Protein AF-0000000084722032 (afdb_homodimer)

Solvent-accessible surface area (backbone atoms only — not comparable to full-atom values): 32698 Å² total; per-residue (Å²): 126,84,76,68,72,72,66,66,86,79,54,60,58,44,55,22,36,24,42,38,38,41,36,38,30,30,39,30,56,35,69,62,50,43,71,74,42,35,68,61,31,55,67,41,25,36,35,71,59,65,24,73,82,38,67,56,41,34,50,32,33,43,35,44,31,40,34,26,30,66,38,70,41,65,54,98,82,46,68,41,32,26,77,39,58,37,40,36,37,34,39,28,36,49,25,25,48,51,61,49,54,85,71,58,73,92,35,38,66,66,44,45,66,58,41,67,59,77,80,56,54,70,20,33,35,46,67,31,31,40,22,56,36,68,60,56,30,51,48,35,25,75,58,52,13,28,43,47,40,76,25,36,62,46,54,32,57,81,46,89,73,51,68,70,80,54,36,52,63,32,40,40,43,35,33,43,47,34,94,90,42,83,36,79,67,35,30,34,39,35,36,42,34,39,57,45,88,54,65,67,43,82,23,54,54,58,59,38,32,37,31,21,25,39,55,51,55,80,41,99,87,46,75,45,38,30,30,36,30,45,37,39,51,71,67,57,27,36,34,30,60,52,38,91,90,46,58,60,55,74,59,47,75,44,74,36,87,34,68,77,42,47,71,43,67,48,98,88,35,70,49,87,70,45,21,42,46,60,38,51,46,37,52,49,45,51,69,59,47,60,92,31,50,73,56,34,37,36,37,34,65,54,66,64,36,32,38,32,49,57,50,44,75,56,64,70,106,128,86,77,68,72,73,65,65,85,79,55,61,57,42,54,23,37,22,42,38,36,41,37,38,31,27,38,31,55,35,68,61,51,43,72,74,41,35,68,62,30,54,65,40,25,36,37,72,61,64,24,73,82,39,68,56,41,34,50,33,32,43,35,43,31,39,35,26,31,69,38,70,42,65,53,96,81,46,66,41,33,26,76,40,57,37,38,36,37,34,40,29,36,48,25,26,48,50,61,51,54,85,72,57,74,93,34,38,64,67,44,45,68,57,41,64,58,78,81,56,54,70,21,33,35,45,66,31,33,38,22,54,35,68,60,56,30,52,47,36,25,74,58,52,14,29,42,46,41,76,25,35,59,46,53,30,56,83,48,91,73,52,65,72,79,59,41,53,60,32,38,41,43,33,32,45,49,35,94,90,42,84,40,83,62,38,30,34,37,35,37,42,33,37,60,46,89,53,66,68,44,82,25,54,52,59,59,39,32,36,31,21,25,39,55,52,55,80,43,96,90,46,75,46,40,30,29,36,31,45,37,39,51,71,67,59,28,36,35,30,62,51,38,91,91,46,58,59,52,75,60,48,75,44,73,37,89,34,68,76,43,47,73,44,67,49,95,87,35,70,47,86,70,46,20,42,46,60,38,51,48,35,52,50,45,50,69,59,46,59,92,32,50,73,56,34,37,36,37,35,64,54,65,64,35,30,40,30,49,58,49,44,76,55,63,69,106

Sequence (634 aa):
MSSLPPVPAGQETFYYASQTTFWIFFRQARALVERALGAQLDSLGLALPRFKDDPDGVYLALVPSFYTCALNLSSGGVTSTTMQGVSEAEFNVLVHPKSQAARLPDLTFQEFLLGWEQHKLIGQLRLDVITDNVGAVIGGREKYGEHKFRGFIRYCFPLPNDNARTPVPFHVEFSAYTTERMLHEELVFSLRSGVGALQPVSVDASEVVVYGALPPEPQDGTRQRAIGSRRNHFGTFSLYTPTEVHPAQVPSLQYGPCHNAAPLHYNGKSIPGAEEWPKQMRDRMQQLLTDAPVAAFMLFASPPVEIEPRPFYIDPQMSSLPPVPAGQETFYYASQTTFWIFFRQARALVERALGAQLDSLGLALPRFKDDPDGVYLALVPSFYTCALNLSSGGVTSTTMQGVSEAEFNVLVHPKSQAARLPDLTFQEFLLGWEQHKLIGQLRLDVITDNVGAVIGGREKYGEHKFRGFIRYCFPLPNDNARTPVPFHVEFSAYTTERMLHEELVFSLRSGVGALQPVSVDASEVVVYGALPPEPQDGTRQRAIGSRRNHFGTFSLYTPTEVHPAQVPSLQYGPCHNAAPLHYNGKSIPGAEEWPKQMRDRMQQLLTDAPVAAFMLFASPPVEIEPRPFYIDPQ

Organism: Cystobacter fuscus (strain ATCC 25194 / DSM 2262 / NBRC 100088 / M29) (NCBI:txid1242864)

Nearest PDB structures (foldseek):
  3cnx-assembly1_B  TM=3.850E-01  e=9.118E+00  Streptomyces avermitilis
  3cnx-assembly1_B  TM=3.850E-01  e=9.164E+00  Streptomyces avermitilis

Foldseek 3Di:
DPPDPPQPPPLDDWDWPWKKKKKWKWKFFQVLCCVVCVVVCVLQQKDFDAAPVCRGIWIKIKMWMKTWTFFQDPDPNDRDTDIDIKTKIFIWTWIFGNVCNVVFDHHHPVCVVQPVGPVQGTAIEGPEMEMQDQRCQVSCQSRAQHNYFYWAKDWDDDDPPPPPPFFPFIKIWTFGAADPDSPDRFGQKIKTFTLGPFFWDWHQNFFHKYKHWPNSDDDDPDRIYMDIDTRGDDGTKTKGFADPVRHGDFMDMDGGPQDQGHFGDDPNDTDPPSSCRSVVVSVVCCSGRPVTGTGIMIIDTDDDPDDDDDDDDDDPD/DPPDPPQPPPLDDWDWPWKKKKKWKWKFFQVLCCVVCVVVCVLQQKDFDAAPVCRRIWIKIKMWMKTWGFFQDPDPNDRDTDIDIKTKIFIWTWIFGNVCNVVFDHHHPVCVVQPVGPVQGTAIEGPEMEMQDQRCQVSCQSRAQHNYFYWDKDWDDDDPPPPPPFFPFIKIWTFGAADPDSPDGFGQKIKTFTLGPFFWDWHQNFFHKYKHWPNSDDDDPDRIYMDIDTHGDDGTKTKGFADPVRHGDFMDMDGGPQDQGHFGDDPNDTDPPSSCRSVVVSVVCCSGRPVTGTGMMIIDTDDDPDDDDDDDDDDPD

Radius of gyration: 26.58 Å; Cα contacts (8 Å, |Δi|>4): 1552; chains: 2; bounding box: 57×78×60 Å

Secondary structure (DSSP, 8-state):
---PPP--TT---EEEEEEEEEEEEEEEEHHHHHHHHHHHHHHHTEE---BTTBTTEEEEEEEEEEEEEEEEEEETTEEEEEEEEEEEEEEEEEEEEGGGGGG-----HHHHHTT--TT---EEEEEEEEES-HHHHHHHHHHH---EEE-EEEEEPPPTT----S--EEEEEEEEPPSSS----EEEEEEEEE-TTPPPEEE--PSEEEEEEESSS-BTTBPPEEEEEEEEESS-EEEE---SSSPPP--EEEE-----PPP-EETTEE-TTGGGHHHHHHHHHHHHHTTPPEEEEEEEEPPPSEEE---EE----/---PPP--TT---EEEEEEEEEEEEEEEEHHHHHHHHHHHHHHHTEE---BTTBTTEEEEEEEEEEEEEEEEEEETTEEEEEEEEEEEEEEEEEEEEGGGGGG-----HHHHHTT--TT---EEEEEEEEES-HHHHHHHHHHH---EEE-EEEEEPPPTT----S---EEEEEEPPPSSS-----EEEEEEE--TTPPPEEE--PSEEEEEEESSS-BTTBPPEEEEEEEEESS-EEEE---SSSPPP--EEEE-----PPP-EETTEE-TTGGGHHHHHHHHHHHHHTTPPEEEEEEEEPPPSEEE---EE----

pLDDT: mean 79.31, std 17.82, range [31.53, 98.75]

Structure (mmCIF, N/CA/C/O backbone):
data_AF-0000000084722032-model_v1
#
loop_
_entity.id
_entity.type
_entity.pdbx_description
1 polymer 'Uncharacterized protein'
#
loop_
_atom_site.group_PDB
_atom_site.id
_atom_site.type_symbol
_atom_site.label_atom_id
_atom_site.label_alt_id
_atom_site.label_comp_id
_atom_site.label_asym_id
_atom_site.label_entity_id
_atom_site.label_seq_id
_atom_site.pdbx_PDB_ins_code
_atom_site.Cartn_x
_atom_site.Cartn_y
_atom_site.Cartn_z
_atom_site.occupancy
_atom_site.B_iso_or_equiv
_atom_site.auth_seq_id
_atom_site.auth_comp_id
_atom_site.auth_asym_id
_atom_site.auth_atom_id
_atom_site.pdbx_PDB_model_num
ATOM 1 N N . MET A 1 1 ? 25.047 34.5 -7.129 1 31.58 1 MET A N 1
ATOM 2 C CA . MET A 1 1 ? 25.234 33.062 -7.008 1 31.58 1 MET A CA 1
ATOM 3 C C . MET A 1 1 ? 24.5 32.531 -5.785 1 31.58 1 MET A C 1
ATOM 5 O O . MET A 1 1 ? 24.672 33.031 -4.676 1 31.58 1 MET A O 1
ATOM 9 N N . SER A 1 2 ? 23.375 31.953 -5.957 1 37.91 2 SER A N 1
ATOM 10 C CA . SER A 1 2 ? 22.562 31.5 -4.828 1 37.91 2 SER A CA 1
ATOM 11 C C . SER A 1 2 ? 23.297 30.453 -4 1 37.91 2 SER A C 1
ATOM 13 O O . SER A 1 2 ? 23.875 29.5 -4.551 1 37.91 2 SER A O 1
ATOM 15 N N . SER A 1 3 ? 23.953 30.844 -2.945 1 44.91 3 SER A N 1
ATOM 16 C CA . SER A 1 3 ? 24.766 30.156 -1.938 1 44.91 3 SER A CA 1
ATOM 17 C C . SER A 1 3 ? 24 29.016 -1.295 1 44.91 3 SER A C 1
ATOM 19 O O . SER A 1 3 ? 24.312 28.594 -0.18 1 44.91 3 SER A O 1
ATOM 21 N N . LEU A 1 4 ? 22.875 28.734 -1.805 1 46.84 4 LEU A N 1
ATOM 22 C CA . LEU A 1 4 ? 22.219 27.703 -0.992 1 46.84 4 LEU A CA 1
ATOM 23 C C . LEU A 1 4 ? 22.953 26.375 -1.125 1 46.84 4 LEU A C 1
ATOM 25 O O . LEU A 1 4 ? 23.375 26 -2.221 1 46.84 4 LEU A O 1
ATOM 29 N N . PRO A 1 5 ? 23.484 25.906 -0.012 1 49.75 5 PRO A N 1
ATOM 30 C CA . PRO A 1 5 ? 24.094 24.578 -0.118 1 49.75 5 PRO A CA 1
ATOM 31 C C . PRO A 1 5 ? 23.203 23.562 -0.824 1 49.75 5 PRO A C 1
ATOM 33 O O . PRO A 1 5 ? 21.969 23.719 -0.824 1 49.75 5 PRO A O 1
ATOM 36 N N . PRO A 1 6 ? 23.875 22.797 -1.609 1 51.97 6 PRO A N 1
ATOM 37 C CA . PRO A 1 6 ? 23.094 21.75 -2.277 1 51.97 6 PRO A CA 1
ATOM 38 C C . PRO A 1 6 ? 22.375 20.844 -1.294 1 51.97 6 PRO A C 1
ATOM 40 O O . PRO A 1 6 ? 22.844 20.625 -0.175 1 51.97 6 PRO A O 1
ATOM 43 N N . VAL A 1 7 ? 21.078 20.75 -1.517 1 55.75 7 VAL A N 1
ATOM 44 C CA . VAL A 1 7 ? 20.422 19.672 -0.801 1 55.75 7 VAL A CA 1
ATOM 45 C C . VAL A 1 7 ? 21.281 18.406 -0.894 1 55.75 7 VAL A C 1
ATOM 47 O O . VAL A 1 7 ? 21.859 18.109 -1.942 1 55.75 7 VAL A O 1
ATOM 50 N N . PRO A 1 8 ? 21.672 17.891 0.306 1 52.31 8 PRO A N 1
ATOM 51 C CA . PRO A 1 8 ? 22.547 16.703 0.294 1 52.31 8 PRO A CA 1
ATOM 52 C C . PRO A 1 8 ? 22.266 15.781 -0.883 1 52.31 8 PRO A C 1
ATOM 54 O O . PRO A 1 8 ? 21.109 15.617 -1.281 1 52.31 8 PRO A O 1
ATOM 57 N N . ALA A 1 9 ? 23.328 15.453 -1.583 1 51.22 9 ALA A N 1
ATOM 58 C CA . ALA A 1 9 ? 23.312 14.453 -2.648 1 51.22 9 ALA A CA 1
ATOM 59 C C . ALA A 1 9 ? 22.688 13.148 -2.162 1 51.22 9 ALA A C 1
ATOM 61 O O . ALA A 1 9 ? 22.828 12.789 -0.992 1 51.22 9 ALA A O 1
ATOM 62 N N . GLY A 1 10 ? 21.766 12.625 -2.904 1 50.53 10 GLY A N 1
ATOM 63 C CA . GLY A 1 10 ? 21.172 11.336 -2.555 1 50.53 10 GLY A CA 1
ATOM 64 C C . GLY A 1 10 ? 19.703 11.43 -2.209 1 50.53 10 GLY A C 1
ATOM 65 O O . GLY A 1 10 ? 19.062 10.414 -1.951 1 50.53 10 GLY A O 1
ATOM 66 N N . GLN A 1 11 ? 19.422 12.75 -2.059 1 54.53 11 GLN A N 1
ATOM 67 C CA . GLN A 1 11 ? 18 12.828 -1.7 1 54.53 11 GLN A CA 1
ATOM 68 C C . GLN A 1 11 ? 17.109 12.453 -2.887 1 54.53 11 GLN A C 1
ATOM 70 O O . GLN A 1 11 ? 17.047 13.195 -3.873 1 54.53 11 GLN A O 1
ATOM 75 N N . GLU A 1 12 ? 16.859 11.148 -2.916 1 64.44 12 GLU A N 1
ATOM 76 C CA . GLU A 1 12 ? 16.094 10.594 -4.023 1 64.44 12 GLU A CA 1
ATOM 77 C C . GLU A 1 12 ? 14.602 10.891 -3.863 1 64.44 12 GLU A C 1
ATOM 79 O O . GLU A 1 12 ? 14.125 11.156 -2.756 1 64.44 12 GLU A O 1
ATOM 84 N N . THR A 1 13 ? 14 11.203 -4.941 1 77.06 13 THR A N 1
ATOM 85 C CA . THR A 1 13 ? 12.547 11.297 -5.078 1 77.06 13 THR A CA 1
ATOM 86 C C . THR A 1 13 ? 11.867 10.148 -4.336 1 77.06 13 THR A C 1
ATOM 88 O O . THR A 1 13 ? 12.32 9 -4.398 1 77.06 13 THR A O 1
ATOM 91 N N . PHE A 1 14 ? 10.945 10.594 -3.52 1 82.5 14 PHE A N 1
ATOM 92 C CA . PHE A 1 14 ? 10.141 9.586 -2.83 1 82.5 14 PHE A CA 1
ATOM 93 C C . PHE A 1 14 ? 8.875 9.273 -3.615 1 82.5 14 PHE A C 1
ATOM 95 O O . PHE A 1 14 ? 8.133 10.188 -3.988 1 82.5 14 PHE A O 1
ATOM 102 N N . TYR A 1 15 ? 8.664 7.996 -3.846 1 85.62 15 TYR A N 1
ATOM 103 C CA . TYR A 1 15 ? 7.492 7.535 -4.574 1 85.62 15 TYR A CA 1
ATOM 104 C C . TYR A 1 15 ? 6.523 6.809 -3.645 1 85.62 15 TYR A C 1
ATOM 106 O O . TYR A 1 15 ? 6.926 5.914 -2.896 1 85.62 15 TYR A O 1
ATOM 114 N N . TYR A 1 16 ? 5.246 7.203 -3.717 1 90.38 16 TYR A N 1
ATOM 115 C CA . TYR A 1 16 ? 4.172 6.535 -2.986 1 90.38 16 TYR A CA 1
ATOM 116 C C . TYR A 1 16 ? 3.346 5.66 -3.916 1 90.38 16 TYR A C 1
ATOM 118 O O . TYR A 1 16 ? 2.842 6.129 -4.941 1 90.38 16 TYR A O 1
ATOM 126 N N . ALA A 1 17 ? 3.25 4.426 -3.553 1 88.88 17 ALA A N 1
ATOM 127 C CA . ALA A 1 17 ? 2.514 3.496 -4.402 1 88.88 17 ALA A CA 1
ATOM 128 C C . ALA A 1 17 ? 1.015 3.568 -4.129 1 88.88 17 ALA A C 1
ATOM 130 O O . ALA A 1 17 ? 0.201 3.258 -5 1 88.88 17 ALA A O 1
ATOM 131 N N . SER A 1 18 ? 0.677 3.883 -2.969 1 90.12 18 SER A N 1
ATOM 132 C CA . SER A 1 18 ? -0.699 4.156 -2.568 1 90.12 18 SER A CA 1
ATOM 133 C C . SER A 1 18 ? -0.752 5.168 -1.428 1 90.12 18 SER A C 1
ATOM 135 O O . SER A 1 18 ? 0.225 5.336 -0.694 1 90.12 18 SER A O 1
ATOM 137 N N . GLN A 1 19 ? -1.917 5.762 -1.342 1 90.5 19 GLN A N 1
ATOM 138 C CA . GLN A 1 19 ? -2.074 6.711 -0.243 1 90.5 19 GLN A CA 1
ATOM 139 C C . GLN A 1 19 ? -3.547 6.938 0.081 1 90.5 19 GLN A C 1
ATOM 141 O O . GLN A 1 19 ? -4.379 7.031 -0.823 1 90.5 19 GLN A O 1
ATOM 146 N N . THR A 1 20 ? -3.818 6.957 1.327 1 86.38 20 THR A N 1
ATOM 147 C CA . THR A 1 20 ? -5.023 7.535 1.906 1 86.38 20 THR A CA 1
ATOM 148 C C . THR A 1 20 ? -4.672 8.578 2.965 1 86.38 20 THR A C 1
ATOM 150 O O . THR A 1 20 ? -3.965 8.273 3.93 1 86.38 20 THR A O 1
ATOM 153 N N . THR A 1 21 ? -5.055 9.75 2.723 1 88.88 21 THR A N 1
ATOM 154 C CA . THR A 1 21 ? -4.746 10.828 3.662 1 88.88 21 THR A CA 1
ATOM 155 C C . THR A 1 21 ? -5.98 11.688 3.928 1 88.88 21 THR A C 1
ATOM 157 O O . THR A 1 21 ? -6.781 11.93 3.021 1 88.88 21 THR A O 1
ATOM 160 N N . PHE A 1 22 ? -6.102 12.047 5.152 1 86.5 22 PHE A N 1
ATOM 161 C CA . PHE A 1 22 ? -7.215 12.859 5.621 1 86.5 22 PHE A CA 1
ATOM 162 C C . PHE A 1 22 ? -6.711 14.102 6.344 1 86.5 22 PHE A C 1
ATOM 164 O O . PHE A 1 22 ? -6.152 14.008 7.434 1 86.5 22 PHE A O 1
ATOM 171 N N . TRP A 1 23 ? -6.98 15.203 5.719 1 91.44 23 TRP A N 1
ATOM 172 C CA . TRP A 1 23 ? -6.559 16.469 6.297 1 91.44 23 TRP A CA 1
ATOM 173 C C . TRP A 1 23 ? -7.707 17.141 7.043 1 91.44 23 TRP A C 1
ATOM 175 O O . TRP A 1 23 ? -8.797 17.312 6.488 1 91.44 23 TRP A O 1
ATOM 185 N N . ILE A 1 24 ? -7.43 17.469 8.219 1 90.25 24 ILE A N 1
ATOM 186 C CA . ILE A 1 24 ? -8.375 18.234 9.023 1 90.25 24 ILE A CA 1
ATOM 187 C C . ILE A 1 24 ? -7.793 19.625 9.328 1 90.25 24 ILE A C 1
ATOM 189 O O . ILE A 1 24 ? -6.766 19.734 10 1 90.25 24 ILE A O 1
ATOM 193 N N . PHE A 1 25 ? -8.516 20.547 8.883 1 94.56 25 PHE A N 1
ATOM 194 C CA . PHE A 1 25 ? -8.062 21.922 9.125 1 94.56 25 PHE A CA 1
ATOM 195 C C . PHE A 1 25 ? -8.805 22.531 10.305 1 94.56 25 PHE A C 1
ATOM 197 O O . PHE A 1 25 ? -10.039 22.469 10.367 1 94.56 25 PHE A O 1
ATOM 204 N N . PHE A 1 26 ? -8.016 23.094 11.141 1 95.12 26 PHE A N 1
ATOM 205 C CA . PHE A 1 26 ? -8.531 23.812 12.297 1 95.12 26 PHE A CA 1
ATOM 206 C C . PHE A 1 26 ? -8.211 25.312 12.195 1 95.12 26 PHE A C 1
ATOM 208 O O . PHE A 1 26 ? -7.109 25.688 11.789 1 95.12 26 PHE A O 1
ATOM 215 N N . ARG A 1 27 ? -9.219 26.062 12.586 1 96.69 27 ARG A N 1
ATOM 216 C CA . ARG A 1 27 ? -9.008 27.5 12.68 1 96.69 27 ARG A CA 1
ATOM 217 C C . ARG A 1 27 ? -8.68 27.922 14.109 1 96.69 27 ARG A C 1
ATOM 219 O O . ARG A 1 27 ? -9.367 27.516 15.047 1 96.69 27 ARG A O 1
ATOM 226 N N . GLN A 1 28 ? -7.609 28.703 14.273 1 97.69 28 GLN A N 1
ATOM 227 C CA . GLN A 1 28 ? -7.227 29.203 15.586 1 97.69 28 GLN A CA 1
ATOM 228 C C . GLN A 1 28 ? -6.895 30.688 15.523 1 97.69 28 GLN A C 1
ATOM 230 O O . GLN A 1 28 ? -6.531 31.219 14.469 1 97.69 28 GLN A O 1
ATOM 235 N N . ALA A 1 29 ? -7.02 31.328 16.672 1 98.19 29 ALA A N 1
ATOM 236 C CA . ALA A 1 29 ? -6.699 32.75 16.75 1 98.19 29 ALA A CA 1
ATOM 237 C C . ALA A 1 29 ? -5.223 33 16.453 1 98.19 29 ALA A C 1
ATOM 239 O O . ALA A 1 29 ? -4.352 32.344 17.016 1 98.19 29 ALA A O 1
ATOM 240 N N . ARG A 1 30 ? -5.023 33.938 15.625 1 98.25 30 ARG A N 1
ATOM 241 C CA . ARG A 1 30 ? -3.67 34.281 15.203 1 98.25 30 ARG A CA 1
ATOM 242 C C . ARG A 1 30 ? -2.783 34.594 16.406 1 98.25 30 ARG A C 1
ATOM 244 O O . ARG A 1 30 ? -1.64 34.156 16.469 1 98.25 30 ARG A O 1
ATOM 251 N N . ALA A 1 31 ? -3.264 35.344 17.297 1 97.81 31 ALA A N 1
ATOM 252 C CA . ALA A 1 31 ? -2.494 35.75 18.469 1 97.81 31 ALA A CA 1
ATOM 253 C C . ALA A 1 31 ? -1.979 34.531 19.234 1 97.81 31 ALA A C 1
ATOM 255 O O . ALA A 1 31 ? -0.835 34.531 19.703 1 97.81 31 ALA A O 1
ATOM 256 N N . LEU A 1 32 ? -2.822 33.594 19.391 1 98.06 32 LEU A N 1
ATOM 257 C CA . LEU A 1 32 ? -2.439 32.375 20.125 1 98.06 32 LEU A CA 1
ATOM 258 C C . LEU A 1 32 ? -1.324 31.641 19.406 1 98.06 32 LEU A C 1
ATOM 260 O O . LEU A 1 32 ? -0.351 31.203 20.031 1 98.06 32 LEU A O 1
ATOM 264 N N . VAL A 1 33 ? -1.475 31.484 18.094 1 98.56 33 VAL A N 1
ATOM 265 C CA . VAL A 1 33 ? -0.493 30.75 17.312 1 98.56 33 VAL A CA 1
ATOM 266 C C . VAL A 1 33 ? 0.825 31.516 17.281 1 98.56 33 VAL A C 1
ATOM 268 O O . VAL A 1 33 ? 1.901 30.922 17.391 1 98.56 33 VAL A O 1
ATOM 271 N N . GLU A 1 34 ? 0.788 32.812 17.156 1 98.19 34 GLU A N 1
ATOM 272 C CA . GLU A 1 34 ? 1.996 33.625 17.156 1 98.19 34 GLU A CA 1
ATOM 273 C C . GLU A 1 34 ? 2.734 33.5 18.5 1 98.19 34 GLU A C 1
ATOM 275 O O . GLU A 1 34 ? 3.965 33.469 18.531 1 98.19 34 GLU A O 1
ATOM 280 N N . ARG A 1 35 ? 2.029 33.469 19.531 1 97.94 35 ARG A N 1
ATOM 281 C CA . ARG A 1 35 ? 2.656 33.312 20.844 1 97.94 35 ARG A CA 1
ATOM 282 C C . ARG A 1 35 ? 3.352 31.969 20.953 1 97.94 35 ARG A C 1
ATOM 284 O O . ARG A 1 35 ? 4.445 31.875 21.516 1 97.94 35 ARG A O 1
ATOM 291 N N . ALA A 1 36 ? 2.703 31 20.422 1 97.88 36 ALA A N 1
ATOM 292 C CA . ALA A 1 36 ? 3.201 29.641 20.578 1 97.88 36 ALA A CA 1
ATOM 293 C C . ALA A 1 36 ? 4.336 29.359 19.594 1 97.88 36 ALA A C 1
ATOM 295 O O . ALA A 1 36 ? 5.301 28.672 19.938 1 97.88 36 ALA A O 1
ATOM 296 N N . LEU A 1 37 ? 4.211 29.859 18.328 1 97.81 37 LEU A N 1
ATOM 297 C CA . LEU A 1 37 ? 5.094 29.391 17.266 1 97.81 37 LEU A CA 1
ATOM 298 C C . LEU A 1 37 ? 5.898 30.547 16.672 1 97.81 37 LEU A C 1
ATOM 300 O O . LEU A 1 37 ? 6.758 30.344 15.812 1 97.81 37 LEU A O 1
ATOM 304 N N . GLY A 1 38 ? 5.641 31.734 17.094 1 97.06 38 GLY A N 1
ATOM 305 C CA . GLY A 1 38 ? 6.219 32.906 16.469 1 97.06 38 GLY A CA 1
ATOM 306 C C . GLY A 1 38 ? 7.734 32.875 16.406 1 97.06 38 GLY A C 1
ATOM 307 O O . GLY A 1 38 ? 8.328 33.156 15.352 1 97.06 38 GLY A O 1
ATOM 308 N N . ALA A 1 39 ? 8.344 32.562 17.484 1 95.06 39 ALA A N 1
ATOM 309 C CA . ALA A 1 39 ? 9.805 32.531 17.531 1 95.06 39 ALA A CA 1
ATOM 310 C C . ALA A 1 39 ? 10.375 31.484 16.578 1 95.06 39 ALA A C 1
ATOM 312 O O . ALA A 1 39 ? 11.359 31.75 15.883 1 95.06 39 ALA A O 1
ATOM 313 N N . GLN A 1 40 ? 9.789 30.344 16.562 1 93.06 40 GLN A N 1
ATOM 314 C CA . GLN A 1 40 ? 10.227 29.281 15.656 1 93.06 40 GLN A CA 1
ATOM 315 C C . GLN A 1 40 ? 10.062 29.703 14.195 1 93.06 40 GLN A C 1
ATOM 317 O O . GLN A 1 40 ? 10.961 29.5 13.375 1 93.06 40 GLN A O 1
ATOM 322 N N . LEU A 1 41 ? 8.945 30.266 13.891 1 96.31 41 LEU A N 1
ATOM 323 C CA . LEU A 1 41 ? 8.672 30.703 12.523 1 96.31 41 LEU A CA 1
ATOM 324 C C . LEU A 1 41 ? 9.664 31.797 12.102 1 96.31 41 LEU A C 1
ATOM 326 O O . LEU A 1 41 ? 10.195 31.75 10.992 1 96.31 41 LEU A O 1
ATOM 330 N N . ASP A 1 42 ? 9.922 32.656 12.977 1 94.5 42 ASP A N 1
ATOM 331 C CA . ASP A 1 42 ? 10.867 33.75 12.68 1 94.5 42 ASP A CA 1
ATOM 332 C C . ASP A 1 42 ? 12.266 33.188 12.406 1 94.5 42 ASP A C 1
ATOM 334 O O . ASP A 1 42 ? 12.938 33.625 11.469 1 94.5 42 ASP A O 1
ATOM 338 N N . SER A 1 43 ? 12.641 32.281 13.211 1 92.19 43 SER A N 1
ATOM 339 C CA . SER A 1 43 ? 13.969 31.672 13.055 1 92.19 43 SER A CA 1
ATOM 340 C C . SER A 1 43 ? 14.086 30.938 11.727 1 92.19 43 SER A C 1
ATOM 342 O O . SER A 1 43 ? 15.188 30.812 11.172 1 92.19 43 SER A O 1
ATOM 344 N N . LEU A 1 44 ? 12.977 30.5 11.18 1 93.75 44 LEU A N 1
ATOM 345 C CA . LEU A 1 44 ? 12.992 29.719 9.945 1 93.75 44 LEU A CA 1
ATOM 346 C C . LEU A 1 44 ? 12.68 30.609 8.742 1 93.75 44 LEU A C 1
ATOM 348 O O . LEU A 1 44 ? 12.664 30.125 7.605 1 93.75 44 LEU A O 1
ATOM 352 N N . GLY A 1 45 ? 12.398 31.844 8.992 1 95.12 45 GLY A N 1
ATOM 353 C CA . GLY A 1 45 ? 12.039 32.75 7.906 1 95.12 45 GLY A CA 1
ATOM 354 C C . GLY A 1 45 ? 10.664 32.438 7.328 1 95.12 45 GLY A C 1
ATOM 355 O O . GLY A 1 45 ? 10.445 32.625 6.133 1 95.12 45 GLY A O 1
ATOM 356 N N . LEU A 1 46 ? 9.773 31.984 8.148 1 97.12 46 LEU A N 1
ATOM 357 C CA . LEU A 1 46 ? 8.406 31.656 7.734 1 97.12 46 LEU A CA 1
ATOM 358 C C . LEU A 1 46 ? 7.398 32.594 8.414 1 97.12 46 LEU A C 1
ATOM 360 O O . LEU A 1 46 ? 7.691 33.156 9.453 1 97.12 46 LEU A O 1
ATOM 364 N N . ALA A 1 47 ? 6.273 32.719 7.758 1 97.56 47 ALA A N 1
ATOM 365 C CA . ALA A 1 47 ? 5.203 33.562 8.297 1 97.56 47 ALA A CA 1
ATOM 366 C C . ALA A 1 47 ? 3.844 32.875 8.133 1 97.56 47 ALA A C 1
ATOM 368 O O . ALA A 1 47 ? 3.676 32 7.277 1 97.56 47 ALA A O 1
ATOM 369 N N . LEU A 1 48 ? 2.934 33.312 8.977 1 98.25 48 LEU A N 1
ATOM 370 C CA . LEU A 1 48 ? 1.552 32.844 8.883 1 98.25 48 LEU A CA 1
ATOM 371 C C . LEU A 1 48 ? 0.807 33.594 7.781 1 98.25 48 LEU A C 1
ATOM 373 O O . LEU A 1 48 ? 0.882 34.812 7.691 1 98.25 48 LEU A O 1
ATOM 377 N N . PRO A 1 49 ? 0.14 32.844 6.957 1 97.81 49 PRO A N 1
ATOM 378 C CA . PRO A 1 49 ? -0.619 33.531 5.914 1 97.81 49 PRO A CA 1
ATOM 379 C C . PRO A 1 49 ? -1.82 34.281 6.465 1 97.81 49 PRO A C 1
ATOM 381 O O . PRO A 1 49 ? -2.336 33.938 7.535 1 97.81 49 PRO A O 1
ATOM 384 N N . ARG A 1 50 ? -2.191 35.312 5.719 1 96.88 50 ARG A N 1
ATOM 385 C CA . ARG A 1 50 ? -3.41 36.062 5.996 1 96.88 50 ARG A CA 1
ATOM 386 C C . ARG A 1 50 ? -4.438 35.875 4.887 1 96.88 50 ARG A C 1
ATOM 388 O O . ARG A 1 50 ? -4.172 36.188 3.727 1 96.88 50 ARG A O 1
ATOM 395 N N . PHE A 1 51 ? -5.547 35.375 5.309 1 97 51 PHE A N 1
ATOM 396 C CA . PHE A 1 51 ? -6.641 35.25 4.355 1 97 51 PHE A CA 1
ATOM 397 C C . PHE A 1 51 ? -7.605 36.406 4.453 1 97 51 PHE A C 1
ATOM 399 O O . PHE A 1 51 ? -7.906 36.875 5.547 1 97 51 PHE A O 1
ATOM 406 N N . LYS A 1 52 ? -8.086 36.844 3.369 1 95.88 52 LYS A N 1
ATOM 407 C CA . LYS A 1 52 ? -8.859 38.094 3.26 1 95.88 52 LYS A CA 1
ATOM 408 C C . LYS A 1 52 ? -10.125 38.031 4.105 1 95.88 52 LYS A C 1
ATOM 410 O O . LYS A 1 52 ? -10.539 39.031 4.691 1 95.88 52 LYS A O 1
ATOM 415 N N . ASP A 1 53 ? -10.766 36.906 4.188 1 94.25 53 ASP A N 1
ATOM 416 C CA . ASP A 1 53 ? -12.047 36.75 4.875 1 94.25 53 ASP A CA 1
ATOM 417 C C . ASP A 1 53 ? -11.836 36.469 6.355 1 94.25 53 ASP A C 1
ATOM 419 O O . ASP A 1 53 ? -12.781 36.5 7.145 1 94.25 53 ASP A O 1
ATOM 423 N N . ASP A 1 54 ? -10.578 36.219 6.734 1 96.12 54 ASP A N 1
ATOM 424 C CA . ASP A 1 54 ? -10.273 35.844 8.109 1 96.12 54 ASP A CA 1
ATOM 425 C C . ASP A 1 54 ? -8.859 36.281 8.5 1 96.12 54 ASP A C 1
ATOM 427 O O . ASP A 1 54 ? -8.008 35.438 8.797 1 96.12 54 ASP A O 1
ATOM 431 N N . PRO A 1 55 ? -8.594 37.531 8.594 1 94.69 55 PRO A N 1
ATOM 432 C CA . PRO A 1 55 ? -7.238 38.031 8.859 1 94.69 55 PRO A CA 1
ATOM 433 C C . PRO A 1 55 ? -6.727 37.625 10.242 1 94.69 55 PRO A C 1
ATOM 435 O O . PRO A 1 55 ? -5.516 37.625 10.477 1 94.69 55 PRO A O 1
ATOM 438 N N . ASP A 1 56 ? -7.637 37.281 11.133 1 97.12 56 ASP A N 1
ATOM 439 C CA . ASP A 1 56 ? -7.242 36.938 12.5 1 97.12 56 ASP A CA 1
ATOM 440 C C . ASP A 1 56 ? -7.16 35.438 12.703 1 97.12 56 ASP A C 1
ATOM 442 O O . ASP A 1 56 ? -6.852 34.969 13.797 1 97.12 56 ASP A O 1
ATOM 446 N N . GLY A 1 57 ? -7.441 34.75 11.625 1 97.62 57 GLY A N 1
ATOM 447 C CA . GLY A 1 57 ? -7.406 33.281 11.719 1 97.62 57 GLY A CA 1
ATOM 448 C C . GLY A 1 57 ? -6.121 32.688 11.18 1 97.62 57 GLY A C 1
ATOM 449 O O . GLY A 1 57 ? -5.543 33.188 10.219 1 97.62 57 GLY A O 1
ATOM 450 N N . VAL A 1 58 ? -5.664 31.672 11.852 1 98.44 58 VAL A N 1
ATOM 451 C CA . VAL A 1 58 ? -4.602 30.797 11.383 1 98.44 58 VAL A CA 1
ATOM 452 C C . VAL A 1 58 ? -5.125 29.359 11.258 1 98.44 58 VAL A C 1
ATOM 454 O O . VAL A 1 58 ? -5.945 28.922 12.07 1 98.44 58 VAL A O 1
ATOM 457 N N . TYR A 1 59 ? -4.645 28.734 10.289 1 98.38 59 TYR A N 1
ATOM 458 C CA . TYR A 1 59 ? -5.145 27.375 10.047 1 98.38 59 TYR A CA 1
ATOM 459 C C . TYR A 1 59 ? -4.062 26.344 10.305 1 98.38 59 TYR A C 1
ATOM 461 O O . TYR A 1 59 ? -2.957 26.438 9.766 1 98.38 59 TYR A O 1
ATOM 469 N N . LEU A 1 60 ? -4.418 25.453 11.18 1 98.06 60 LEU A N 1
ATOM 470 C CA . LEU A 1 60 ? -3.617 24.281 11.5 1 98.06 60 LEU A CA 1
ATOM 471 C C . LEU A 1 60 ? -4.215 23.031 10.867 1 98.06 60 LEU A C 1
ATOM 473 O O . LEU A 1 60 ? -5.398 23 10.523 1 98.06 60 LEU A O 1
ATOM 477 N N . ALA A 1 61 ? -3.344 22.047 10.68 1 96.5 61 ALA A N 1
ATOM 478 C CA . ALA A 1 61 ? -3.82 20.828 10.039 1 96.5 61 ALA A CA 1
ATOM 479 C C . ALA A 1 61 ? -3.328 19.578 10.773 1 96.5 61 ALA A C 1
ATOM 481 O O . ALA A 1 61 ? -2.145 19.484 11.109 1 96.5 61 ALA A O 1
ATOM 482 N N . LEU A 1 62 ? -4.23 18.734 11.086 1 92.56 62 LEU A N 1
ATOM 483 C CA . LEU A 1 62 ? -3.922 17.359 11.453 1 92.56 62 LEU A CA 1
ATOM 484 C C . LEU A 1 62 ? -4.113 16.422 10.266 1 92.56 62 LEU A C 1
ATOM 486 O O . LEU A 1 62 ? -5.195 16.375 9.672 1 92.56 62 LEU A O 1
ATOM 490 N N . VAL A 1 63 ? -3.033 15.672 9.93 1 92 63 VAL A N 1
ATOM 491 C CA . VAL A 1 63 ? -3.027 14.938 8.672 1 92 63 VAL A CA 1
ATOM 492 C C . VAL A 1 63 ? -2.678 13.477 8.93 1 92 63 VAL A C 1
ATOM 494 O O . VAL A 1 63 ? -1.52 13.07 8.797 1 92 63 VAL A O 1
ATOM 497 N N . PRO A 1 64 ? -3.613 12.703 9.289 1 87.62 64 PRO A N 1
ATOM 498 C CA . PRO A 1 64 ? -3.379 11.258 9.273 1 87.62 64 PRO A CA 1
ATOM 499 C C . PRO A 1 64 ? -3.281 10.688 7.859 1 87.62 64 PRO A C 1
ATOM 501 O O . PRO A 1 64 ? -4.031 11.102 6.969 1 87.62 64 PRO A O 1
ATOM 504 N N . SER A 1 65 ? -2.293 9.805 7.707 1 89.06 65 SER A N 1
ATOM 505 C CA . SER A 1 65 ? -2.082 9.219 6.387 1 89.06 65 SER A CA 1
ATOM 506 C C . SER A 1 65 ? -1.647 7.758 6.496 1 89.06 65 SER A C 1
ATOM 508 O O . SER A 1 65 ? -0.935 7.387 7.43 1 89.06 65 SER A O 1
ATOM 510 N N . PHE A 1 66 ? -2.139 7 5.625 1 86.94 66 PHE A N 1
ATOM 511 C CA . PHE A 1 66 ? -1.56 5.699 5.301 1 86.94 66 PHE A CA 1
ATOM 512 C C . PHE A 1 66 ? -1.035 5.68 3.871 1 86.94 66 PHE A C 1
ATOM 514 O O . PHE A 1 66 ? -1.71 6.148 2.951 1 86.94 66 PHE A O 1
ATOM 521 N N . TYR A 1 67 ? 0.214 5.195 3.77 1 89.94 67 TYR A N 1
ATOM 522 C CA . TYR A 1 67 ? 0.77 5.125 2.422 1 89.94 67 TYR A CA 1
ATOM 523 C C . TYR A 1 67 ? 1.695 3.922 2.275 1 89.94 67 TYR A C 1
ATOM 525 O O . TYR A 1 67 ? 2.129 3.34 3.271 1 89.94 67 TYR A O 1
ATOM 533 N N . THR A 1 68 ? 1.871 3.561 1.08 1 88.19 68 THR A N 1
ATOM 534 C CA . THR A 1 68 ? 2.85 2.527 0.757 1 88.19 68 THR A CA 1
ATOM 535 C C . THR A 1 68 ? 3.998 3.107 -0.061 1 88.19 68 THR A C 1
ATOM 537 O O . THR A 1 68 ? 3.779 3.93 -0.955 1 88.19 68 THR A O 1
ATOM 540 N N . CYS A 1 69 ? 5.188 2.646 0.331 1 80.81 69 CYS A N 1
ATOM 541 C CA . CYS A 1 69 ? 6.383 3.133 -0.347 1 80.81 69 CYS A CA 1
ATOM 542 C C . CYS A 1 69 ? 7.516 2.117 -0.252 1 80.81 69 CYS A C 1
ATOM 544 O O . CYS A 1 69 ? 7.418 1.142 0.495 1 80.81 69 CYS A O 1
ATOM 546 N N . ALA A 1 70 ? 8.422 2.33 -1.198 1 70.06 70 ALA A N 1
ATOM 547 C CA . ALA A 1 70 ? 9.641 1.532 -1.097 1 70.06 70 ALA A CA 1
ATOM 548 C C . ALA A 1 70 ? 10.656 2.193 -0.165 1 70.06 70 ALA A C 1
ATOM 550 O O . ALA A 1 70 ? 10.914 3.393 -0.273 1 70.06 70 ALA A O 1
ATOM 551 N N . LEU A 1 71 ? 10.977 1.519 0.793 1 62.69 71 LEU A N 1
ATOM 552 C CA . LEU A 1 71 ? 11.961 2.039 1.737 1 62.69 71 LEU A CA 1
ATOM 553 C C . LEU A 1 71 ? 13.227 1.198 1.719 1 62.69 71 LEU A C 1
ATOM 555 O O . LEU A 1 71 ? 13.172 -0.024 1.571 1 62.69 71 LEU A O 1
ATOM 559 N N . ASN A 1 72 ? 14.367 1.909 1.405 1 57.38 72 ASN A N 1
ATOM 560 C CA . ASN A 1 72 ? 15.664 1.241 1.499 1 57.38 72 ASN A CA 1
ATOM 561 C C . ASN A 1 72 ? 16.031 0.936 2.947 1 57.38 72 ASN A C 1
ATOM 563 O O . ASN A 1 72 ? 16.125 1.845 3.773 1 57.38 72 ASN A O 1
ATOM 567 N N . LEU A 1 73 ? 15.727 -0.299 3.383 1 48.44 73 LEU A N 1
ATOM 568 C CA . LEU A 1 73 ? 16.203 -0.676 4.711 1 48.44 73 LEU A CA 1
ATOM 569 C C . LEU A 1 73 ? 17.609 -1.247 4.641 1 48.44 73 LEU A C 1
ATOM 571 O O . LEU A 1 73 ? 17.891 -2.113 3.811 1 48.44 73 LEU A O 1
ATOM 575 N N . SER A 1 74 ? 18.578 -0.458 4.707 1 41.56 74 SER A N 1
ATOM 576 C CA . SER A 1 74 ? 19.922 -1.012 4.84 1 41.56 74 SER A CA 1
ATOM 577 C C . SER A 1 74 ? 20.094 -1.729 6.176 1 41.56 74 SER A C 1
ATOM 579 O O . SER A 1 74 ? 19.859 -1.145 7.234 1 41.56 74 SER A O 1
ATOM 581 N N . SER A 1 75 ? 19.562 -2.898 6.25 1 38.41 75 SER A N 1
ATOM 582 C CA . SER A 1 75 ? 20.031 -3.619 7.43 1 38.41 75 SER A CA 1
ATOM 583 C C . SER A 1 75 ? 21.234 -4.504 7.09 1 38.41 75 SER A C 1
ATOM 585 O O . SER A 1 75 ? 21.203 -5.242 6.105 1 38.41 75 SER A O 1
ATOM 587 N N . GLY A 1 76 ? 22.312 -4.438 8.008 1 35.41 76 GLY A N 1
ATOM 588 C CA . GLY A 1 76 ? 23.469 -5.301 8.023 1 35.41 76 GLY A CA 1
ATOM 589 C C . GLY A 1 76 ? 24.188 -5.355 6.688 1 35.41 76 GLY A C 1
ATOM 590 O O . GLY A 1 76 ? 24.688 -6.41 6.285 1 35.41 76 GLY A O 1
ATOM 591 N N . GLY A 1 77 ? 24.094 -4.207 5.844 1 36.97 77 GLY A N 1
ATOM 592 C CA . GLY A 1 77 ? 24.828 -4.219 4.586 1 36.97 77 GLY A CA 1
ATOM 593 C C . GLY A 1 77 ? 23.953 -4.527 3.389 1 36.97 77 GLY A C 1
ATOM 594 O O . GLY A 1 77 ? 24.391 -4.43 2.244 1 36.97 77 GLY A O 1
ATOM 595 N N . VAL A 1 78 ? 22.969 -5.207 3.619 1 36.94 78 VAL A N 1
ATOM 596 C CA . VAL A 1 78 ? 22.062 -5.508 2.516 1 36.94 78 VAL A CA 1
ATOM 597 C C . VAL A 1 78 ? 20.984 -4.434 2.426 1 36.94 78 VAL A C 1
ATOM 599 O O . VAL A 1 78 ? 20.25 -4.199 3.389 1 36.94 78 VAL A O 1
ATOM 602 N N . THR A 1 79 ? 21.188 -3.441 1.573 1 44.88 79 THR A N 1
ATOM 603 C CA . THR A 1 79 ? 20.156 -2.461 1.25 1 44.88 79 THR A CA 1
ATOM 604 C C . THR A 1 79 ? 18.969 -3.129 0.563 1 44.88 79 THR A C 1
ATOM 606 O O . THR A 1 79 ? 19.125 -3.76 -0.484 1 44.88 79 THR A O 1
ATOM 609 N N . SER A 1 80 ? 18.062 -3.707 1.435 1 48.28 80 SER A N 1
ATOM 610 C CA . SER A 1 80 ? 16.859 -4.266 0.82 1 48.28 80 SER A CA 1
ATOM 611 C C . SER A 1 80 ? 15.75 -3.221 0.728 1 48.28 80 SER A C 1
ATOM 613 O O . SER A 1 80 ? 15.531 -2.459 1.672 1 48.28 80 SER A O 1
ATOM 615 N N . THR A 1 81 ? 15.484 -2.902 -0.512 1 57.88 81 THR A N 1
ATOM 616 C CA . THR A 1 81 ? 14.32 -2.055 -0.743 1 57.88 81 THR A CA 1
ATOM 617 C C . THR A 1 81 ? 13.031 -2.879 -0.721 1 57.88 81 THR A C 1
ATOM 619 O O . THR A 1 81 ? 12.914 -3.875 -1.439 1 57.88 81 THR A O 1
ATOM 622 N N . THR A 1 82 ? 12.312 -2.688 0.341 1 65.81 82 THR A N 1
ATOM 623 C CA . THR A 1 82 ? 11.047 -3.406 0.452 1 65.81 82 THR A CA 1
ATOM 624 C C . THR A 1 82 ? 9.875 -2.432 0.472 1 65.81 82 THR A C 1
ATOM 626 O O . THR A 1 82 ? 9.992 -1.315 0.98 1 65.81 82 THR A O 1
ATOM 629 N N . MET A 1 83 ? 8.891 -2.82 -0.293 1 77.06 83 MET A N 1
ATOM 630 C CA . MET A 1 83 ? 7.629 -2.094 -0.158 1 77.06 83 MET A CA 1
ATOM 631 C C . MET A 1 83 ? 7.051 -2.26 1.243 1 77.06 83 MET A C 1
ATOM 633 O O . MET A 1 83 ? 7.082 -3.355 1.805 1 77.06 83 MET A O 1
ATOM 637 N N . GLN A 1 84 ? 6.676 -1.119 1.783 1 78.94 84 GLN A N 1
ATOM 638 C CA . GLN A 1 84 ? 6.105 -1.151 3.127 1 78.94 84 GLN A CA 1
ATOM 639 C C . GLN A 1 84 ? 4.875 -0.258 3.223 1 78.94 84 GLN A C 1
ATOM 641 O O . GLN A 1 84 ? 4.781 0.758 2.531 1 78.94 84 GLN A O 1
ATOM 646 N N . GLY A 1 85 ? 3.953 -0.764 4.031 1 82.94 85 GLY A N 1
ATOM 647 C CA . GLY A 1 85 ? 2.891 0.122 4.477 1 82.94 85 GLY A CA 1
ATOM 648 C C . GLY A 1 85 ? 3.277 0.958 5.684 1 82.94 85 GLY A C 1
ATOM 649 O O . GLY A 1 85 ? 3.914 0.458 6.613 1 82.94 85 GLY A O 1
ATOM 650 N N . VAL A 1 86 ? 2.904 2.273 5.613 1 85.75 86 VAL A N 1
ATOM 651 C CA . VAL A 1 86 ? 3.307 3.215 6.652 1 85.75 86 VAL A CA 1
ATOM 652 C C . VAL A 1 86 ? 2.094 4.012 7.129 1 85.75 86 VAL A C 1
ATOM 654 O O . VAL A 1 86 ? 1.339 4.547 6.312 1 85.75 86 VAL A O 1
ATOM 657 N N . SER A 1 87 ? 1.938 3.967 8.414 1 84.75 87 SER A N 1
ATOM 658 C CA 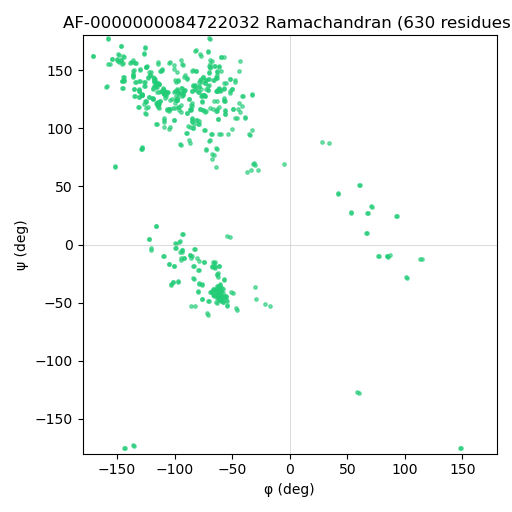. SER A 1 87 ? 0.983 4.879 9.039 1 84.75 87 SER A CA 1
ATOM 659 C C . SER A 1 87 ? 1.683 6.113 9.602 1 84.75 87 SER A C 1
ATOM 661 O O . SER A 1 87 ? 2.713 6 10.266 1 84.75 87 SER A O 1
ATOM 663 N N . GLU A 1 88 ? 1.044 7.262 9.266 1 89.88 88 GLU A N 1
ATOM 664 C CA . GLU A 1 88 ? 1.663 8.516 9.68 1 89.88 88 GLU A CA 1
ATOM 665 C C . GLU A 1 88 ? 0.608 9.555 10.047 1 89.88 88 GLU A C 1
ATOM 667 O O . GLU A 1 88 ? -0.482 9.57 9.469 1 89.88 88 GLU A O 1
ATOM 672 N N . ALA A 1 89 ? 0.934 10.352 11.047 1 90.06 89 ALA A N 1
ATOM 673 C CA . ALA A 1 89 ? 0.133 11.523 11.367 1 90.06 89 ALA A CA 1
ATOM 674 C C . ALA A 1 89 ? 1.014 12.766 11.523 1 90.06 89 ALA A C 1
ATOM 676 O O . ALA A 1 89 ? 2.045 12.719 12.195 1 90.06 89 ALA A O 1
ATOM 677 N N . GLU A 1 90 ? 0.566 13.797 10.891 1 95 90 GLU A N 1
ATOM 678 C CA . GLU A 1 90 ? 1.286 15.07 10.977 1 95 90 GLU A CA 1
ATOM 679 C C . GLU A 1 90 ? 0.43 16.141 11.633 1 95 90 GLU A C 1
ATOM 681 O O . GLU A 1 90 ? -0.778 16.219 11.391 1 95 90 GLU A O 1
ATOM 686 N N . PHE A 1 91 ? 1.051 16.891 12.516 1 95.38 91 PHE A N 1
ATOM 687 C CA . PHE A 1 91 ? 0.5 18.156 12.977 1 95.38 91 PHE A CA 1
ATOM 688 C C . PHE A 1 91 ? 1.236 19.344 12.352 1 95.38 91 PHE A C 1
ATOM 690 O O . PHE A 1 91 ? 2.438 19.516 12.562 1 95.38 91 PHE A O 1
ATOM 697 N N . ASN A 1 92 ? 0.434 20.078 11.578 1 98.25 92 ASN A N 1
ATOM 698 C CA . ASN A 1 92 ? 1.041 21.109 10.734 1 98.25 92 ASN A CA 1
ATOM 699 C C . ASN A 1 92 ? 0.392 22.469 10.961 1 98.25 92 ASN A C 1
ATOM 701 O O . ASN A 1 92 ? -0.675 22.562 11.57 1 98.25 92 ASN A O 1
ATOM 705 N N . VAL A 1 93 ? 1.07 23.5 10.508 1 98.75 93 VAL A N 1
ATOM 706 C CA . VAL A 1 93 ? 0.521 24.844 10.43 1 98.75 93 VAL A CA 1
ATOM 707 C C . VAL A 1 93 ? 0.768 25.422 9.039 1 98.75 93 VAL A C 1
ATOM 709 O O . VAL A 1 93 ? 1.83 25.203 8.453 1 98.75 93 VAL A O 1
ATOM 712 N N . LEU A 1 94 ? -0.21 26.141 8.492 1 98.56 94 LEU A N 1
ATOM 713 C CA . LEU A 1 94 ? -0.015 26.797 7.203 1 98.56 94 LEU A CA 1
ATOM 714 C C . LEU A 1 94 ? 0.943 27.984 7.336 1 98.56 94 LEU A C 1
ATOM 716 O O . LEU A 1 94 ? 0.795 28.812 8.242 1 98.56 94 LEU A O 1
ATOM 720 N N . VAL A 1 95 ? 1.883 28.031 6.422 1 98.31 95 VAL A N 1
ATOM 721 C CA . VAL A 1 95 ? 2.887 29.078 6.434 1 98.31 95 VAL A CA 1
ATOM 722 C C . VAL A 1 95 ? 3.287 29.422 5 1 98.31 95 VAL A C 1
ATOM 724 O O . VAL A 1 95 ? 2.838 28.781 4.051 1 98.31 95 VAL A O 1
ATOM 727 N N . HIS A 1 96 ? 4.02 30.453 4.867 1 97.12 96 HIS A N 1
ATOM 728 C CA . HIS A 1 96 ? 4.711 30.797 3.633 1 97.12 96 HIS A CA 1
ATOM 729 C C . HIS A 1 96 ? 6.059 31.453 3.928 1 97.12 96 HIS A C 1
ATOM 731 O O . HIS A 1 96 ? 6.273 31.984 5.027 1 97.12 96 HIS A O 1
ATOM 737 N N . PRO A 1 97 ? 6.98 31.391 2.996 1 96.19 97 PRO A N 1
ATOM 738 C CA . PRO A 1 97 ? 8.234 32.125 3.197 1 96.19 97 PRO A CA 1
ATOM 739 C C . PRO A 1 97 ? 8.031 33.625 3.32 1 96.19 97 PRO A C 1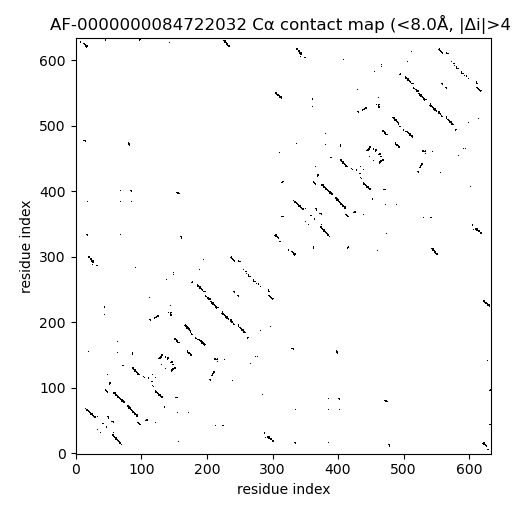
ATOM 741 O O . PRO A 1 97 ? 7.379 34.219 2.471 1 96.19 97 PRO A O 1
ATOM 744 N N . LYS A 1 98 ? 8.648 34.219 4.285 1 95.69 98 LYS A N 1
ATOM 745 C CA . LYS A 1 98 ? 8.539 35.656 4.504 1 95.69 98 LYS A CA 1
ATOM 746 C C . LYS A 1 98 ? 9.047 36.438 3.295 1 95.69 98 LYS A C 1
ATOM 748 O O . LYS A 1 98 ? 8.461 37.438 2.912 1 95.69 98 LYS A O 1
ATOM 753 N N . SER A 1 99 ? 10.062 35.969 2.736 1 93.88 99 SER A N 1
ATOM 754 C CA . SER A 1 99 ? 10.734 36.656 1.641 1 93.88 99 SER A CA 1
ATOM 755 C C . SER A 1 99 ? 9.852 36.719 0.399 1 93.88 99 SER A C 1
ATOM 757 O O . SER A 1 99 ? 10.117 37.5 -0.513 1 93.88 99 SER A O 1
ATOM 759 N N . GLN A 1 100 ? 8.82 35.938 0.365 1 93.69 100 GLN A N 1
ATOM 760 C CA . GLN A 1 100 ? 7.992 35.875 -0.833 1 93.69 100 GLN A CA 1
ATOM 761 C C . GLN A 1 100 ? 6.578 36.375 -0.549 1 93.69 100 GLN A C 1
ATOM 763 O O . GLN A 1 100 ? 5.648 36.094 -1.312 1 93.69 100 GLN A O 1
ATOM 768 N N . ALA A 1 101 ? 6.43 37.031 0.503 1 94 101 ALA A N 1
ATOM 769 C CA . ALA A 1 101 ? 5.121 37.5 0.951 1 94 101 ALA A CA 1
ATOM 770 C C . ALA A 1 101 ? 4.445 38.375 -0.121 1 94 101 ALA A C 1
ATOM 772 O O . ALA A 1 101 ? 3.225 38.312 -0.291 1 94 101 ALA A O 1
ATOM 773 N N . ALA A 1 102 ? 5.176 39.031 -0.886 1 93.19 102 ALA A N 1
ATOM 774 C CA . ALA A 1 102 ? 4.633 39.969 -1.869 1 93.19 102 ALA A CA 1
ATOM 775 C C . ALA A 1 102 ? 4.008 39.219 -3.045 1 93.19 102 ALA A C 1
ATOM 777 O O . ALA A 1 102 ? 3.244 39.812 -3.82 1 93.19 102 ALA A O 1
ATOM 778 N N . ARG A 1 103 ? 4.316 38 -3.141 1 92.44 103 ARG A N 1
ATOM 779 C CA . ARG A 1 103 ? 3.836 37.219 -4.281 1 92.44 103 ARG A CA 1
ATOM 780 C C . ARG A 1 103 ? 2.543 36.5 -3.941 1 92.44 103 ARG A C 1
ATOM 782 O O . ARG A 1 103 ? 1.938 35.875 -4.805 1 92.44 103 ARG A O 1
ATOM 789 N N . LEU A 1 104 ? 2.104 36.594 -2.723 1 94 104 LEU A N 1
ATOM 790 C CA . LEU A 1 104 ? 0.896 35.875 -2.316 1 94 104 LEU A CA 1
ATOM 791 C C . LEU A 1 104 ? -0.351 36.594 -2.826 1 94 104 LEU A C 1
ATOM 793 O O . LEU A 1 104 ? -0.483 37.812 -2.664 1 94 104 LEU A O 1
ATOM 797 N N . PRO A 1 105 ? -1.172 35.875 -3.467 1 92.75 105 PRO A N 1
ATOM 798 C CA . PRO A 1 105 ? -2.455 36.469 -3.83 1 92.75 105 PRO A CA 1
ATOM 799 C C . PRO A 1 105 ? -3.35 36.75 -2.619 1 92.75 105 PRO A C 1
ATOM 801 O O . PRO A 1 105 ? -3.148 36.125 -1.56 1 92.75 105 PRO A O 1
ATOM 804 N N . ASP A 1 106 ? -4.258 37.656 -2.822 1 94.75 106 ASP A N 1
ATOM 805 C CA . ASP A 1 106 ? -5.285 37.906 -1.823 1 94.75 106 ASP A CA 1
ATOM 806 C C . ASP A 1 106 ? -6.445 36.938 -1.954 1 94.75 106 ASP A C 1
ATOM 808 O O . ASP A 1 106 ? -7.312 37.094 -2.816 1 94.75 106 ASP A O 1
ATOM 812 N N . LEU A 1 107 ? -6.438 35.875 -1.046 1 95.81 107 LEU A N 1
ATOM 813 C CA . LEU A 1 107 ? -7.387 34.781 -1.17 1 95.81 107 LEU A CA 1
ATOM 814 C C . LEU A 1 107 ? -8.164 34.594 0.126 1 95.81 107 LEU A C 1
ATOM 816 O O . LEU A 1 107 ? -7.703 34.969 1.199 1 95.81 107 LEU A O 1
ATOM 820 N N . THR A 1 108 ? -9.383 34.062 -0.068 1 96.19 108 THR A N 1
ATOM 821 C CA . THR A 1 108 ? -10.039 33.438 1.086 1 96.19 108 THR A CA 1
ATOM 822 C C . THR A 1 108 ? -9.445 32.062 1.379 1 96.19 108 THR A C 1
ATOM 824 O O . THR A 1 108 ? -8.766 31.484 0.532 1 96.19 108 THR A O 1
ATOM 827 N N . PHE A 1 109 ? -9.703 31.609 2.559 1 96.5 109 PHE A N 1
ATOM 828 C CA . PHE A 1 109 ? -9.258 30.266 2.906 1 96.5 109 PHE A CA 1
ATOM 829 C C . PHE A 1 109 ? -9.891 29.234 1.984 1 96.5 109 PHE A C 1
ATOM 831 O O . PHE A 1 109 ? -9.219 28.297 1.532 1 96.5 109 PHE A O 1
ATOM 838 N N . GLN A 1 110 ? -11.109 29.453 1.667 1 94 110 GLN A N 1
ATOM 839 C CA . GLN A 1 110 ? -11.805 28.547 0.771 1 94 110 GLN A CA 1
ATOM 840 C C . GLN A 1 110 ? -11.164 28.531 -0.615 1 94 110 GLN A C 1
ATOM 842 O O . GLN A 1 110 ? -11 27.469 -1.219 1 94 110 GLN A O 1
ATOM 847 N N . GLU A 1 111 ? -10.859 29.656 -1.079 1 94.12 111 GLU A N 1
ATOM 848 C CA . GLU A 1 111 ? -10.203 29.75 -2.381 1 94.12 111 GLU A CA 1
ATOM 849 C C . GLU A 1 111 ? -8.852 29.047 -2.369 1 94.12 111 GLU A C 1
ATOM 851 O O . GLU A 1 111 ? -8.469 28.422 -3.352 1 94.12 111 GLU A O 1
ATOM 856 N N . PHE A 1 112 ? -8.18 29.172 -1.315 1 95.69 112 PHE A N 1
ATOM 857 C CA . PHE A 1 112 ? -6.926 28.438 -1.148 1 95.69 112 PHE A CA 1
ATOM 858 C C . PHE A 1 112 ? -7.156 26.938 -1.239 1 95.69 112 PHE A C 1
ATOM 860 O O . PHE A 1 112 ? -6.461 26.25 -1.982 1 95.69 112 PHE A O 1
ATOM 867 N N . LEU A 1 113 ? -8.117 26.406 -0.54 1 95.38 113 LEU A N 1
ATOM 868 C CA . LEU A 1 113 ? -8.414 24.984 -0.539 1 95.38 113 LEU A CA 1
ATOM 869 C C . LEU A 1 113 ? -8.812 24.516 -1.931 1 95.38 113 LEU A C 1
ATOM 871 O O . LEU A 1 113 ? -8.586 23.359 -2.291 1 95.38 113 LEU A O 1
ATOM 875 N N . LEU A 1 114 ? -9.352 25.422 -2.686 1 93.31 114 LEU A N 1
ATOM 876 C CA . LEU A 1 114 ? -9.805 25.094 -4.035 1 93.31 114 LEU A CA 1
ATOM 877 C C . LEU A 1 114 ? -8.648 25.125 -5.02 1 93.31 114 LEU A C 1
ATOM 879 O O . LEU A 1 114 ? -8.82 24.812 -6.199 1 93.31 114 LEU A O 1
ATOM 883 N N . GLY A 1 115 ? -7.492 25.5 -4.566 1 90.81 115 GLY A N 1
ATOM 884 C CA . GLY A 1 115 ? -6.301 25.438 -5.398 1 90.81 115 GLY A CA 1
ATOM 885 C C . GLY A 1 115 ? -6.02 26.75 -6.125 1 90.81 115 GLY A C 1
ATOM 886 O O . GLY A 1 115 ? -5.293 26.766 -7.125 1 90.81 115 GLY A O 1
ATOM 887 N N . TRP A 1 116 ? -6.484 27.828 -5.605 1 90.88 116 TRP A N 1
ATOM 888 C CA . TRP A 1 116 ? -6.352 29.094 -6.336 1 90.88 116 TRP A CA 1
ATOM 889 C C . TRP A 1 116 ? -4.98 29.719 -6.102 1 90.88 116 TRP A C 1
ATOM 891 O O . TRP A 1 116 ? -4.574 30.625 -6.824 1 90.88 116 TRP A O 1
ATOM 901 N N . GLU A 1 117 ? -4.352 29.312 -5.113 1 91.94 117 GLU A N 1
ATOM 902 C CA . GLU A 1 117 ? -2.992 29.797 -4.906 1 91.94 117 GLU A CA 1
ATOM 903 C C . GLU A 1 117 ? -2.016 29.141 -5.875 1 91.94 117 GLU A C 1
ATOM 905 O O . GLU A 1 117 ? -1.396 28.125 -5.551 1 91.94 117 GLU A O 1
ATOM 910 N N . GLN A 1 118 ? -1.645 29.734 -6.941 1 88.19 118 GLN A N 1
ATOM 911 C CA . GLN A 1 118 ? -0.942 29.094 -8.047 1 88.19 118 GLN A CA 1
ATOM 912 C C . GLN A 1 118 ? 0.568 29.266 -7.91 1 88.19 118 GLN A C 1
ATOM 914 O O . GLN A 1 118 ? 1.337 28.578 -8.586 1 88.19 118 GLN A O 1
ATOM 919 N N . HIS A 1 119 ? 0.984 30.125 -7.004 1 89.81 119 HIS A N 1
ATOM 920 C CA . HIS A 1 119 ? 2.42 30.266 -6.789 1 89.81 119 HIS A CA 1
ATOM 921 C C . HIS A 1 119 ? 2.951 29.141 -5.91 1 89.81 119 HIS A C 1
ATOM 923 O O . HIS A 1 119 ? 4.16 28.891 -5.867 1 89.81 119 HIS A O 1
ATOM 929 N N . LYS A 1 120 ? 2.086 28.516 -5.145 1 92.25 120 LYS A N 1
ATOM 930 C CA . LYS A 1 120 ? 2.414 27.391 -4.281 1 92.25 120 LYS A CA 1
ATOM 931 C C . LYS A 1 120 ? 3.461 27.781 -3.242 1 92.25 120 LYS A C 1
ATOM 933 O O . LYS A 1 120 ? 4.469 27.078 -3.08 1 92.25 120 LYS A O 1
ATOM 938 N N . LEU A 1 121 ? 3.111 28.875 -2.615 1 94.44 121 LEU A N 1
ATOM 939 C CA . LEU A 1 121 ? 3.973 29.375 -1.545 1 94.44 121 LEU A CA 1
ATOM 940 C C . LEU A 1 121 ? 3.375 29.047 -0.178 1 94.44 121 LEU A C 1
ATOM 942 O O . LEU A 1 121 ? 4.109 28.812 0.785 1 94.44 121 LEU A O 1
ATOM 946 N N . ILE A 1 122 ? 2.029 29.078 -0.109 1 97.06 122 ILE A N 1
ATOM 947 C CA . ILE A 1 122 ? 1.39 28.672 1.139 1 97.06 122 ILE A CA 1
ATOM 948 C C . ILE A 1 122 ? 1.445 27.156 1.278 1 97.06 122 ILE A C 1
ATOM 950 O O . ILE A 1 122 ? 0.944 26.422 0.417 1 97.06 122 ILE A O 1
ATOM 954 N N . GLY A 1 123 ? 2.133 26.703 2.252 1 97.19 123 GLY A N 1
ATOM 955 C CA . GLY A 1 123 ? 2.275 25.281 2.533 1 97.19 123 GLY A CA 1
ATOM 956 C C . GLY A 1 123 ? 2.131 24.953 4.004 1 97.19 123 GLY A C 1
ATOM 957 O O . GLY A 1 123 ? 1.677 25.781 4.793 1 97.19 123 GLY A O 1
ATOM 958 N N . GLN A 1 124 ? 2.4 23.719 4.289 1 98.06 124 GLN A N 1
ATOM 959 C CA . GLN A 1 124 ? 2.273 23.234 5.66 1 98.06 124 GLN A CA 1
ATOM 960 C C . GLN A 1 124 ? 3.645 23.016 6.293 1 98.06 124 GLN A C 1
ATOM 962 O O . GLN A 1 124 ? 4.441 22.219 5.801 1 98.06 124 GLN A O 1
ATOM 967 N N . LEU A 1 125 ? 3.934 23.75 7.301 1 98.06 125 LEU A N 1
ATOM 968 C CA . LEU A 1 125 ? 5.09 23.422 8.125 1 98.06 125 LEU A CA 1
ATOM 969 C C . LEU A 1 125 ? 4.777 22.234 9.039 1 98.06 125 LEU A C 1
ATOM 971 O O . LEU A 1 125 ? 3.854 22.297 9.852 1 98.06 125 LEU A O 1
ATOM 975 N N . ARG A 1 126 ? 5.582 21.219 8.898 1 96.81 126 ARG A N 1
ATOM 976 C CA . ARG A 1 126 ? 5.406 20.031 9.727 1 96.81 126 ARG A CA 1
ATOM 977 C C . ARG A 1 126 ? 5.988 20.25 11.117 1 96.81 126 ARG A C 1
ATOM 979 O O . ARG A 1 126 ? 7.203 20.141 11.312 1 96.81 126 ARG A O 1
ATOM 986 N N . LEU A 1 127 ? 5.094 20.484 12.078 1 96.56 127 LEU A N 1
ATOM 987 C CA . LEU A 1 127 ? 5.52 20.719 13.453 1 96.56 127 LEU A CA 1
ATOM 988 C C . LEU A 1 127 ? 5.926 19.422 14.125 1 96.56 127 LEU A C 1
ATOM 990 O O . LEU A 1 127 ? 6.969 19.344 14.773 1 96.56 127 LEU A O 1
ATOM 994 N N . ASP A 1 128 ? 5.102 18.453 13.969 1 93.19 128 ASP A N 1
ATOM 995 C CA . ASP A 1 128 ? 5.336 17.125 14.523 1 93.19 128 ASP A CA 1
ATOM 996 C C . ASP A 1 128 ? 4.801 16.031 13.602 1 93.19 128 ASP A C 1
ATOM 998 O O . ASP A 1 128 ? 3.689 16.156 13.078 1 93.19 128 ASP A O 1
ATOM 1002 N N . VAL A 1 129 ? 5.641 15.039 13.445 1 92.88 129 VAL A N 1
ATOM 1003 C CA . VAL A 1 129 ? 5.23 13.898 12.633 1 92.88 129 VAL A CA 1
ATOM 1004 C C . VAL A 1 129 ? 5.461 12.602 13.414 1 92.88 129 VAL A C 1
ATOM 1006 O O . VAL A 1 129 ? 6.551 12.383 13.945 1 92.88 129 VAL A O 1
ATOM 1009 N N . ILE A 1 130 ? 4.461 11.805 13.477 1 86.75 130 ILE A N 1
ATOM 1010 C CA . ILE A 1 130 ? 4.562 10.5 14.125 1 86.75 130 ILE A CA 1
ATOM 1011 C C . ILE A 1 130 ? 4.27 9.398 13.109 1 86.75 130 ILE A C 1
ATOM 1013 O O . ILE A 1 130 ? 3.363 9.539 12.281 1 86.75 130 ILE A O 1
ATOM 1017 N N . THR A 1 131 ? 5.086 8.367 13.102 1 87 131 THR A N 1
ATOM 1018 C CA . THR A 1 131 ? 4.883 7.266 12.172 1 87 131 THR A CA 1
ATOM 1019 C C . THR A 1 131 ? 5.266 5.934 12.812 1 87 131 THR A C 1
ATOM 1021 O O . THR A 1 131 ? 6.047 5.902 13.766 1 87 131 THR A O 1
ATOM 1024 N N . ASP A 1 132 ? 4.801 4.867 12.242 1 78.81 132 ASP A N 1
ATOM 1025 C CA . ASP A 1 132 ? 5.062 3.545 12.805 1 78.81 132 ASP A CA 1
ATOM 1026 C C . ASP A 1 132 ? 6.266 2.891 12.125 1 78.81 132 ASP A C 1
ATOM 1028 O O . ASP A 1 132 ? 6.664 1.781 12.492 1 78.81 132 ASP A O 1
ATOM 1032 N N . ASN A 1 133 ? 6.871 3.539 11.266 1 80.56 133 ASN A N 1
ATOM 1033 C CA . ASN A 1 133 ? 7.914 2.924 10.453 1 80.56 133 ASN A CA 1
ATOM 1034 C C . ASN A 1 133 ? 9.266 3.607 10.656 1 80.56 133 ASN A C 1
ATOM 1036 O O . ASN A 1 133 ? 9.398 4.809 10.414 1 80.56 133 ASN A O 1
ATOM 1040 N N . VAL A 1 134 ? 10.234 2.838 10.984 1 77.69 134 VAL A N 1
ATOM 1041 C CA . VAL A 1 134 ? 11.555 3.371 11.312 1 77.69 134 VAL A CA 1
ATOM 1042 C C . VAL A 1 134 ? 12.211 3.941 10.055 1 77.69 134 VAL A C 1
ATOM 1044 O O . VAL A 1 134 ? 12.875 4.977 10.109 1 77.69 134 VAL A O 1
ATOM 1047 N N . GLY A 1 135 ? 12.07 3.273 8.969 1 77.62 135 GLY A N 1
ATOM 1048 C CA . GLY A 1 135 ? 12.609 3.789 7.719 1 77.62 135 GLY A CA 1
ATOM 1049 C C . GLY A 1 135 ? 12.031 5.141 7.332 1 77.62 135 GLY A C 1
ATOM 1050 O O . GLY A 1 135 ? 12.758 6.016 6.855 1 77.62 135 GLY A O 1
ATOM 1051 N N . ALA A 1 136 ? 10.781 5.246 7.57 1 84.69 136 ALA A N 1
ATOM 1052 C CA . ALA A 1 136 ? 10.117 6.52 7.293 1 84.69 136 ALA A CA 1
ATOM 1053 C C . ALA A 1 136 ? 10.633 7.617 8.219 1 84.69 136 ALA A C 1
ATOM 1055 O O . ALA A 1 136 ? 10.758 8.773 7.812 1 84.69 136 ALA A O 1
ATOM 1056 N N . VAL A 1 137 ? 10.875 7.246 9.469 1 83.88 137 VAL A N 1
ATOM 1057 C CA . VAL A 1 137 ? 11.422 8.227 10.398 1 83.88 137 VAL A CA 1
ATOM 1058 C C . VAL A 1 137 ? 12.766 8.734 9.883 1 83.88 137 VAL A C 1
ATOM 1060 O O . VAL A 1 137 ? 12.984 9.945 9.797 1 83.88 137 VAL A O 1
ATOM 1063 N N . ILE A 1 138 ? 13.586 7.848 9.5 1 79.56 138 ILE A N 1
ATOM 1064 C CA . ILE A 1 138 ? 14.93 8.188 9.039 1 79.56 138 ILE A CA 1
ATOM 1065 C C . ILE A 1 138 ? 14.844 9.047 7.777 1 79.56 138 ILE A C 1
ATOM 1067 O O . ILE A 1 138 ? 15.453 10.109 7.695 1 79.56 138 ILE A O 1
ATOM 1071 N N . GLY A 1 139 ? 14.102 8.625 6.844 1 81.38 139 GLY A N 1
ATOM 1072 C CA . GLY A 1 139 ? 13.945 9.375 5.605 1 81.38 139 GLY A CA 1
ATOM 1073 C C . GLY A 1 139 ? 13.359 10.758 5.809 1 81.38 139 GLY A C 1
ATOM 1074 O O . GLY A 1 139 ? 13.836 11.734 5.223 1 81.38 139 GLY A O 1
ATOM 1075 N N . GLY A 1 140 ? 12.312 10.812 6.574 1 87.88 140 GLY A N 1
ATOM 1076 C CA . GLY A 1 140 ? 11.672 12.094 6.84 1 87.88 140 GLY A CA 1
ATOM 1077 C C . GLY A 1 140 ? 12.594 13.094 7.512 1 87.88 140 GLY A C 1
ATOM 1078 O O . GLY A 1 140 ? 12.602 14.273 7.156 1 87.88 140 GLY A O 1
ATOM 1079 N N . ARG A 1 141 ? 13.328 12.641 8.453 1 86.69 141 ARG A N 1
ATOM 1080 C CA . ARG A 1 141 ? 14.219 13.531 9.188 1 86.69 141 ARG A CA 1
ATOM 1081 C C . ARG A 1 141 ? 15.391 13.969 8.32 1 86.69 141 ARG A C 1
ATOM 1083 O O . ARG A 1 141 ? 15.672 15.164 8.203 1 86.69 141 ARG A O 1
ATOM 1090 N N . GLU A 1 142 ? 16.016 13.039 7.684 1 81.25 142 GLU A N 1
ATOM 1091 C CA . GLU A 1 142 ? 17.266 13.312 6.984 1 81.25 142 GLU A CA 1
ATOM 1092 C C . GLU A 1 142 ? 17 13.992 5.641 1 81.25 142 GLU A C 1
ATOM 1094 O O . GLU A 1 142 ? 17.781 14.852 5.219 1 81.25 142 GLU A O 1
ATOM 1099 N N . LYS A 1 143 ? 15.953 13.641 5.07 1 82.38 143 LYS A N 1
ATOM 1100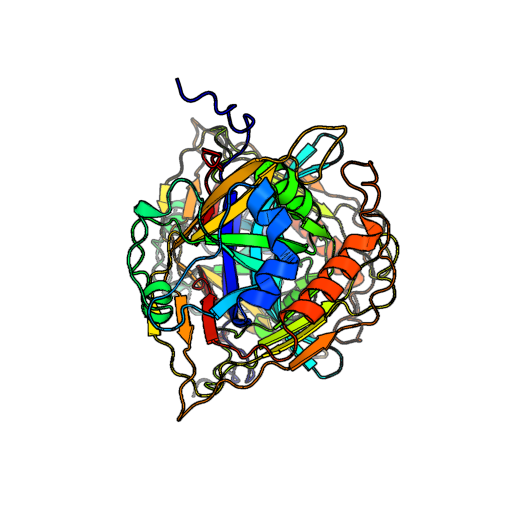 C CA . LYS A 1 143 ? 15.742 14.117 3.705 1 82.38 143 LYS A CA 1
ATOM 1101 C C . LYS A 1 143 ? 14.766 15.289 3.672 1 82.38 143 LYS A C 1
ATOM 1103 O O . LYS A 1 143 ? 14.922 16.219 2.871 1 82.38 143 LYS A O 1
ATOM 1108 N N . TYR A 1 144 ? 13.836 15.305 4.551 1 89.19 144 TYR A N 1
ATOM 1109 C CA . TYR A 1 144 ? 12.766 16.281 4.406 1 89.19 144 TYR A CA 1
ATOM 1110 C C . TYR A 1 144 ? 12.68 17.172 5.637 1 89.19 144 TYR A C 1
ATOM 1112 O O . TYR A 1 144 ? 11.781 18.016 5.746 1 89.19 144 TYR A O 1
ATOM 1120 N N . GLY A 1 145 ? 13.633 16.984 6.582 1 89.62 145 GLY A N 1
ATOM 1121 C CA . GLY A 1 145 ? 13.758 17.906 7.711 1 89.62 145 GLY A CA 1
ATOM 1122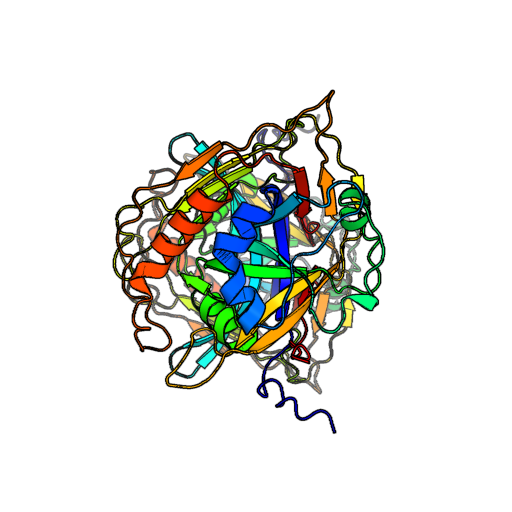 C C . GLY A 1 145 ? 12.57 17.828 8.656 1 89.62 145 GLY A C 1
ATOM 1123 O O . GLY A 1 145 ? 12.219 18.828 9.297 1 89.62 145 GLY A O 1
ATOM 1124 N N . GLU A 1 146 ? 11.906 16.734 8.734 1 92.5 146 GLU A N 1
ATOM 1125 C CA . GLU A 1 146 ? 10.734 16.562 9.586 1 92.5 146 GLU A CA 1
ATOM 1126 C C . GLU A 1 146 ? 11.141 16.328 11.039 1 92.5 146 GLU A C 1
ATOM 1128 O O . GLU A 1 146 ? 12.117 15.633 11.312 1 92.5 146 GLU A O 1
ATOM 1133 N N . HIS A 1 147 ? 10.445 17.016 11.945 1 91.31 147 HIS A N 1
ATOM 1134 C CA . HIS A 1 147 ? 10.477 16.531 13.32 1 91.31 147 HIS A CA 1
ATOM 1135 C C . HIS A 1 147 ? 9.656 15.258 13.484 1 91.31 147 HIS A C 1
ATOM 1137 O O . HIS A 1 147 ? 8.523 15.297 13.961 1 91.31 147 HIS A O 1
ATOM 1143 N N . LYS A 1 148 ? 10.258 14.227 13.148 1 90.12 148 LYS A N 1
ATOM 1144 C CA . LYS A 1 148 ? 9.57 12.945 12.992 1 90.12 148 LYS A CA 1
ATOM 1145 C C . LYS A 1 148 ? 10.078 11.922 14 1 90.12 148 LYS A C 1
ATOM 1147 O O . LYS A 1 148 ? 11.289 11.805 14.234 1 90.12 148 LYS A O 1
ATOM 1152 N N . PHE A 1 149 ? 9.125 11.133 14.547 1 83.62 149 PHE A N 1
ATOM 1153 C CA . PHE A 1 149 ? 9.477 10.117 15.531 1 83.62 149 PHE A CA 1
ATOM 1154 C C . PHE A 1 149 ? 8.531 8.922 15.445 1 83.62 149 PHE A C 1
ATOM 1156 O O . PHE A 1 149 ? 7.5 8.984 14.773 1 83.62 149 PHE A O 1
ATOM 1163 N N . ARG A 1 150 ? 8.992 7.879 16.047 1 79.19 150 ARG A N 1
ATOM 1164 C CA . ARG A 1 150 ? 8.266 6.617 15.922 1 79.19 150 ARG A CA 1
ATOM 1165 C C . ARG A 1 150 ? 7.102 6.551 16.906 1 79.19 150 ARG A C 1
ATOM 1167 O O . ARG A 1 150 ? 7.234 6.965 18.062 1 79.19 150 ARG A O 1
ATOM 1174 N N . GLY A 1 151 ? 5.996 6.074 16.359 1 76.69 151 GLY A N 1
ATOM 1175 C CA . GLY A 1 151 ? 4.816 5.758 17.141 1 76.69 151 GLY A CA 1
ATOM 1176 C C . GLY A 1 151 ? 3.893 4.766 16.453 1 76.69 151 GLY A C 1
ATOM 1177 O O . GLY A 1 151 ? 4.215 4.258 15.375 1 76.69 151 GLY A O 1
ATOM 1178 N N . PHE A 1 152 ? 2.855 4.375 17.078 1 71.19 152 PHE A N 1
ATOM 1179 C CA . PHE A 1 152 ? 1.871 3.475 16.5 1 71.19 152 PHE A CA 1
ATOM 1180 C C . PHE A 1 152 ? 0.57 4.211 16.203 1 71.19 152 PHE A C 1
ATOM 1182 O O . PHE A 1 152 ? 0.099 5 17.016 1 71.19 152 PHE A O 1
ATOM 1189 N N . ILE A 1 153 ? 0.144 4 15.117 1 73.62 153 ILE A N 1
ATOM 1190 C CA . ILE A 1 153 ? -1.061 4.668 14.641 1 73.62 153 ILE A CA 1
ATOM 1191 C C . ILE A 1 153 ? -2.041 3.635 14.094 1 73.62 153 ILE A C 1
ATOM 1193 O O . ILE A 1 153 ? -1.645 2.711 13.375 1 73.62 153 ILE A O 1
ATOM 1197 N N . ARG A 1 154 ? -3.23 3.764 14.578 1 67.19 154 ARG A N 1
ATOM 1198 C CA . ARG A 1 154 ? -4.316 2.973 14.016 1 67.19 154 ARG A CA 1
ATOM 1199 C C . ARG A 1 154 ? -5.363 3.867 13.352 1 67.19 154 ARG A C 1
ATOM 1201 O O . ARG A 1 154 ? -5.797 4.859 13.945 1 67.19 154 ARG A O 1
ATOM 1208 N N . TYR A 1 155 ? -5.551 3.65 12.055 1 65.94 155 TYR A N 1
ATOM 1209 C CA . TYR A 1 155 ? -6.508 4.445 11.297 1 65.94 155 TYR A CA 1
ATOM 1210 C C . TYR A 1 155 ? -7.621 3.57 10.734 1 65.94 155 TYR A C 1
ATOM 1212 O O . TYR A 1 155 ? -7.391 2.406 10.391 1 65.94 155 TYR A O 1
ATOM 1220 N N . CYS A 1 156 ? -8.797 4.164 10.828 1 61.5 156 CYS A N 1
ATOM 1221 C CA . CYS A 1 156 ? -9.891 3.572 10.07 1 61.5 156 CYS A CA 1
ATOM 1222 C C . CYS A 1 156 ? -10.289 4.461 8.898 1 61.5 156 CYS A C 1
ATOM 1224 O O . CYS A 1 156 ? -10.633 5.629 9.086 1 61.5 156 CYS A O 1
ATOM 1226 N N . PHE A 1 157 ? -9.891 4.023 7.66 1 59.88 157 PHE A N 1
ATOM 1227 C CA . PHE A 1 157 ? -10.305 4.781 6.484 1 59.88 157 PHE A CA 1
ATOM 1228 C C . PHE A 1 157 ? -11.484 4.105 5.793 1 59.88 157 PHE A C 1
ATOM 1230 O O . PHE A 1 157 ? -11.633 2.883 5.855 1 59.88 157 PHE A O 1
ATOM 1237 N N . PRO A 1 158 ? -12.336 4.996 5.117 1 57.72 158 PRO A N 1
ATOM 1238 C CA . PRO A 1 158 ? -13.398 4.363 4.336 1 57.72 158 PRO A CA 1
ATOM 1239 C C . PRO A 1 158 ? -12.859 3.479 3.213 1 57.72 158 PRO A C 1
ATOM 1241 O O . PRO A 1 158 ? -11.836 3.799 2.609 1 57.72 158 PRO A O 1
ATOM 1244 N N . LEU A 1 159 ? -13.461 2.301 3.166 1 57.81 159 LEU A N 1
ATOM 1245 C CA . LEU A 1 159 ? -13.133 1.396 2.07 1 57.81 159 LEU A CA 1
ATOM 1246 C C . LEU A 1 159 ? -14.086 1.597 0.898 1 57.81 159 LEU A C 1
ATOM 1248 O O . LEU A 1 159 ? -15.234 2.014 1.089 1 57.81 159 LEU A O 1
ATOM 1252 N N . PRO A 1 160 ? -13.43 1.432 -0.328 1 56.97 160 PRO A N 1
ATOM 1253 C CA . PRO A 1 160 ? -14.336 1.556 -1.472 1 56.97 160 PRO A CA 1
ATOM 1254 C C . PRO A 1 160 ? -15.594 0.698 -1.324 1 56.97 160 PRO A C 1
ATOM 1256 O O . PRO A 1 160 ? -16.656 1.045 -1.862 1 56.97 160 PRO A O 1
ATOM 1259 N N . ASN A 1 161 ? -15.453 -0.501 -0.854 1 52.81 161 ASN A N 1
ATOM 1260 C CA . ASN A 1 161 ? -16.594 -1.403 -0.783 1 52.81 161 ASN A CA 1
ATOM 1261 C C . ASN A 1 161 ? -17.484 -1.093 0.421 1 52.81 161 ASN A C 1
ATOM 1263 O O . ASN A 1 161 ? -18.438 -1.813 0.692 1 52.81 161 ASN A O 1
ATOM 1267 N N . ASP A 1 162 ? -16.906 -0.357 1.213 1 51.91 162 ASP A N 1
ATOM 1268 C CA . ASP A 1 162 ? -17.797 -0.01 2.318 1 51.91 162 ASP A CA 1
ATOM 1269 C C . ASP A 1 162 ? -18.938 0.876 1.845 1 51.91 162 ASP A C 1
ATOM 1271 O O . ASP A 1 162 ? -18.719 1.963 1.309 1 51.91 162 ASP A O 1
ATOM 1275 N N . ASN A 1 163 ? -19.906 0.205 1.098 1 43.97 163 ASN A N 1
ATOM 1276 C CA . ASN A 1 163 ? -21.109 0.89 0.659 1 43.97 163 ASN A CA 1
ATOM 1277 C C . ASN A 1 163 ? -21.516 1.993 1.633 1 43.97 163 ASN A C 1
ATOM 1279 O O . ASN A 1 163 ? -22.516 2.678 1.42 1 43.97 163 ASN A O 1
ATOM 1283 N N . ALA A 1 164 ? -21.328 1.758 2.836 1 40.62 164 ALA A N 1
ATOM 1284 C CA . ALA A 1 164 ? -22.094 2.672 3.678 1 40.62 164 ALA A CA 1
ATOM 1285 C C . ALA A 1 164 ? -21.812 4.125 3.307 1 40.62 164 ALA A C 1
ATOM 1287 O O . ALA A 1 164 ? -20.656 4.523 3.17 1 40.62 164 ALA A O 1
ATOM 1288 N N . ARG A 1 165 ? -22.688 4.672 2.436 1 40.44 165 ARG A N 1
ATOM 1289 C CA . ARG A 1 165 ? -22.875 6.078 2.094 1 40.44 165 ARG A CA 1
ATOM 1290 C C . ARG A 1 165 ? -22.234 6.992 3.135 1 40.44 165 ARG A C 1
ATOM 1292 O O . ARG A 1 165 ? -22.359 8.219 3.049 1 40.44 165 ARG A O 1
ATOM 1299 N N . THR A 1 166 ? -22.625 6.723 4.43 1 40.69 166 THR A N 1
ATOM 1300 C CA . THR A 1 166 ? -22.531 7.766 5.445 1 40.69 166 THR A CA 1
ATOM 1301 C C . THR A 1 166 ? -21.094 8.25 5.598 1 40.69 166 THR A C 1
ATOM 1303 O O . THR A 1 166 ? -20.156 7.512 5.305 1 40.69 166 THR A O 1
ATOM 1306 N N . PRO A 1 167 ? -21.062 9.383 5.918 1 42.56 167 PRO A N 1
ATOM 1307 C CA . PRO A 1 167 ? -19.828 10.008 6.371 1 42.56 167 PRO A CA 1
ATOM 1308 C C . PRO A 1 167 ? -18.891 9.031 7.082 1 42.56 167 PRO A C 1
ATOM 1310 O O . PRO A 1 167 ? -19.312 8.336 8.008 1 42.56 167 PRO A O 1
ATOM 1313 N N . VAL A 1 168 ? -18.328 8.18 6.484 1 45 168 VAL A N 1
ATOM 1314 C CA . VAL A 1 168 ? -17.422 7.281 7.199 1 45 168 VAL A CA 1
ATOM 1315 C C . VAL A 1 168 ? -16.75 8.039 8.344 1 45 168 VAL A C 1
ATOM 1317 O O . VAL A 1 168 ? -16.016 9 8.102 1 45 168 VAL A O 1
ATOM 1320 N N . PRO A 1 169 ? -17.359 7.801 9.477 1 49.47 169 PRO A N 1
ATOM 1321 C CA . PRO A 1 169 ? -16.578 8.297 10.609 1 49.47 169 PRO A CA 1
ATOM 1322 C C . PRO A 1 169 ? -15.102 7.895 10.531 1 49.47 169 PRO A C 1
ATOM 1324 O O . PRO A 1 169 ? -14.781 6.832 9.992 1 49.47 169 PRO A O 1
ATOM 1327 N N . PHE A 1 170 ? -14.297 8.789 10.289 1 53 170 PHE A N 1
ATOM 1328 C CA . PHE A 1 170 ? -12.867 8.5 10.352 1 53 170 PHE A CA 1
ATOM 1329 C C . PHE A 1 170 ? -12.352 8.586 11.781 1 53 170 PHE A C 1
ATOM 1331 O O . PHE A 1 170 ? -12.688 9.523 12.508 1 53 170 PHE A O 1
ATOM 1338 N N . HIS A 1 171 ? -12.164 7.379 12.32 1 56.28 171 HIS A N 1
ATOM 1339 C CA . HIS A 1 171 ? -11.578 7.328 13.656 1 56.28 171 HIS A CA 1
ATOM 1340 C C . HIS A 1 171 ? -10.07 7.145 13.594 1 56.28 171 HIS A C 1
ATOM 1342 O O . HIS A 1 171 ? -9.578 6.273 12.867 1 56.28 171 HIS A O 1
ATOM 1348 N N . VAL A 1 172 ? -9.289 8.109 14.023 1 57.06 172 VAL A N 1
ATOM 1349 C CA . VAL A 1 172 ? -7.832 8.039 14.078 1 57.06 172 VAL A CA 1
ATOM 1350 C C . VAL A 1 172 ? -7.375 7.84 15.523 1 57.06 172 VAL A C 1
ATOM 1352 O O . VAL A 1 172 ? -7.629 8.688 16.391 1 57.06 172 VAL A O 1
ATOM 1355 N N . GLU A 1 173 ? -7.059 6.555 15.898 1 56.12 173 GLU A N 1
ATOM 1356 C CA . GLU A 1 173 ? -6.504 6.297 17.219 1 56.12 173 GLU A CA 1
ATOM 1357 C C . GLU A 1 173 ? -4.988 6.129 17.156 1 56.12 173 GLU A C 1
ATOM 1359 O O . GLU A 1 173 ? -4.457 5.566 16.203 1 56.12 173 GLU A O 1
ATOM 1364 N N . PHE A 1 174 ? -4.148 6.922 17.859 1 53.53 174 PHE A N 1
ATOM 1365 C CA . PHE A 1 174 ? -2.699 6.809 17.953 1 53.53 174 PHE A CA 1
ATOM 1366 C C . PHE A 1 174 ? -2.279 6.211 19.281 1 53.53 174 PHE A C 1
ATOM 1368 O O . PHE A 1 174 ? -2.865 6.523 20.328 1 53.53 174 PHE A O 1
ATOM 1375 N N . SER A 1 175 ? -1.599 4.93 19.281 1 49.72 175 SER A N 1
ATOM 1376 C CA . SER A 1 175 ? -1.029 4.48 20.547 1 49.72 175 SER A CA 1
ATOM 1377 C C . SER A 1 175 ? 0.494 4.559 20.531 1 49.72 175 SER A C 1
ATOM 1379 O O . SER A 1 175 ? 1.123 4.27 19.516 1 49.72 175 SER A O 1
ATOM 1381 N N . ALA A 1 176 ? 1.195 5.227 21.469 1 45.56 176 ALA A N 1
ATOM 1382 C CA . ALA A 1 176 ? 2.637 5.379 21.641 1 45.56 176 ALA A CA 1
ATOM 1383 C C . ALA A 1 176 ? 3.305 4.035 21.906 1 45.56 176 ALA A C 1
ATOM 1385 O O . ALA A 1 176 ? 2.709 3.154 22.531 1 45.56 176 ALA A O 1
ATOM 1386 N N . TYR A 1 177 ? 4.43 3.533 21.016 1 42.88 177 TYR A N 1
ATOM 1387 C CA . TYR A 1 177 ? 5.203 2.309 21.172 1 42.88 177 TYR A CA 1
ATOM 1388 C C . TYR A 1 177 ? 6.492 2.57 21.938 1 42.88 177 TYR A C 1
ATOM 1390 O O . TYR A 1 177 ? 7.051 3.67 21.875 1 42.88 177 TYR A O 1
ATOM 1398 N N . THR A 1 178 ? 6.723 1.699 22.984 1 38.62 178 THR A N 1
ATOM 1399 C CA . THR A 1 178 ? 8.125 1.613 23.375 1 38.62 178 THR A CA 1
ATOM 1400 C C . THR A 1 178 ? 8.828 0.479 22.641 1 38.62 178 THR A C 1
ATOM 1402 O O . THR A 1 178 ? 8.172 -0.391 22.062 1 38.62 178 THR A O 1
ATOM 1405 N N . THR A 1 179 ? 10.203 0.448 22.391 1 38.72 179 THR A N 1
ATOM 1406 C CA . THR A 1 179 ? 11.109 -0.4 21.625 1 38.72 179 THR A CA 1
ATOM 1407 C C . THR A 1 179 ? 10.805 -1.875 21.875 1 38.72 179 THR A C 1
ATOM 1409 O O . THR A 1 179 ? 11.062 -2.719 21.016 1 38.72 179 THR A O 1
ATOM 1412 N N . GLU A 1 180 ? 10.797 -2.441 23.047 1 37.88 180 GLU A N 1
ATOM 1413 C CA . GLU A 1 180 ? 10.914 -3.824 23.516 1 37.88 180 GLU A CA 1
ATOM 1414 C C . GLU A 1 180 ? 9.57 -4.547 23.438 1 37.88 180 GLU A C 1
ATOM 1416 O O . GLU A 1 180 ? 9.523 -5.762 23.25 1 37.88 180 GLU A O 1
ATOM 1421 N N . ARG A 1 181 ? 8.68 -3.854 24.047 1 37.72 181 ARG A N 1
ATOM 1422 C CA . ARG A 1 181 ? 7.312 -4.32 24.266 1 37.72 181 ARG A CA 1
ATOM 1423 C C . ARG A 1 181 ? 6.301 -3.297 23.75 1 37.72 181 ARG A C 1
ATOM 1425 O O . ARG A 1 181 ? 6.566 -2.092 23.766 1 37.72 181 ARG A O 1
ATOM 1432 N N . MET A 1 182 ? 5.457 -3.732 22.797 1 42.44 182 MET A N 1
ATOM 1433 C CA . MET A 1 182 ? 4.258 -2.896 22.766 1 42.44 182 MET A CA 1
ATOM 1434 C C . MET A 1 182 ? 3.955 -2.348 24.156 1 42.44 182 MET A C 1
ATOM 1436 O O . MET A 1 182 ? 3.662 -3.111 25.078 1 42.44 182 MET A O 1
ATOM 1440 N N . LEU A 1 183 ? 4.773 -1.471 24.672 1 41.53 183 LEU A N 1
ATOM 1441 C CA . LEU A 1 183 ? 4.328 -0.965 25.969 1 41.53 183 LEU A CA 1
ATOM 1442 C C . LEU A 1 183 ? 2.834 -0.653 25.953 1 41.53 183 LEU A C 1
ATOM 1444 O O . LEU A 1 183 ? 2.252 -0.461 24.875 1 41.53 183 LEU A O 1
ATOM 1448 N N . HIS A 1 184 ? 2.441 -0.68 27.203 1 43.53 184 HIS A N 1
ATOM 1449 C CA . HIS A 1 184 ? 1.078 -0.221 27.438 1 43.53 184 HIS A CA 1
ATOM 1450 C C . HIS A 1 184 ? 0.789 1.066 26.672 1 43.53 184 HIS A C 1
ATOM 1452 O O . HIS A 1 184 ? 1.671 1.915 26.531 1 43.53 184 HIS A O 1
ATOM 1458 N N . GLU A 1 185 ? -0.13 1.076 25.734 1 52.47 185 GLU A N 1
ATOM 1459 C CA . GLU A 1 185 ? -0.875 1.998 24.891 1 52.47 185 GLU A CA 1
ATOM 1460 C C . GLU A 1 185 ? -1.033 3.361 25.547 1 52.47 185 GLU A C 1
ATOM 1462 O O . GLU A 1 185 ? -1.693 3.48 26.594 1 52.47 185 GLU A O 1
ATOM 1467 N N . GLU A 1 186 ? 0.14 4.121 25.797 1 62.47 186 GLU A N 1
ATOM 1468 C CA . GLU A 1 186 ? -0.349 5.422 26.25 1 62.47 186 GLU A CA 1
ATOM 1469 C C . GLU A 1 186 ? -0.85 6.258 25.078 1 62.47 186 GLU A C 1
ATOM 1471 O O . GLU A 1 186 ? -0.191 6.332 24.031 1 62.47 186 GLU A O 1
ATOM 1476 N N . LEU A 1 187 ? -1.828 6.738 25.25 1 71.19 187 LEU A N 1
ATOM 1477 C CA . LEU A 1 187 ? -2.531 7.555 24.266 1 71.19 187 LEU A CA 1
ATOM 1478 C C . LEU A 1 187 ? -1.87 8.922 24.109 1 71.19 187 LEU A C 1
ATOM 1480 O O . LEU A 1 187 ? -1.615 9.602 25.109 1 71.19 187 LEU A O 1
ATOM 1484 N N . VAL A 1 188 ? -1.3 9.242 22.969 1 76.94 188 VAL A N 1
ATOM 1485 C CA . VAL A 1 188 ? -0.925 10.625 22.688 1 76.94 188 VAL A CA 1
ATOM 1486 C C . VAL A 1 188 ? -2.18 11.469 22.453 1 76.94 188 VAL A C 1
ATOM 1488 O O . VAL A 1 188 ? -2.457 12.406 23.203 1 76.94 188 VAL A O 1
ATOM 1491 N N . PHE A 1 189 ? -2.818 10.977 21.422 1 80.5 189 PHE A N 1
ATOM 1492 C CA . PHE A 1 189 ? -4.133 11.562 21.188 1 80.5 189 PHE A CA 1
ATOM 1493 C C . PHE A 1 189 ? -5.02 10.609 20.406 1 80.5 189 PHE A C 1
ATOM 1495 O O . PHE A 1 189 ? -4.527 9.672 19.766 1 80.5 189 PHE A O 1
ATOM 1502 N N . SER A 1 190 ? -6.277 10.805 20.594 1 77.75 190 SER A N 1
ATOM 1503 C CA . SER A 1 190 ? -7.27 10.117 19.781 1 77.75 190 SER A CA 1
ATOM 1504 C C . SER A 1 190 ? -8.234 11.109 19.141 1 77.75 190 SER A C 1
ATOM 1506 O O . SER A 1 190 ? -8.578 12.125 19.75 1 77.75 190 SER A O 1
ATOM 1508 N N . LEU A 1 191 ? -8.43 10.789 17.938 1 76.19 191 LEU A N 1
ATOM 1509 C CA . LEU A 1 191 ? -9.344 11.641 17.188 1 76.19 191 LEU A CA 1
ATOM 1510 C C . LEU A 1 191 ? -10.469 10.828 16.578 1 76.19 191 LEU A C 1
ATOM 1512 O O . LEU A 1 191 ? -10.227 9.773 15.977 1 76.19 191 LEU A O 1
ATOM 1516 N N . ARG A 1 192 ? -11.656 11.188 16.891 1 72.31 192 ARG A N 1
ATOM 1517 C CA . ARG A 1 192 ? -12.828 10.703 16.188 1 72.31 192 ARG A CA 1
ATOM 1518 C C . ARG A 1 192 ? -13.461 11.82 15.352 1 72.31 192 ARG A C 1
ATOM 1520 O O . ARG A 1 192 ? -13.789 12.883 15.875 1 72.31 192 ARG A O 1
ATOM 1527 N N . SER A 1 193 ? -13.242 11.617 14.102 1 69.62 193 SER A N 1
ATOM 1528 C CA . SER A 1 193 ? -13.805 12.633 13.219 1 69.62 193 SER A CA 1
ATOM 1529 C C . SER A 1 193 ? -14.477 11.992 12.008 1 69.62 193 SER A C 1
ATOM 1531 O O . SER A 1 193 ? -14.195 10.844 11.664 1 69.62 193 SER A O 1
ATOM 1533 N N . GLY A 1 194 ? -15.484 12.648 11.508 1 69 194 GLY A N 1
ATOM 1534 C CA . GLY A 1 194 ? -16.172 12.281 10.281 1 69 194 GLY A CA 1
ATOM 1535 C C . GLY A 1 194 ? -16.734 13.477 9.539 1 69 194 GLY A C 1
ATOM 1536 O O . GLY A 1 194 ? -16.828 14.578 10.094 1 69 194 GLY A O 1
ATOM 1537 N N . VAL A 1 195 ? -16.938 13.234 8.258 1 73.81 195 VAL A N 1
ATOM 1538 C CA . VAL A 1 195 ? -17.406 14.352 7.449 1 73.81 195 VAL A CA 1
ATOM 1539 C C . VAL A 1 195 ? -18.922 14.453 7.535 1 73.81 195 VAL A C 1
ATOM 1541 O O . VAL A 1 195 ? -19.516 15.461 7.137 1 73.81 195 VAL A O 1
ATOM 1544 N N . GLY A 1 196 ? -19.484 13.477 8.062 1 69.12 196 GLY A N 1
ATOM 1545 C CA . GLY A 1 196 ? -20.938 13.492 8.227 1 69.12 196 GLY A CA 1
ATOM 1546 C C . GLY A 1 196 ? -21.672 13.609 6.906 1 69.12 196 GLY A C 1
ATOM 1547 O O . GLY A 1 196 ? -21.422 12.852 5.973 1 69.12 196 GLY A O 1
ATOM 1548 N N . ALA A 1 197 ? -22.562 14.617 6.941 1 71.25 197 ALA A N 1
ATOM 1549 C CA . ALA A 1 197 ? -23.438 14.797 5.785 1 71.25 197 ALA A CA 1
ATOM 1550 C C . ALA A 1 197 ? -22.844 15.789 4.793 1 71.25 197 ALA A C 1
ATOM 1552 O O . ALA A 1 197 ? -23.5 16.172 3.82 1 71.25 197 ALA A O 1
ATOM 1553 N N . LEU A 1 198 ? -21.672 16.125 5.043 1 78.38 198 LEU A N 1
ATOM 1554 C CA . LEU A 1 198 ? -21.047 17.078 4.145 1 78.38 198 LEU A CA 1
ATOM 1555 C C . LEU A 1 198 ? -20.859 16.484 2.754 1 78.38 198 LEU A C 1
ATOM 1557 O O . LEU A 1 198 ? -20.531 15.305 2.623 1 78.38 198 LEU A O 1
ATOM 1561 N N . GLN A 1 199 ? -21.078 17.359 1.799 1 79.44 199 GLN A N 1
ATOM 1562 C CA . GLN A 1 199 ? -20.859 16.953 0.417 1 79.44 199 GLN A CA 1
ATOM 1563 C C . GLN A 1 199 ? -19.484 17.391 -0.074 1 79.44 199 GLN A C 1
ATOM 1565 O O . GLN A 1 199 ? -19.094 18.547 0.103 1 79.44 199 GLN A O 1
ATOM 1570 N N . PRO A 1 200 ? -18.859 16.438 -0.646 1 85.06 200 PRO A N 1
ATOM 1571 C CA . PRO A 1 200 ? -17.5 16.797 -1.091 1 85.06 200 PRO A CA 1
ATOM 1572 C C . PRO A 1 200 ? -17.5 17.531 -2.426 1 85.06 200 PRO A C 1
ATOM 1574 O O . PRO A 1 200 ? -18.422 17.375 -3.227 1 85.06 200 PRO A O 1
ATOM 1577 N N . VAL A 1 201 ? -16.547 18.375 -2.588 1 88.62 201 VAL A N 1
ATOM 1578 C CA . VAL A 1 201 ? -16.188 18.969 -3.873 1 88.62 201 VAL A CA 1
ATOM 1579 C C . VAL A 1 201 ? -14.82 18.438 -4.305 1 88.62 201 VAL A C 1
ATOM 1581 O O . VAL A 1 201 ? -13.883 18.406 -3.502 1 88.62 201 VAL A O 1
ATOM 1584 N N . SER A 1 202 ? -14.688 17.984 -5.559 1 91.38 202 SER A N 1
ATOM 1585 C CA . SER A 1 202 ? -13.406 17.516 -6.078 1 91.38 202 SER A CA 1
ATOM 1586 C C . SER A 1 202 ? -12.469 18.688 -6.375 1 91.38 202 SER A C 1
ATOM 1588 O O . SER A 1 202 ? -12.844 19.625 -7.07 1 91.38 202 SER A O 1
ATOM 1590 N N . VAL A 1 203 ? -11.25 18.547 -5.82 1 93.69 203 VAL A N 1
ATOM 1591 C CA . VAL A 1 203 ? -10.32 19.656 -6.023 1 93.69 203 VAL A CA 1
ATOM 1592 C C . VAL A 1 203 ? -8.938 19.109 -6.387 1 93.69 203 VAL A C 1
ATOM 1594 O O . VAL A 1 203 ? -8.547 18.047 -5.914 1 93.69 203 VAL A O 1
ATOM 1597 N N . ASP A 1 204 ? -8.266 19.844 -7.207 1 89.75 204 ASP A N 1
ATOM 1598 C CA . ASP A 1 204 ? -6.848 19.609 -7.453 1 89.75 204 ASP A CA 1
ATOM 1599 C C . ASP A 1 204 ? -5.98 20.344 -6.441 1 89.75 204 ASP A C 1
ATOM 1601 O O . ASP A 1 204 ? -5.77 21.547 -6.562 1 89.75 204 ASP A O 1
ATOM 1605 N N . ALA A 1 205 ? -5.516 19.625 -5.5 1 85.75 205 ALA A N 1
ATOM 1606 C CA . ALA A 1 205 ? -4.688 20.25 -4.469 1 85.75 205 ALA A CA 1
ATOM 1607 C C . ALA A 1 205 ? -3.209 20.188 -4.836 1 85.75 205 ALA A C 1
ATOM 1609 O O . ALA A 1 205 ? -2.375 20.844 -4.203 1 85.75 205 ALA A O 1
ATOM 1610 N N . SER A 1 206 ? -2.861 19.406 -5.844 1 87.5 206 SER A N 1
ATOM 1611 C CA . SER A 1 206 ? -1.463 19.281 -6.238 1 87.5 206 SER A CA 1
ATOM 1612 C C . SER A 1 206 ? -0.961 20.531 -6.941 1 87.5 206 SER A C 1
ATOM 1614 O O . SER A 1 206 ? -1.703 21.172 -7.691 1 87.5 206 SER A O 1
ATOM 1616 N N . GLU A 1 207 ? 0.313 20.906 -6.637 1 91.62 207 GLU A N 1
ATOM 1617 C CA . GLU A 1 207 ? 1.317 20.391 -5.711 1 91.62 207 GLU A CA 1
ATOM 1618 C C . GLU A 1 207 ? 1.088 20.922 -4.297 1 91.62 207 GLU A C 1
ATOM 1620 O O . GLU A 1 207 ? 0.779 22.094 -4.113 1 91.62 207 GLU A O 1
ATOM 1625 N N . VAL A 1 208 ? 1.142 20.094 -3.373 1 94.19 208 VAL A N 1
ATOM 1626 C CA . VAL A 1 208 ? 1.096 20.5 -1.972 1 94.19 208 VAL A CA 1
ATOM 1627 C C . VAL A 1 208 ? 2.506 20.812 -1.478 1 94.19 208 VAL A C 1
ATOM 1629 O O . VAL A 1 208 ? 3.408 19.984 -1.584 1 94.19 208 VAL A O 1
ATOM 1632 N N . VAL A 1 209 ? 2.633 21.969 -0.976 1 95.44 209 VAL A N 1
ATOM 1633 C CA . VAL A 1 209 ? 3.936 22.344 -0.447 1 95.44 209 VAL A CA 1
ATOM 1634 C C . VAL A 1 209 ? 4.012 22.016 1.04 1 95.44 209 VAL A C 1
ATOM 1636 O O . VAL A 1 209 ? 3.1 22.328 1.805 1 95.44 209 VAL A O 1
ATOM 1639 N N . VAL A 1 210 ? 5.105 21.359 1.344 1 96.88 210 VAL A N 1
ATOM 1640 C CA . VAL A 1 210 ? 5.367 21.062 2.748 1 96.88 210 VAL A CA 1
ATOM 1641 C C . VAL A 1 210 ? 6.746 21.578 3.143 1 96.88 210 VAL A C 1
ATOM 1643 O O . VAL A 1 210 ? 7.691 21.516 2.355 1 96.88 210 VAL A O 1
ATOM 1646 N N . TYR A 1 211 ? 6.766 22.125 4.332 1 96.56 211 TYR A N 1
ATOM 1647 C CA . TYR A 1 211 ? 8.008 22.703 4.836 1 96.56 211 TYR A CA 1
ATOM 1648 C C . TYR A 1 211 ? 8.555 21.891 6 1 96.56 211 TYR A C 1
ATOM 1650 O O . TYR A 1 211 ? 7.797 21.25 6.727 1 96.56 211 TYR A O 1
ATOM 1658 N N . GLY A 1 212 ? 9.898 21.906 6.098 1 94.62 212 GLY A N 1
ATOM 1659 C CA . GLY A 1 212 ? 10.688 21.359 7.184 1 94.62 212 GLY A CA 1
ATOM 1660 C C . GLY A 1 212 ? 11.914 22.172 7.523 1 94.62 212 GLY A C 1
ATOM 1661 O O . GLY A 1 212 ? 12.039 23.328 7.082 1 94.62 212 GLY A O 1
ATOM 1662 N N . ALA A 1 213 ? 12.688 21.625 8.438 1 92.5 213 ALA A N 1
ATOM 1663 C CA . ALA A 1 213 ? 13.891 22.344 8.852 1 92.5 213 ALA A CA 1
ATOM 1664 C C . ALA A 1 213 ? 15.094 21.422 8.93 1 92.5 213 ALA A C 1
ATOM 1666 O O . ALA A 1 213 ? 14.992 20.312 9.461 1 92.5 213 ALA A O 1
ATOM 1667 N N . LEU A 1 214 ? 16.156 21.906 8.367 1 86.12 214 LEU A N 1
ATOM 1668 C CA . LEU A 1 214 ? 17.406 21.156 8.484 1 86.12 214 LEU A CA 1
ATOM 1669 C C . LEU A 1 214 ? 18.453 21.953 9.25 1 86.12 214 LEU A C 1
ATOM 1671 O O . LEU A 1 214 ? 18.625 23.141 9.008 1 86.12 214 LEU A O 1
ATOM 1675 N N . PRO A 1 215 ? 19.281 21.359 10.094 1 83.31 215 PRO A N 1
ATOM 1676 C CA . PRO A 1 215 ? 19.016 20 10.578 1 83.31 215 PRO A CA 1
ATOM 1677 C C . PRO A 1 215 ? 17.688 19.891 11.328 1 83.31 215 PRO A C 1
ATOM 1679 O O . PRO A 1 215 ? 17.109 20.922 11.711 1 83.31 215 PRO A O 1
ATOM 1682 N N . PRO A 1 216 ? 17.156 18.641 11.484 1 78.06 216 PRO A N 1
ATOM 1683 C CA . PRO A 1 216 ? 15.828 18.5 12.094 1 78.06 216 PRO A CA 1
ATOM 1684 C C . PRO A 1 216 ? 15.781 19.047 13.523 1 78.06 216 PRO A C 1
ATOM 1686 O O . PRO A 1 216 ? 14.742 19.531 13.961 1 78.06 216 PRO A O 1
ATOM 1689 N N . GLU A 1 217 ? 16.984 18.859 14.25 1 73.69 217 GLU A N 1
ATOM 1690 C CA . GLU A 1 217 ? 17.109 19.531 15.547 1 73.69 217 GLU A CA 1
ATOM 1691 C C . GLU A 1 217 ? 18.312 20.453 15.57 1 73.69 217 GLU A C 1
ATOM 1693 O O . GLU A 1 217 ? 19.328 20.188 14.906 1 73.69 217 GLU A O 1
ATOM 1698 N N . PRO A 1 218 ? 18.016 21.578 16.375 1 68.38 218 PRO A N 1
ATOM 1699 C CA . PRO A 1 218 ? 19.188 22.438 16.531 1 68.38 218 PRO A CA 1
ATOM 1700 C C . PRO A 1 218 ? 20.391 21.703 17.109 1 68.38 218 PRO A C 1
ATOM 1702 O O . PRO A 1 218 ? 20.234 20.859 18.016 1 68.38 218 PRO A O 1
ATOM 1705 N N . GLN A 1 219 ? 21.391 21.531 16.328 1 63.47 219 GLN A N 1
ATOM 1706 C CA . GLN A 1 219 ? 22.656 20.969 16.812 1 63.47 219 GLN A CA 1
ATOM 1707 C C . GLN A 1 219 ? 23.688 22.062 17.062 1 63.47 219 GLN A C 1
ATOM 1709 O O . GLN A 1 219 ? 23.625 23.141 16.469 1 63.47 219 GLN A O 1
ATOM 1714 N N . ASP A 1 220 ? 24.641 21.641 18.031 1 63.53 220 ASP A N 1
ATOM 1715 C CA . ASP A 1 220 ? 25.797 22.406 18.5 1 63.53 220 ASP A CA 1
ATOM 1716 C C . ASP A 1 220 ? 25.938 23.703 17.719 1 63.53 220 ASP A C 1
ATOM 1718 O O . ASP A 1 220 ? 26.906 23.891 16.969 1 63.53 220 ASP A O 1
ATOM 1722 N N . GLY A 1 221 ? 25 24.656 17.922 1 64.88 221 GLY A N 1
ATOM 1723 C CA . GLY A 1 221 ? 25.25 26 17.422 1 64.88 221 GLY A CA 1
ATOM 1724 C C . GLY A 1 221 ? 24.812 26.172 15.977 1 64.88 221 GLY A C 1
ATOM 1725 O O . GLY A 1 221 ? 24.969 27.266 15.406 1 64.88 221 GLY A O 1
ATOM 1726 N N . THR A 1 222 ? 24.438 25.109 15.273 1 71.56 222 THR A N 1
ATOM 1727 C CA . THR A 1 222 ? 23.984 25.266 13.898 1 71.56 222 THR A CA 1
ATOM 1728 C C . THR A 1 222 ? 22.5 25.625 13.852 1 71.56 222 THR A C 1
ATOM 1730 O O . THR A 1 222 ? 21.672 24.953 14.469 1 71.56 222 THR A O 1
ATOM 1733 N N . ARG A 1 223 ? 22.344 26.75 13.227 1 79.06 223 ARG A N 1
ATOM 1734 C CA . ARG A 1 223 ? 20.969 27.203 13.047 1 79.06 223 ARG A CA 1
ATOM 1735 C C . ARG A 1 223 ? 20.234 26.344 12.031 1 79.06 223 ARG A C 1
ATOM 1737 O O . ARG A 1 223 ? 20.812 25.938 11.023 1 79.06 223 ARG A O 1
ATOM 1744 N N . GLN A 1 224 ? 18.969 26.094 12.281 1 87.81 224 GLN A N 1
ATOM 1745 C CA . GLN A 1 224 ? 18.125 25.375 11.328 1 87.81 224 GLN A CA 1
ATOM 1746 C C . GLN A 1 224 ? 17.734 26.266 10.156 1 87.81 224 GLN A C 1
ATOM 1748 O O . GLN A 1 224 ? 17.578 27.469 10.312 1 87.81 224 GLN A O 1
ATOM 1753 N N . ARG A 1 225 ? 17.672 25.656 9.055 1 88.5 225 ARG A N 1
ATOM 1754 C CA . ARG A 1 225 ? 17.172 26.328 7.863 1 88.5 225 ARG A CA 1
ATOM 1755 C C . ARG A 1 225 ? 15.906 25.641 7.344 1 88.5 225 ARG A C 1
ATOM 1757 O O . ARG A 1 225 ? 15.828 24.406 7.32 1 88.5 225 ARG A O 1
ATOM 1764 N N . ALA A 1 226 ? 15.039 26.516 6.914 1 92.94 226 ALA A N 1
ATOM 1765 C CA . ALA A 1 226 ? 13.797 25.984 6.363 1 92.94 226 ALA A CA 1
ATOM 1766 C C . ALA A 1 226 ? 14.023 25.359 4.988 1 92.94 226 ALA A C 1
ATOM 1768 O O . ALA A 1 226 ? 14.773 25.906 4.176 1 92.94 226 ALA A O 1
ATOM 1769 N N . ILE A 1 227 ? 13.414 24.281 4.754 1 92.19 227 ILE A N 1
ATOM 1770 C CA . ILE A 1 227 ? 13.367 23.656 3.438 1 92.19 227 ILE A CA 1
ATOM 1771 C C . ILE A 1 227 ? 11.914 23.422 3.023 1 92.19 227 ILE A C 1
ATOM 1773 O O . ILE A 1 227 ? 11.023 23.375 3.873 1 92.19 227 ILE A O 1
ATOM 1777 N N . GLY A 1 228 ? 11.695 23.406 1.704 1 93 228 GLY A N 1
ATOM 1778 C CA . GLY A 1 228 ? 10.398 23.062 1.131 1 93 228 GLY A CA 1
ATOM 1779 C C . GLY A 1 228 ? 10.461 21.859 0.202 1 93 228 GLY A C 1
ATOM 1780 O O . GLY A 1 228 ? 11.5 21.578 -0.395 1 93 228 GLY A O 1
ATOM 1781 N N . SER A 1 229 ? 9.406 21.141 0.175 1 91.88 229 SER A N 1
ATOM 1782 C CA . SER A 1 229 ? 9.203 20.094 -0.821 1 91.88 229 SER A CA 1
ATOM 1783 C C . SER A 1 229 ? 7.781 20.125 -1.381 1 91.88 229 SER A C 1
ATOM 1785 O O . SER A 1 229 ? 6.895 20.75 -0.793 1 91.88 229 SER A O 1
ATOM 1787 N N . ARG A 1 230 ? 7.695 19.562 -2.568 1 93 230 ARG A N 1
ATOM 1788 C CA . ARG A 1 230 ? 6.41 19.562 -3.26 1 93 230 ARG A CA 1
ATOM 1789 C C . ARG A 1 230 ? 5.879 18.141 -3.414 1 93 230 ARG A C 1
ATOM 1791 O O . ARG A 1 230 ? 6.555 17.281 -3.977 1 93 230 ARG A O 1
ATOM 1798 N N . ARG A 1 231 ? 4.723 17.984 -2.895 1 94.31 231 ARG A N 1
ATOM 1799 C CA . ARG A 1 231 ? 4.055 16.688 -3.059 1 94.31 231 ARG A CA 1
ATOM 1800 C C . ARG A 1 231 ? 3.074 16.734 -4.227 1 94.31 231 ARG A C 1
ATOM 1802 O O . ARG A 1 231 ? 2.105 17.484 -4.203 1 94.31 231 ARG A O 1
ATOM 1809 N N . ASN A 1 232 ? 3.371 15.891 -5.188 1 93.31 232 ASN A N 1
ATOM 1810 C CA . ASN A 1 232 ? 2.518 15.773 -6.367 1 93.31 232 ASN A CA 1
ATOM 1811 C C . ASN A 1 232 ? 1.604 14.555 -6.273 1 93.31 232 ASN A C 1
ATOM 1813 O O . ASN A 1 232 ? 2.059 13.422 -6.438 1 93.31 232 ASN A O 1
ATOM 1817 N N . HIS A 1 233 ? 0.333 14.812 -6.047 1 94 233 HIS A N 1
ATOM 1818 C CA . HIS A 1 233 ? -0.663 13.75 -5.988 1 94 233 HIS A CA 1
ATOM 1819 C C . HIS A 1 233 ? -1.291 13.508 -7.355 1 94 233 HIS A C 1
ATOM 1821 O O . HIS A 1 233 ? -1.665 14.461 -8.047 1 94 233 HIS A O 1
ATOM 1827 N N . PHE A 1 234 ? -1.4 12.32 -7.754 1 91.06 234 PHE A N 1
ATOM 1828 C CA . PHE A 1 234 ? -2.059 11.969 -9.008 1 91.06 234 PHE A CA 1
ATOM 1829 C C . PHE A 1 234 ? -3.518 11.594 -8.766 1 91.06 234 PHE A C 1
ATOM 1831 O O . PHE A 1 234 ? -3.863 10.414 -8.711 1 91.06 234 PHE A O 1
ATOM 1838 N N . GLY A 1 235 ? -4.348 12.562 -8.75 1 90.31 235 GLY A N 1
ATOM 1839 C CA . GLY A 1 235 ? -5.766 12.461 -8.461 1 90.31 235 GLY A CA 1
ATOM 1840 C C . GLY A 1 235 ? -6.324 13.695 -7.773 1 90.31 235 GLY A C 1
ATOM 1841 O O . GLY A 1 235 ? -5.613 14.68 -7.586 1 90.31 235 GLY A O 1
ATOM 1842 N N . THR A 1 236 ? -7.621 13.594 -7.387 1 91.44 236 THR A N 1
ATOM 1843 C CA . THR A 1 236 ? -8.281 14.742 -6.77 1 91.44 236 THR A CA 1
ATOM 1844 C C . THR A 1 236 ? -8.555 14.469 -5.289 1 91.44 236 THR A C 1
ATOM 1846 O O . THR A 1 236 ? -8.672 13.32 -4.875 1 91.44 236 THR A O 1
ATOM 1849 N N . PHE A 1 237 ? -8.562 15.539 -4.566 1 91.81 237 PHE A N 1
ATOM 1850 C CA . PHE A 1 237 ? -9.016 15.508 -3.182 1 91.81 237 PHE A CA 1
ATOM 1851 C C . PHE A 1 237 ? -10.516 15.766 -3.098 1 91.81 237 PHE A C 1
ATOM 1853 O O . PHE A 1 237 ? -11.07 16.531 -3.889 1 91.81 237 PHE A O 1
ATOM 1860 N N . SER A 1 238 ? -11.125 15.078 -2.189 1 88 238 SER A N 1
ATOM 1861 C CA . SER A 1 238 ? -12.477 15.461 -1.775 1 88 238 SER A CA 1
ATOM 1862 C C . SER A 1 238 ? -12.43 16.531 -0.681 1 88 238 SER A C 1
ATOM 1864 O O . SER A 1 238 ? -11.945 16.266 0.421 1 88 238 SER A O 1
ATOM 1866 N N . LEU A 1 239 ? -12.938 17.688 -0.977 1 91.38 239 LEU A N 1
ATOM 1867 C CA . LEU A 1 239 ? -12.984 18.781 -0.019 1 91.38 239 LEU A CA 1
ATOM 1868 C C . LEU A 1 239 ? -14.367 18.875 0.621 1 91.38 239 LEU A C 1
ATOM 1870 O O . LEU A 1 239 ? -15.383 18.938 -0.082 1 91.38 239 LEU A O 1
ATOM 1874 N N . TYR A 1 240 ? -14.336 18.844 1.938 1 86.81 240 TYR A N 1
ATOM 1875 C CA . TYR A 1 240 ? -15.555 19.016 2.727 1 86.81 240 TYR A CA 1
ATOM 1876 C C . TYR A 1 240 ? -15.5 20.297 3.545 1 86.81 240 TYR A C 1
ATOM 1878 O O . TYR A 1 240 ? -14.633 20.453 4.406 1 86.81 240 TYR A O 1
ATOM 1886 N N . THR A 1 241 ? -16.406 21.141 3.252 1 88.75 241 THR A N 1
ATOM 1887 C CA . THR A 1 241 ? -16.469 22.406 3.982 1 88.75 241 THR A CA 1
ATOM 1888 C C . THR A 1 241 ? -17.75 22.5 4.805 1 88.75 241 THR A C 1
ATOM 1890 O O . THR A 1 241 ? -18.844 22.438 4.258 1 88.75 241 THR A O 1
ATOM 1893 N N . PRO A 1 242 ? -17.453 22.641 6.055 1 84.38 242 PRO A N 1
ATOM 1894 C CA . PRO A 1 242 ? -18.641 22.844 6.887 1 84.38 242 PRO A CA 1
ATOM 1895 C C . PRO A 1 242 ? -19.391 24.141 6.551 1 84.38 242 PRO A C 1
ATOM 1897 O O . PRO A 1 242 ? -18.781 25.125 6.141 1 84.38 242 PRO A O 1
ATOM 1900 N N . THR A 1 243 ? -20.703 24 6.703 1 77.56 243 THR A N 1
ATOM 1901 C CA . THR A 1 243 ? -21.578 25.141 6.52 1 77.56 243 THR A CA 1
ATOM 1902 C C . THR A 1 243 ? -22.469 25.344 7.742 1 77.56 243 THR A C 1
ATOM 1904 O O . THR A 1 243 ? -22.453 24.531 8.672 1 77.56 243 THR A O 1
ATOM 1907 N N . GLU A 1 244 ? -23.109 26.484 7.699 1 73.62 244 GLU A N 1
ATOM 1908 C CA . GLU A 1 244 ? -24.078 26.75 8.758 1 73.62 244 GLU A CA 1
ATOM 1909 C C . GLU A 1 244 ? -25.172 25.672 8.789 1 73.62 244 GLU A C 1
ATOM 1911 O O . GLU A 1 244 ? -25.609 25.266 9.867 1 73.62 244 GLU A O 1
ATOM 1916 N N . VAL A 1 245 ? -25.562 25.234 7.688 1 66.06 245 VAL A N 1
ATOM 1917 C CA . VAL A 1 245 ? -26.625 24.234 7.562 1 66.06 245 VAL A CA 1
ATOM 1918 C C . VAL A 1 245 ? -26.078 22.844 7.918 1 66.06 245 VAL A C 1
ATOM 1920 O O . VAL A 1 245 ? -26.781 22.031 8.516 1 66.06 245 VAL A O 1
ATOM 1923 N N . HIS A 1 246 ? -24.828 22.688 7.574 1 69 246 HIS A N 1
ATOM 1924 C CA . HIS A 1 246 ? -24.156 21.438 7.871 1 69 246 HIS A CA 1
ATOM 1925 C C . HIS A 1 246 ? -22.828 21.672 8.594 1 69 246 HIS A C 1
ATOM 1927 O O . HIS A 1 246 ? -21.781 21.734 7.957 1 69 246 HIS A O 1
ATOM 1933 N N . PRO A 1 247 ? -23.094 21.844 9.828 1 68.06 247 PRO A N 1
ATOM 1934 C CA . PRO A 1 247 ? -21.844 22.078 10.555 1 68.06 247 PRO A CA 1
ATOM 1935 C C . PRO A 1 247 ? -20.969 20.828 10.641 1 68.06 247 PRO A C 1
ATOM 1937 O O . PRO A 1 247 ? -21.469 19.719 10.492 1 68.06 247 PRO A O 1
ATOM 1940 N N . ALA A 1 248 ? -19.703 21.203 10.625 1 62.97 248 ALA A N 1
ATOM 1941 C CA . ALA A 1 248 ? -18.812 20.078 10.844 1 62.97 248 ALA A CA 1
ATOM 1942 C C . ALA A 1 248 ? -19.125 19.375 12.164 1 62.97 248 ALA A C 1
ATOM 1944 O O . ALA A 1 248 ? -19.484 20.031 13.148 1 62.97 248 ALA A O 1
ATOM 1945 N N . GLN A 1 249 ? -19.172 18.047 11.992 1 65.38 249 GLN A N 1
ATOM 1946 C CA . GLN A 1 249 ? -19.109 17.375 13.281 1 65.38 249 GLN A CA 1
ATOM 1947 C C . GLN A 1 249 ? -17.812 17.672 14.008 1 65.38 249 GLN A C 1
ATOM 1949 O O . GLN A 1 249 ? -16.734 17.625 13.414 1 65.38 249 GLN A O 1
ATOM 1954 N N . VAL A 1 250 ? -17.922 18.234 15.078 1 61.91 250 VAL A N 1
ATOM 1955 C CA . VAL A 1 250 ? -16.75 18.547 15.891 1 61.91 250 VAL A CA 1
ATOM 1956 C C . VAL A 1 250 ? -15.969 17.266 16.172 1 61.91 250 VAL A C 1
ATOM 1958 O O . VAL A 1 250 ? -16.5 16.312 16.75 1 61.91 250 VAL A O 1
ATOM 1961 N N . PRO A 1 251 ? -14.719 17.312 15.578 1 72.19 251 PRO A N 1
ATOM 1962 C CA . PRO A 1 251 ? -13.914 16.156 15.953 1 72.19 251 PRO A CA 1
ATOM 1963 C C . PRO A 1 251 ? -13.688 16.062 17.453 1 72.19 251 PRO A C 1
ATOM 1965 O O . PRO A 1 251 ? -13.578 17.078 18.141 1 72.19 251 PRO A O 1
ATOM 1968 N N . SER A 1 252 ? -13.891 14.938 17.938 1 75.06 252 SER A N 1
ATOM 1969 C CA . SER A 1 252 ? -13.523 14.688 19.328 1 75.06 252 SER A CA 1
ATOM 1970 C C . SER A 1 252 ? -12.055 14.305 19.453 1 75.06 252 SER A C 1
ATOM 1972 O O . SER A 1 252 ? -11.625 13.266 18.938 1 75.06 252 SER A O 1
ATOM 1974 N N . LEU A 1 253 ? -11.352 15.328 19.969 1 80.5 253 LEU A N 1
ATOM 1975 C CA . LEU A 1 253 ? -9.938 15.102 20.234 1 80.5 253 LEU A CA 1
ATOM 1976 C C . LEU A 1 253 ? -9.688 14.836 21.703 1 80.5 253 LEU A C 1
ATOM 1978 O O . LEU A 1 253 ? -10.109 15.617 22.562 1 80.5 253 LEU A O 1
ATOM 1982 N N . GLN A 1 254 ? -9.18 13.625 21.953 1 81.81 254 GLN A N 1
ATOM 1983 C CA . GLN A 1 254 ? -8.781 13.242 23.312 1 81.81 254 GLN A CA 1
ATOM 1984 C C . GLN A 1 254 ? -7.266 13.133 23.438 1 81.81 254 GLN A C 1
ATOM 1986 O O . GLN A 1 254 ? -6.605 12.586 22.547 1 81.81 254 GLN A O 1
ATOM 1991 N N . TYR A 1 255 ? -6.793 13.719 24.516 1 83.75 255 TYR A N 1
ATOM 1992 C CA . TYR A 1 255 ? -5.355 13.695 24.75 1 83.75 255 TYR A CA 1
ATOM 1993 C C . TYR A 1 255 ? -5.004 12.734 25.891 1 83.75 255 TYR A C 1
ATOM 1995 O O . TYR A 1 255 ? -5.668 12.719 26.922 1 83.75 255 TYR A O 1
ATOM 2003 N N . GLY A 1 256 ? -4.039 11.914 25.594 1 77.75 256 GLY A N 1
ATOM 2004 C CA . GLY A 1 256 ? -3.584 10.992 26.625 1 77.75 256 GLY A CA 1
ATOM 2005 C C . GLY A 1 256 ? -2.59 11.609 27.594 1 77.75 256 GLY A C 1
ATOM 2006 O O . GLY A 1 256 ? -2.141 12.742 27.375 1 77.75 256 GLY A O 1
ATOM 2007 N N . PRO A 1 257 ? -2.391 10.852 28.703 1 72.38 257 PRO A N 1
ATOM 2008 C CA . PRO A 1 257 ? -1.422 11.359 29.672 1 72.38 257 PRO A CA 1
ATOM 2009 C C . PRO A 1 257 ? 0.001 11.406 29.125 1 72.38 257 PRO A C 1
ATOM 2011 O O . PRO A 1 257 ? 0.751 12.344 29.406 1 72.38 257 PRO A O 1
ATOM 2014 N N . CYS A 1 258 ? 0.314 10.75 28.016 1 63.62 258 CYS A N 1
ATOM 2015 C CA . CYS A 1 258 ? 1.559 10.578 27.281 1 63.62 258 CYS A CA 1
ATOM 2016 C C . CYS A 1 258 ? 2.764 10.672 28.203 1 63.62 258 CYS A C 1
ATOM 2018 O O . CYS A 1 258 ? 3.225 11.766 28.531 1 63.62 258 CYS A O 1
ATOM 2020 N N . HIS A 1 259 ? 3.152 9.531 28.766 1 59.66 259 HIS A N 1
ATOM 2021 C CA . HIS A 1 259 ? 4.371 9.492 29.562 1 59.66 259 HIS A CA 1
ATOM 2022 C C . HIS A 1 259 ? 5.602 9.305 28.688 1 59.66 259 HIS A C 1
ATOM 2024 O O . HIS A 1 259 ? 5.492 8.867 27.547 1 59.66 259 HIS A O 1
ATOM 2030 N N . ASN A 1 260 ? 6.746 9.828 29.094 1 53.69 260 ASN A N 1
ATOM 2031 C CA . ASN A 1 260 ? 8 9.82 28.359 1 53.69 260 ASN A CA 1
ATOM 2032 C C . ASN A 1 260 ? 8.211 8.5 27.625 1 53.69 260 ASN A C 1
ATOM 2034 O O . ASN A 1 260 ? 8.016 7.43 28.188 1 53.69 260 ASN A O 1
ATOM 2038 N N . ALA A 1 261 ? 8.078 8.664 26.266 1 54.66 261 ALA A N 1
ATOM 2039 C CA . ALA A 1 261 ? 8.281 7.531 25.359 1 54.66 261 ALA A CA 1
ATOM 2040 C C . ALA A 1 261 ? 9.711 6.996 25.484 1 54.66 261 ALA A C 1
ATOM 2042 O O . ALA A 1 261 ? 10.594 7.672 26.016 1 54.66 261 ALA A O 1
ATOM 2043 N N . ALA A 1 262 ? 9.875 5.73 25.203 1 51.25 262 ALA A N 1
ATOM 2044 C CA . ALA A 1 262 ? 11.188 5.094 25.078 1 51.25 262 ALA A CA 1
ATOM 2045 C C . ALA A 1 262 ? 12.086 5.867 24.109 1 51.25 262 ALA A C 1
ATOM 2047 O O . ALA A 1 262 ? 11.594 6.52 23.188 1 51.25 262 ALA A O 1
ATOM 2048 N N . PRO A 1 263 ? 13.336 5.859 24.547 1 51.19 263 PRO A N 1
ATOM 2049 C CA . PRO A 1 263 ? 14.305 6.52 23.672 1 51.19 263 PRO A CA 1
ATOM 2050 C C . PRO A 1 263 ? 14.195 6.062 22.219 1 51.19 263 PRO A C 1
ATOM 2052 O O . PRO A 1 263 ? 14.016 4.871 21.953 1 51.19 263 PRO A O 1
ATOM 2055 N N . LEU A 1 264 ? 13.859 6.996 21.406 1 54.91 264 LEU A N 1
ATOM 2056 C CA . LEU A 1 264 ? 13.961 6.711 19.969 1 54.91 264 LEU A CA 1
ATOM 2057 C C . LEU A 1 264 ? 15.406 6.434 19.578 1 54.91 264 LEU A C 1
ATOM 2059 O O . LEU A 1 264 ? 16.312 7.18 19.953 1 54.91 264 LEU A O 1
ATOM 2063 N N . HIS A 1 265 ? 15.695 5.203 19.297 1 50.97 265 HIS A N 1
ATOM 2064 C CA . HIS A 1 265 ? 17 4.902 18.719 1 50.97 265 HIS A CA 1
ATOM 2065 C C . HIS A 1 265 ? 17 5.062 17.203 1 50.97 265 HIS A C 1
ATOM 2067 O O . HIS A 1 265 ? 16.031 4.695 16.547 1 50.97 265 HIS A O 1
ATOM 2073 N N . TYR A 1 266 ? 17.812 6.047 16.844 1 50 266 TYR A N 1
ATOM 2074 C CA . TYR A 1 266 ? 18.078 6.234 15.43 1 50 266 TYR A CA 1
ATOM 2075 C C . TYR A 1 266 ? 19.5 5.805 15.086 1 50 266 TYR A C 1
ATOM 2077 O O . TYR A 1 266 ? 20.469 6.32 15.648 1 50 266 TYR A O 1
ATOM 2085 N N . ASN A 1 267 ? 19.547 4.895 13.984 1 49.66 267 ASN A N 1
ATOM 2086 C CA . ASN A 1 267 ? 20.844 4.41 13.531 1 49.66 267 ASN A CA 1
ATOM 2087 C C . ASN A 1 267 ? 21.766 4.074 14.711 1 49.66 267 ASN A C 1
ATOM 2089 O O . ASN A 1 267 ? 22.938 4.457 14.727 1 49.66 267 ASN A O 1
ATOM 2093 N N . GLY A 1 268 ? 21.141 3.393 15.68 1 52.38 268 GLY A N 1
ATOM 2094 C CA . GLY A 1 268 ? 21.922 2.975 16.828 1 52.38 268 GLY A CA 1
ATOM 2095 C C . GLY A 1 268 ? 22.203 4.105 17.812 1 52.38 268 GLY A C 1
ATOM 2096 O O . GLY A 1 268 ? 22.812 3.891 18.859 1 52.38 268 GLY A O 1
ATOM 2097 N N . LYS A 1 269 ? 21.875 5.246 17.359 1 56.66 269 LYS A N 1
ATOM 2098 C CA . LYS A 1 269 ? 22.156 6.367 18.25 1 56.66 269 LYS A CA 1
ATOM 2099 C C . LYS A 1 269 ? 20.875 6.914 18.859 1 56.66 269 LYS A C 1
ATOM 2101 O O . LYS A 1 269 ? 19.844 7.027 18.188 1 56.66 269 LYS A O 1
ATOM 2106 N N . SER A 1 270 ? 20.953 7.062 20.062 1 62.12 270 SER A N 1
ATOM 2107 C CA . SER A 1 270 ? 19.859 7.711 20.766 1 62.12 270 SER A CA 1
ATOM 2108 C C . SER A 1 270 ? 19.844 9.211 20.5 1 62.12 270 SER A C 1
ATOM 2110 O O . SER A 1 270 ? 20.891 9.844 20.391 1 62.12 270 SER A O 1
ATOM 2112 N N . ILE A 1 271 ? 18.719 9.773 20.078 1 67.12 271 ILE A N 1
ATOM 2113 C CA . ILE A 1 271 ? 18.547 11.219 19.953 1 67.12 271 ILE A CA 1
ATOM 2114 C C . ILE A 1 271 ? 18.125 11.797 21.312 1 67.12 271 ILE A C 1
ATOM 2116 O O . ILE A 1 271 ? 17.047 11.492 21.812 1 67.12 271 ILE A O 1
ATOM 2120 N N . PRO A 1 272 ? 19.109 12.484 21.844 1 67.38 272 PRO A N 1
ATOM 2121 C CA . PRO A 1 272 ? 18.766 13.039 23.156 1 67.38 272 PRO A CA 1
ATOM 2122 C C . PRO A 1 272 ? 17.438 13.797 23.156 1 67.38 272 PRO A C 1
ATOM 2124 O O . PRO A 1 272 ? 17.203 14.617 22.266 1 67.38 272 PRO A O 1
ATOM 2127 N N . GLY A 1 273 ? 16.625 13.531 24.141 1 71.81 273 GLY A N 1
ATOM 2128 C CA . GLY A 1 273 ? 15.383 14.266 24.328 1 71.81 273 GLY A CA 1
ATOM 2129 C C . GLY A 1 273 ? 14.234 13.719 23.5 1 71.81 273 GLY A C 1
ATOM 2130 O O . GLY A 1 273 ? 13.094 14.172 23.641 1 71.81 273 GLY A O 1
ATOM 2131 N N . ALA A 1 274 ? 14.586 12.867 22.656 1 75 274 ALA A N 1
ATOM 2132 C CA . ALA A 1 274 ? 13.578 12.336 21.734 1 75 274 ALA A CA 1
ATOM 2133 C C . ALA A 1 274 ? 12.469 11.609 22.5 1 75 274 ALA A C 1
ATOM 2135 O O . ALA A 1 274 ? 11.367 11.422 21.969 1 75 274 ALA A O 1
ATOM 2136 N N . GLU A 1 275 ? 12.758 11.258 23.719 1 74.19 275 GLU A N 1
ATOM 2137 C CA . GLU A 1 275 ? 11.766 10.562 24.531 1 74.19 275 GLU A CA 1
ATOM 2138 C C . GLU A 1 275 ? 10.594 11.469 24.875 1 74.19 275 GLU A C 1
ATOM 2140 O O . GLU A 1 275 ? 9.508 10.992 25.219 1 74.19 275 GLU A O 1
ATOM 2145 N N . GLU A 1 276 ? 10.828 12.766 24.734 1 80 276 GLU A N 1
ATOM 2146 C CA . GLU A 1 276 ? 9.797 13.727 25.125 1 80 276 GLU A CA 1
ATOM 2147 C C . GLU A 1 276 ? 8.945 14.133 23.922 1 80 276 GLU A C 1
ATOM 2149 O O . GLU A 1 276 ? 7.914 14.781 24.078 1 80 276 GLU A O 1
ATOM 2154 N N . TRP A 1 277 ? 9.297 13.719 22.781 1 83.81 277 TRP A N 1
ATOM 2155 C CA . TRP A 1 277 ? 8.703 14.25 21.562 1 83.81 277 TRP A CA 1
ATOM 2156 C C . TRP A 1 277 ? 7.219 13.914 21.484 1 83.81 277 TRP A C 1
ATOM 2158 O O . TRP A 1 277 ? 6.402 14.766 21.109 1 83.81 277 TRP A O 1
ATOM 2168 N N . PRO A 1 278 ? 6.805 12.727 21.891 1 81.94 278 PRO A N 1
ATOM 2169 C CA . PRO A 1 278 ? 5.363 12.453 21.891 1 81.94 278 PRO A CA 1
ATOM 2170 C C . PRO A 1 278 ? 4.586 13.375 22.828 1 81.94 278 PRO A C 1
ATOM 2172 O O . PRO A 1 278 ? 3.502 13.852 22.469 1 81.94 278 PRO A O 1
ATOM 2175 N N . LYS A 1 279 ? 5.172 13.578 23.922 1 83.5 279 LYS A N 1
ATOM 2176 C CA . LYS A 1 279 ? 4.535 14.5 24.859 1 83.5 279 LYS A CA 1
ATOM 2177 C C . LYS A 1 279 ? 4.512 15.922 24.297 1 83.5 279 LYS A C 1
ATOM 2179 O O . LYS A 1 279 ? 3.541 16.656 24.484 1 83.5 279 LYS A O 1
ATOM 2184 N N . GLN A 1 280 ? 5.562 16.312 23.75 1 87.5 280 GLN A N 1
ATOM 2185 C CA . GLN A 1 280 ? 5.629 17.641 23.156 1 87.5 280 GLN A CA 1
ATOM 2186 C C . GLN A 1 280 ? 4.555 17.797 22.078 1 87.5 280 GLN A C 1
ATOM 2188 O O . GLN A 1 280 ? 3.896 18.844 22.016 1 87.5 280 GLN A O 1
ATOM 2193 N N . MET A 1 281 ? 4.402 16.828 21.219 1 89.75 281 MET A N 1
ATOM 2194 C CA . MET A 1 281 ? 3.35 16.859 20.219 1 89.75 281 MET A CA 1
ATOM 2195 C C . MET A 1 281 ? 1.977 16.984 20.859 1 89.75 281 MET A C 1
ATOM 2197 O O . MET A 1 281 ? 1.172 17.844 20.469 1 89.75 281 MET A O 1
ATOM 2201 N N . ARG A 1 282 ? 1.776 16.141 21.812 1 87.12 282 ARG A N 1
ATOM 2202 C CA . ARG A 1 282 ? 0.513 16.141 22.547 1 87.12 282 ARG A CA 1
ATOM 2203 C C . ARG A 1 282 ? 0.224 17.531 23.125 1 87.12 282 ARG A C 1
ATOM 2205 O O . ARG A 1 282 ? -0.875 18.062 22.953 1 87.12 282 ARG A O 1
ATOM 2212 N N . ASP A 1 283 ? 1.161 18.078 23.844 1 91.5 283 ASP A N 1
ATOM 2213 C CA . ASP A 1 283 ? 0.989 19.359 24.5 1 91.5 283 ASP A CA 1
ATOM 2214 C C . ASP A 1 283 ? 0.771 20.484 23.484 1 91.5 283 ASP A C 1
ATOM 2216 O O . ASP A 1 283 ? -0.054 21.375 23.688 1 91.5 283 ASP A O 1
ATOM 2220 N N . ARG A 1 284 ? 1.518 20.422 22.469 1 94.69 284 ARG A N 1
ATOM 2221 C CA . ARG A 1 284 ? 1.365 21.406 21.406 1 94.69 284 ARG A CA 1
ATOM 2222 C C . ARG A 1 284 ? -0.031 21.344 20.797 1 94.69 284 ARG A C 1
ATOM 2224 O O . ARG A 1 284 ? -0.676 22.391 20.609 1 94.69 284 ARG A O 1
ATOM 2231 N N . MET A 1 285 ? -0.492 20.203 20.5 1 93.12 285 MET A N 1
ATOM 2232 C CA . MET A 1 285 ? -1.828 20.031 19.938 1 93.12 285 MET A CA 1
ATOM 2233 C C . MET A 1 285 ? -2.895 20.531 20.906 1 93.12 285 MET A C 1
ATOM 2235 O O . MET A 1 285 ? -3.826 21.234 20.5 1 93.12 285 MET A O 1
ATOM 2239 N N . GLN A 1 286 ? -2.707 20.125 22.125 1 92.62 286 GLN A N 1
ATOM 2240 C CA . GLN A 1 286 ? -3.678 20.578 23.109 1 92.62 286 GLN A CA 1
ATOM 2241 C C . GLN A 1 286 ? -3.705 22.094 23.203 1 92.62 286 GLN A C 1
ATOM 2243 O O . GLN A 1 286 ? -4.781 22.703 23.266 1 92.62 286 GLN A O 1
ATOM 2248 N N . GLN A 1 287 ? -2.604 22.641 23.234 1 96.19 287 GLN A N 1
ATOM 2249 C CA . GLN A 1 287 ? -2.496 24.094 23.328 1 96.19 287 GLN A CA 1
ATOM 2250 C C . GLN A 1 287 ? -3.141 24.766 22.125 1 96.19 287 GLN A C 1
ATOM 2252 O O . GLN A 1 287 ? -3.848 25.766 22.281 1 96.19 287 GLN A O 1
ATOM 2257 N N . LEU A 1 288 ? -2.965 24.203 21 1 97.44 288 LEU A N 1
ATOM 2258 C CA . LEU A 1 288 ? -3.299 24.938 19.781 1 97.44 288 LEU A CA 1
ATOM 2259 C C . LEU A 1 288 ? -4.656 24.5 19.234 1 97.44 288 LEU A C 1
ATOM 2261 O O . LEU A 1 288 ? -5.273 25.219 18.453 1 97.44 288 LEU A O 1
ATOM 2265 N N . LEU A 1 289 ? -5.113 23.359 19.656 1 94.31 289 LEU A N 1
ATOM 2266 C CA . LEU A 1 289 ? -6.34 22.859 19.031 1 94.31 289 LEU A CA 1
ATOM 2267 C C . LEU A 1 289 ? -7.504 22.922 20.016 1 94.31 289 LEU A C 1
ATOM 2269 O O . LEU A 1 289 ? -8.656 22.688 19.641 1 94.31 289 LEU A O 1
ATOM 2273 N N . THR A 1 290 ? -7.152 23.203 21.219 1 90.69 290 THR A N 1
ATOM 2274 C CA . THR A 1 290 ? -8.258 23.375 22.156 1 90.69 290 THR A CA 1
ATOM 2275 C C . THR A 1 290 ? -9.219 24.453 21.672 1 90.69 290 THR A C 1
ATOM 2277 O O . THR A 1 290 ? -8.789 25.547 21.297 1 90.69 290 THR A O 1
ATOM 2280 N N . ASP A 1 291 ? -10.484 24.156 21.531 1 88.69 291 ASP A N 1
ATOM 2281 C CA . ASP A 1 291 ? -11.586 25.031 21.141 1 88.69 291 ASP A CA 1
ATOM 2282 C C . ASP A 1 291 ? -11.43 25.516 19.703 1 88.69 291 ASP A C 1
ATOM 2284 O O . ASP A 1 291 ? -12.062 26.5 19.297 1 88.69 291 ASP A O 1
ATOM 2288 N N . ALA A 1 292 ? -10.523 24.953 19.031 1 92.62 292 ALA A N 1
ATOM 2289 C CA . ALA A 1 292 ? -10.359 25.328 17.625 1 92.62 292 ALA A CA 1
ATOM 2290 C C . ALA A 1 292 ? -11.414 24.672 16.75 1 92.62 292 ALA A C 1
ATOM 2292 O O . ALA A 1 292 ? -11.492 23.438 16.672 1 92.62 292 ALA A O 1
ATOM 2293 N N . PRO A 1 293 ? -12.219 25.422 16.156 1 90.88 293 PRO A N 1
ATOM 2294 C CA . PRO A 1 293 ? -13.219 24.797 15.273 1 90.88 293 PRO A CA 1
ATOM 2295 C C . PRO A 1 293 ? -12.594 24.203 14.016 1 90.88 293 PRO A C 1
ATOM 2297 O O . PRO A 1 293 ? -11.586 24.703 13.516 1 90.88 293 PRO A O 1
ATOM 2300 N N . VAL A 1 294 ? -13.25 23.172 13.469 1 90.62 294 VAL A N 1
ATOM 2301 C CA . VAL A 1 294 ? -12.852 22.594 12.195 1 90.62 294 VAL A CA 1
ATOM 2302 C C . VAL A 1 294 ? -13.289 23.5 11.047 1 90.62 294 VAL A C 1
ATOM 2304 O O . VAL A 1 294 ? -14.445 23.922 10.984 1 90.62 294 VAL A O 1
ATOM 2307 N N . ALA A 1 295 ? -12.352 23.781 10.227 1 93 295 ALA A N 1
ATOM 2308 C CA . ALA A 1 295 ? -12.625 24.672 9.102 1 93 295 ALA A CA 1
ATOM 2309 C C . ALA A 1 295 ? -12.922 23.891 7.828 1 93 295 ALA A C 1
ATOM 2311 O O . ALA A 1 295 ? -13.68 24.344 6.969 1 93 295 ALA A O 1
ATOM 2312 N N . ALA A 1 296 ? -12.32 22.75 7.703 1 92.38 296 ALA A N 1
ATOM 2313 C CA . ALA A 1 296 ? -12.508 21.953 6.504 1 92.38 296 ALA A CA 1
ATOM 2314 C C . ALA A 1 296 ? -11.883 20.562 6.668 1 92.38 296 ALA A C 1
ATOM 2316 O O . ALA A 1 296 ? -11.062 20.359 7.562 1 92.38 296 ALA A O 1
ATOM 2317 N N . PHE A 1 297 ? -12.328 19.672 5.789 1 87.44 297 PHE A N 1
ATOM 2318 C CA . PHE A 1 297 ? -11.703 18.375 5.613 1 87.44 297 PHE A CA 1
ATOM 2319 C C . PHE A 1 297 ? -11.273 18.172 4.164 1 87.44 297 PHE A C 1
ATOM 2321 O O . PHE A 1 297 ? -11.961 18.625 3.242 1 87.44 297 PHE A O 1
ATOM 2328 N N . MET A 1 298 ? -10.203 17.531 4.02 1 90.75 298 MET A N 1
ATOM 2329 C CA . MET A 1 298 ? -9.789 17.047 2.703 1 90.75 298 MET A CA 1
ATOM 2330 C C . MET A 1 298 ? -9.391 15.57 2.762 1 90.75 298 MET A C 1
ATOM 2332 O O . MET A 1 298 ? -8.633 15.164 3.646 1 90.75 298 MET A O 1
ATOM 2336 N N . LEU A 1 299 ? -9.922 14.828 1.838 1 86.44 299 LEU A N 1
ATOM 2337 C CA . LEU A 1 299 ? -9.617 13.406 1.756 1 86.44 299 LEU A CA 1
ATOM 2338 C C . LEU A 1 299 ? -9.031 13.055 0.394 1 86.44 299 LEU A C 1
ATOM 2340 O O . LEU A 1 299 ? -9.57 13.445 -0.642 1 86.44 299 LEU A O 1
ATOM 2344 N N . PHE A 1 300 ? -7.984 12.461 0.421 1 89.5 300 PHE A N 1
ATOM 2345 C CA . PHE A 1 300 ? -7.422 11.828 -0.765 1 89.5 300 PHE A CA 1
ATOM 2346 C C . PHE A 1 300 ? -7.281 10.32 -0.556 1 89.5 300 PHE A C 1
ATOM 2348 O O . PHE A 1 300 ? -6.664 9.883 0.418 1 89.5 300 PHE A O 1
ATOM 2355 N N . ALA A 1 301 ? -7.816 9.586 -1.394 1 85.81 301 ALA A N 1
ATOM 2356 C CA . ALA A 1 301 ? -7.676 8.133 -1.449 1 85.81 301 ALA A CA 1
ATOM 2357 C C . ALA A 1 301 ? -7.336 7.672 -2.863 1 85.81 301 ALA A C 1
ATOM 2359 O O . ALA A 1 301 ? -8.094 7.922 -3.803 1 85.81 301 ALA A O 1
ATOM 2360 N N . SER A 1 302 ? -6.172 7.055 -2.967 1 87.94 302 SER A N 1
ATOM 2361 C CA . SER A 1 302 ? -5.789 6.598 -4.297 1 87.94 302 SER A CA 1
ATOM 2362 C C . SER A 1 302 ? -6.754 5.539 -4.82 1 87.94 302 SER A C 1
ATOM 2364 O O . SER A 1 302 ? -7.242 4.707 -4.055 1 87.94 302 SER A O 1
ATOM 2366 N N . PRO A 1 303 ? -7.008 5.598 -6.113 1 85.75 303 PRO A N 1
ATOM 2367 C CA . PRO A 1 303 ? -7.879 4.566 -6.68 1 85.75 303 PRO A CA 1
ATOM 2368 C C . PRO A 1 303 ? -7.27 3.168 -6.598 1 85.75 303 PRO A C 1
ATOM 2370 O O . PRO A 1 303 ? -6.047 3.027 -6.527 1 85.75 303 PRO A O 1
ATOM 2373 N N . PRO A 1 304 ? -8.18 2.17 -6.566 1 88.56 304 PRO A N 1
ATOM 2374 C CA . PRO A 1 304 ? -7.633 0.812 -6.586 1 88.56 304 PRO A CA 1
ATOM 2375 C C . PRO A 1 304 ? -6.863 0.507 -7.871 1 88.56 304 PRO A C 1
ATOM 2377 O O . PRO A 1 304 ? -7.219 1.008 -8.938 1 88.56 304 PRO A O 1
ATOM 2380 N N . VAL A 1 305 ? -5.867 -0.335 -7.742 1 91.75 305 VAL A N 1
ATOM 2381 C CA . VAL A 1 305 ? -5.059 -0.722 -8.898 1 91.75 305 VAL A CA 1
ATOM 2382 C C . VAL A 1 305 ? -5.434 -2.135 -9.336 1 91.75 305 VAL A C 1
ATOM 2384 O O . VAL A 1 305 ? -5.055 -2.57 -10.43 1 91.75 305 VAL A O 1
ATOM 2387 N N . GLU A 1 306 ? -6.074 -2.852 -8.539 1 92.5 306 GLU A N 1
ATOM 2388 C CA . GLU A 1 306 ? -6.609 -4.18 -8.812 1 92.5 306 GLU A CA 1
ATOM 2389 C C . GLU A 1 306 ? -7.93 -4.406 -8.086 1 92.5 306 GLU A C 1
ATOM 2391 O O . GLU A 1 306 ? -8.109 -3.941 -6.957 1 92.5 306 GLU A O 1
ATOM 2396 N N . ILE A 1 307 ? -8.844 -5.055 -8.758 1 88 307 ILE A N 1
ATOM 2397 C CA . ILE A 1 307 ? -10.125 -5.434 -8.164 1 88 307 ILE A CA 1
ATOM 2398 C C . ILE A 1 307 ? -10.375 -6.926 -8.383 1 88 307 ILE A C 1
ATOM 2400 O O . ILE A 1 307 ? -10.211 -7.43 -9.5 1 88 307 ILE A O 1
ATOM 2404 N N . GLU A 1 308 ? -10.672 -7.57 -7.344 1 88.5 308 GLU A N 1
ATOM 2405 C CA . GLU A 1 308 ? -11.086 -8.969 -7.418 1 88.5 308 GLU A CA 1
ATOM 2406 C C . GLU A 1 308 ? -12.531 -9.148 -6.957 1 88.5 308 GLU A C 1
ATOM 2408 O O . GLU A 1 308 ? -12.805 -9.172 -5.754 1 88.5 308 GLU A O 1
ATOM 2413 N N . PRO A 1 309 ? -13.383 -9.32 -7.922 1 84.06 309 PRO A N 1
ATOM 2414 C CA . PRO A 1 309 ? -14.797 -9.469 -7.578 1 84.06 309 PRO A CA 1
ATOM 2415 C C . PRO A 1 309 ? -15.109 -10.797 -6.891 1 84.06 309 PRO A C 1
ATOM 2417 O O . PRO A 1 309 ? -14.219 -11.641 -6.75 1 84.06 309 PRO A O 1
ATOM 2420 N N . ARG A 1 310 ? -16.281 -10.945 -6.539 1 82.12 310 ARG A N 1
ATOM 2421 C CA . ARG A 1 310 ? -16.766 -12.172 -5.91 1 82.12 310 ARG A CA 1
ATOM 2422 C C . ARG A 1 310 ? -16.5 -13.383 -6.789 1 82.12 310 ARG A C 1
ATOM 2424 O O . ARG A 1 310 ? -16.641 -13.328 -8.008 1 82.12 310 ARG A O 1
ATOM 2431 N N . PRO A 1 311 ? -16.062 -14.531 -6.086 1 87.31 311 PRO A N 1
ATOM 2432 C CA . PRO A 1 311 ? -15.812 -15.742 -6.867 1 87.31 311 PRO A CA 1
ATOM 2433 C C . PRO A 1 311 ? -17.094 -16.391 -7.395 1 87.31 311 PRO A C 1
ATOM 2435 O O . PRO A 1 311 ? -18.188 -16 -7 1 87.31 311 PRO A O 1
ATOM 2438 N N . PHE A 1 312 ? -16.922 -17.297 -8.336 1 85.75 312 PHE A N 1
ATOM 2439 C CA . PHE A 1 312 ? -17.984 -18.109 -8.906 1 85.75 312 PHE A CA 1
ATOM 2440 C C . PHE A 1 312 ? -17.609 -19.578 -8.898 1 85.75 312 PHE A C 1
ATOM 2442 O O . PHE A 1 312 ? -16.438 -19.938 -8.922 1 85.75 312 PHE A O 1
ATOM 2449 N N . TYR A 1 313 ? -18.609 -20.438 -8.789 1 86.5 313 TYR A N 1
ATOM 2450 C CA . TYR A 1 313 ? -18.359 -21.875 -8.844 1 86.5 313 TYR A CA 1
ATOM 2451 C C . TYR A 1 313 ? -18.125 -22.328 -10.273 1 86.5 313 TYR A C 1
ATOM 2453 O O . TYR A 1 313 ? -18.797 -21.859 -11.203 1 86.5 313 TYR A O 1
ATOM 2461 N N . ILE A 1 314 ? -17.188 -23.266 -10.359 1 85.81 314 ILE A N 1
ATOM 2462 C CA . ILE A 1 314 ? -16.906 -23.906 -11.641 1 85.81 314 ILE A CA 1
ATOM 2463 C C . ILE A 1 314 ? -17.875 -25.078 -11.859 1 85.81 314 ILE A C 1
ATOM 2465 O O . ILE A 1 314 ? -18.188 -25.812 -10.922 1 85.81 314 ILE A O 1
ATOM 2469 N N . ASP A 1 315 ? -18.469 -25.125 -13.039 1 75.38 315 ASP A N 1
ATOM 2470 C CA . ASP A 1 315 ? -19.344 -26.25 -13.375 1 75.38 315 ASP A CA 1
ATOM 2471 C C . ASP A 1 315 ? -18.578 -27.562 -13.398 1 75.38 315 ASP A C 1
ATOM 2473 O O . ASP A 1 315 ? -17.594 -27.688 -14.117 1 75.38 315 ASP A O 1
ATOM 2477 N N . PRO A 1 316 ? -18.922 -28.531 -12.43 1 63.19 316 PRO A N 1
ATOM 2478 C CA . PRO A 1 316 ? -18.172 -29.797 -12.375 1 63.19 316 PRO A CA 1
ATOM 2479 C C . PRO A 1 316 ? -18.328 -30.625 -13.641 1 63.19 316 PRO A C 1
ATOM 2481 O O . PRO A 1 316 ? -17.547 -31.547 -13.883 1 63.19 316 PRO A O 1
ATOM 2484 N N . GLN A 1 317 ? -19.547 -30.609 -14.297 1 59.38 317 GLN A N 1
ATOM 2485 C CA . GLN A 1 317 ? -19.859 -31.5 -15.398 1 59.38 317 GLN A CA 1
ATOM 2486 C C . GLN A 1 317 ? -19.953 -30.734 -16.719 1 59.38 317 GLN A C 1
ATOM 2488 O O . GLN A 1 317 ? -20.375 -29.578 -16.75 1 59.38 317 GLN A O 1
ATOM 2493 N N . MET B 1 1 ? -31.953 -25.031 -13.875 1 31.53 1 MET B N 1
ATOM 2494 C CA . MET B 1 1 ? -31.641 -24.141 -12.758 1 31.53 1 MET B CA 1
ATOM 2495 C C . MET B 1 1 ? -30.281 -24.453 -12.164 1 31.53 1 MET B C 1
ATOM 2497 O O . MET B 1 1 ? -29.984 -25.609 -11.836 1 31.53 1 MET B O 1
ATOM 2501 N N . SER B 1 2 ? -29.266 -23.703 -12.5 1 37.75 2 SER B N 1
ATOM 2502 C CA . SER B 1 2 ? -27.906 -24 -12.047 1 37.75 2 SER B CA 1
ATOM 2503 C C . SER B 1 2 ? -27.812 -23.984 -10.523 1 37.75 2 SER B C 1
ATOM 2505 O O . SER B 1 2 ? -28.328 -23.078 -9.875 1 37.75 2 SER B O 1
ATOM 2507 N N . SER B 1 3 ? -27.922 -25.109 -9.875 1 45.09 3 SER B N 1
ATOM 2508 C CA . SER B 1 3 ? -27.891 -25.484 -8.469 1 45.09 3 SER B CA 1
ATOM 2509 C C . SER B 1 3 ? -26.641 -24.938 -7.777 1 45.09 3 SER B C 1
ATOM 2511 O O . SER B 1 3 ? -26.188 -25.484 -6.777 1 45.09 3 SER B O 1
ATOM 2513 N N . LEU B 1 4 ? -25.906 -24.156 -8.461 1 45.62 4 LEU B N 1
ATOM 2514 C CA . LEU B 1 4 ? -24.688 -23.828 -7.715 1 45.62 4 LEU B CA 1
ATOM 2515 C C . LEU B 1 4 ? -25.016 -23 -6.48 1 45.62 4 LEU B C 1
ATOM 2517 O O . LEU B 1 4 ? -25.891 -22.125 -6.523 1 45.62 4 LEU B O 1
ATOM 2521 N N . PRO B 1 5 ? -24.734 -23.547 -5.336 1 49.62 5 PRO B N 1
ATOM 2522 C CA . PRO B 1 5 ? -24.969 -22.734 -4.145 1 49.62 5 PRO B CA 1
ATOM 2523 C C . PRO B 1 5 ? -24.391 -21.312 -4.277 1 49.62 5 PRO B C 1
ATOM 2525 O O . PRO B 1 5 ? -23.453 -21.109 -5.047 1 49.62 5 PRO B O 1
ATOM 2528 N N . PRO B 1 6 ? -25.172 -20.422 -3.748 1 51.59 6 PRO B N 1
ATOM 2529 C CA . PRO B 1 6 ? -24.672 -19.047 -3.764 1 51.59 6 PRO B CA 1
ATOM 2530 C C . PRO B 1 6 ? -23.312 -18.891 -3.066 1 51.59 6 PRO B C 1
ATOM 2532 O O . PRO B 1 6 ? -23.016 -19.641 -2.127 1 51.59 6 PRO B O 1
ATOM 2535 N N . VAL B 1 7 ? -22.375 -18.375 -3.828 1 54.41 7 VAL B N 1
ATOM 2536 C CA . VAL B 1 7 ? -21.188 -17.922 -3.094 1 54.41 7 VAL B CA 1
ATOM 2537 C C . VAL B 1 7 ? -21.625 -17.219 -1.809 1 54.41 7 VAL B C 1
ATOM 2539 O O . VAL B 1 7 ? -22.594 -16.453 -1.803 1 54.41 7 VAL B O 1
ATOM 2542 N N . PRO B 1 8 ? -21.188 -17.781 -0.673 1 51.78 8 PRO B N 1
ATOM 2543 C CA . PRO B 1 8 ? -21.609 -17.203 0.603 1 51.78 8 PRO B CA 1
ATOM 2544 C C . PRO B 1 8 ? -21.797 -15.688 0.524 1 51.78 8 PRO B C 1
ATOM 2546 O O . PRO B 1 8 ? -21.062 -15 -0.194 1 51.78 8 PRO B O 1
ATOM 2549 N N . ALA B 1 9 ? -22.906 -15.258 0.982 1 51.72 9 ALA B N 1
ATOM 2550 C CA . ALA B 1 9 ? -23.234 -13.844 1.145 1 51.72 9 ALA B CA 1
ATOM 2551 C C . ALA B 1 9 ? -22.141 -13.117 1.924 1 51.72 9 ALA B C 1
ATOM 2553 O O . ALA B 1 9 ? -21.5 -13.703 2.785 1 51.72 9 ALA B O 1
ATOM 2554 N N . GLY B 1 10 ? -21.719 -11.984 1.424 1 50.22 10 GLY B N 1
ATOM 2555 C CA . GLY B 1 10 ? -20.734 -11.188 2.131 1 50.22 10 GLY B CA 1
ATOM 2556 C C . GLY B 1 10 ? -19.406 -11.117 1.416 1 50.22 10 GLY B C 1
ATOM 2557 O O . GLY B 1 10 ? -18.469 -10.445 1.882 1 50.22 10 GLY B O 1
ATOM 2558 N N . GLN B 1 11 ? -19.422 -12.062 0.428 1 53.91 11 GLN B N 1
ATOM 2559 C CA . GLN B 1 11 ? -18.125 -12.016 -0.243 1 53.91 11 GLN B CA 1
ATOM 2560 C C . GLN B 1 11 ? -17.969 -10.727 -1.051 1 53.91 11 GLN B C 1
ATOM 2562 O O . GLN B 1 11 ? -18.672 -10.531 -2.047 1 53.91 11 GLN B O 1
ATOM 2567 N N . GLU B 1 12 ? -17.438 -9.758 -0.338 1 64.19 12 GLU B N 1
ATOM 2568 C CA . GLU B 1 12 ? -17.266 -8.438 -0.929 1 64.19 12 GLU B CA 1
ATOM 2569 C C . GLU B 1 12 ? -16.047 -8.383 -1.844 1 64.19 12 GLU B C 1
ATOM 2571 O O . GLU B 1 12 ? -15.133 -9.203 -1.717 1 64.19 12 GLU B O 1
ATOM 2576 N N . THR B 1 13 ? -16.203 -7.723 -2.918 1 77.06 13 THR B N 1
ATOM 2577 C CA . THR B 1 13 ? -15.117 -7.332 -3.811 1 77.06 13 THR B CA 1
ATOM 2578 C C . THR B 1 13 ? -13.898 -6.883 -3.014 1 77.06 13 THR B C 1
ATOM 2580 O O . THR B 1 13 ? -14.023 -6.172 -2.018 1 77.06 13 THR B O 1
ATOM 2583 N N . PHE B 1 14 ? -12.82 -7.512 -3.4 1 82.44 14 PHE B N 1
ATOM 2584 C CA . PHE B 1 14 ? -11.562 -7.102 -2.787 1 82.44 14 PHE B CA 1
ATOM 2585 C C . PHE B 1 14 ? -10.867 -6.047 -3.637 1 82.44 14 PHE B C 1
ATOM 2587 O O . PHE B 1 14 ? -10.672 -6.238 -4.84 1 82.44 14 PHE B O 1
ATOM 2594 N N . TYR B 1 15 ? -10.508 -4.945 -2.986 1 85.25 15 TYR B N 1
ATOM 2595 C CA . TYR B 1 15 ? -9.828 -3.844 -3.658 1 85.25 15 TYR B CA 1
ATOM 2596 C C . TYR B 1 15 ? -8.375 -3.748 -3.209 1 85.25 15 TYR B C 1
ATOM 2598 O O . TYR B 1 15 ? -8.086 -3.746 -2.01 1 85.25 15 TYR B O 1
ATOM 2606 N N . TYR B 1 16 ? -7.469 -3.676 -4.188 1 90.31 16 TYR B N 1
ATOM 2607 C CA . TYR B 1 16 ? -6.051 -3.453 -3.938 1 90.31 16 TYR B CA 1
ATOM 2608 C C . TYR B 1 16 ? -5.664 -2.01 -4.234 1 90.31 16 TYR B C 1
ATOM 2610 O O . TYR B 1 16 ? -5.914 -1.507 -5.332 1 90.31 16 TYR B O 1
ATOM 2618 N N . ALA B 1 17 ? -5.086 -1.376 -3.26 1 88.69 17 ALA B N 1
ATOM 2619 C CA . ALA B 1 17 ? -4.719 0.027 -3.439 1 88.69 17 ALA B CA 1
ATOM 2620 C C . ALA B 1 17 ? -3.373 0.156 -4.148 1 88.69 17 ALA B C 1
ATOM 2622 O O . ALA B 1 17 ? -3.102 1.169 -4.797 1 88.69 17 ALA B O 1
ATOM 2623 N N . SER B 1 18 ? -2.561 -0.771 -3.971 1 90.25 18 SER B N 1
ATOM 2624 C CA . SER B 1 18 ? -1.297 -0.899 -4.691 1 90.25 18 SER B CA 1
ATOM 2625 C C . SER B 1 18 ? -0.896 -2.361 -4.848 1 90.25 18 SER B C 1
ATOM 2627 O O . SER B 1 18 ? -1.342 -3.219 -4.078 1 90.25 18 SER B O 1
ATOM 2629 N N . GLN B 1 19 ? -0.035 -2.549 -5.824 1 90.69 19 GLN B N 1
ATOM 2630 C CA . GLN B 1 19 ? 0.443 -3.914 -6.008 1 90.69 19 GLN B CA 1
ATOM 2631 C C . GLN B 1 19 ? 1.758 -3.938 -6.781 1 90.69 19 GLN B C 1
ATOM 2633 O O . GLN B 1 19 ? 1.929 -3.189 -7.746 1 90.69 19 GLN B O 1
ATOM 2638 N N . THR B 1 20 ? 2.641 -4.715 -6.309 1 86.88 20 THR B N 1
ATOM 2639 C CA . THR B 1 20 ? 3.791 -5.215 -7.051 1 86.88 20 THR B CA 1
ATOM 2640 C C . THR B 1 20 ? 3.816 -6.742 -7.043 1 86.88 20 THR B C 1
ATOM 2642 O O . THR B 1 20 ? 3.82 -7.363 -5.98 1 86.88 20 THR B O 1
ATOM 2645 N N . THR B 1 21 ? 3.73 -7.305 -8.18 1 89.19 21 THR B N 1
ATOM 2646 C CA . THR B 1 21 ? 3.717 -8.758 -8.273 1 89.19 21 THR B CA 1
ATOM 2647 C C . THR B 1 21 ? 4.652 -9.234 -9.383 1 89.19 21 THR B C 1
ATOM 2649 O O . THR B 1 21 ? 4.754 -8.594 -10.43 1 89.19 21 THR B O 1
ATOM 2652 N N . PHE B 1 22 ? 5.32 -10.289 -9.078 1 86.94 22 PHE B N 1
ATOM 2653 C CA . PHE B 1 22 ? 6.281 -10.898 -9.992 1 86.94 22 PHE B CA 1
ATOM 2654 C C . PHE B 1 22 ? 5.957 -12.367 -10.219 1 86.94 22 PHE B C 1
ATOM 2656 O O . PHE B 1 22 ? 6.094 -13.188 -9.305 1 86.94 22 PHE B O 1
ATOM 2663 N N . TRP B 1 23 ? 5.555 -12.648 -11.414 1 91.69 23 TRP B N 1
ATOM 2664 C CA . TRP B 1 23 ? 5.207 -14.016 -11.773 1 91.69 23 TRP B CA 1
ATOM 2665 C C . TRP B 1 23 ? 6.375 -14.711 -12.469 1 91.69 23 TRP B C 1
ATOM 2667 O O . TRP B 1 23 ? 6.918 -14.195 -13.445 1 91.69 23 TRP B O 1
ATOM 2677 N N . ILE B 1 24 ? 6.699 -15.812 -11.961 1 90.69 24 ILE B N 1
ATOM 2678 C CA . ILE B 1 24 ? 7.707 -16.656 -12.586 1 90.69 24 ILE B CA 1
ATOM 2679 C C . ILE B 1 24 ? 7.059 -17.953 -13.07 1 90.69 24 ILE B C 1
ATOM 2681 O O . ILE B 1 24 ? 6.551 -18.75 -12.266 1 90.69 24 ILE B O 1
ATOM 2685 N N . PHE B 1 25 ? 7.18 -18.125 -14.328 1 94.62 25 PHE B N 1
ATOM 2686 C CA . PHE B 1 25 ? 6.605 -19.344 -14.898 1 94.62 25 PHE B CA 1
ATOM 2687 C C . PHE B 1 25 ? 7.684 -20.391 -15.133 1 94.62 25 PHE B C 1
ATOM 2689 O O . PHE B 1 25 ? 8.734 -20.094 -15.711 1 94.62 25 PHE B O 1
ATOM 2696 N N . PHE B 1 26 ? 7.355 -21.547 -14.672 1 95.19 26 PHE B N 1
ATOM 2697 C CA . PHE B 1 26 ? 8.211 -22.719 -14.867 1 95.19 26 PHE B CA 1
ATOM 2698 C C . PHE B 1 26 ? 7.539 -23.75 -15.758 1 95.19 26 PHE B C 1
ATOM 2700 O O . PHE B 1 26 ? 6.336 -23.984 -15.641 1 95.19 26 PHE B O 1
ATOM 2707 N N . ARG B 1 27 ? 8.367 -24.281 -16.641 1 96.75 27 ARG B N 1
ATOM 2708 C CA . ARG B 1 27 ? 7.891 -25.391 -17.453 1 96.75 27 ARG B CA 1
ATOM 2709 C C . ARG B 1 27 ? 8.289 -26.734 -16.859 1 96.75 27 ARG B C 1
ATOM 2711 O O . ARG B 1 27 ? 9.445 -26.938 -16.484 1 96.75 27 ARG B O 1
ATOM 2718 N N . GLN B 1 28 ? 7.32 -27.641 -16.734 1 97.75 28 GLN B N 1
ATOM 2719 C CA . GLN B 1 28 ? 7.586 -28.984 -16.219 1 97.75 28 GLN B CA 1
ATOM 2720 C C . GLN B 1 28 ? 6.922 -30.047 -17.094 1 97.75 28 GLN B C 1
ATOM 2722 O O . GLN B 1 28 ? 5.941 -29.766 -17.781 1 97.75 28 GLN B O 1
ATOM 2727 N N . ALA B 1 29 ? 7.457 -31.234 -17.031 1 98.25 29 ALA B N 1
ATOM 2728 C CA . ALA B 1 29 ? 6.891 -32.344 -17.797 1 98.25 29 ALA B CA 1
ATOM 2729 C C . ALA B 1 29 ? 5.477 -32.688 -17.328 1 98.25 29 ALA B C 1
ATOM 2731 O O . ALA B 1 29 ? 5.234 -32.812 -16.125 1 98.25 29 ALA B O 1
ATOM 2732 N N . ARG B 1 30 ? 4.648 -32.812 -18.266 1 98.25 30 ARG B N 1
ATOM 2733 C CA . ARG B 1 30 ? 3.242 -33.094 -17.984 1 98.25 30 ARG B CA 1
ATOM 2734 C C . ARG B 1 30 ? 3.08 -34.344 -17.141 1 98.25 30 ARG B C 1
ATOM 2736 O O . ARG B 1 30 ? 2.303 -34.344 -16.188 1 98.25 30 ARG B O 1
ATOM 2743 N N . ALA B 1 31 ? 3.76 -35.312 -17.453 1 97.81 31 ALA B N 1
ATOM 2744 C CA . ALA B 1 31 ? 3.652 -36.594 -16.75 1 97.81 31 ALA B CA 1
ATOM 2745 C C . ALA B 1 31 ? 3.943 -36.438 -15.266 1 97.81 31 ALA B C 1
ATOM 2747 O O . ALA B 1 31 ? 3.258 -37 -14.422 1 97.81 31 ALA B O 1
ATOM 2748 N N . LEU B 1 32 ? 4.953 -35.656 -14.977 1 98 32 LEU B N 1
ATOM 2749 C CA . LEU B 1 32 ? 5.324 -35.438 -13.586 1 98 32 LEU B CA 1
ATOM 2750 C C . LEU B 1 32 ? 4.219 -34.688 -12.836 1 98 32 LEU B C 1
ATOM 2752 O O . LEU B 1 32 ? 3.869 -35.062 -11.711 1 98 32 LEU B O 1
ATOM 2756 N N . VAL B 1 33 ? 3.689 -33.656 -13.461 1 98.56 33 VAL B N 1
ATOM 2757 C CA . VAL B 1 33 ? 2.658 -32.844 -12.82 1 98.56 33 VAL B CA 1
ATOM 2758 C C . VAL B 1 33 ? 1.379 -33.688 -12.664 1 98.56 33 VAL B C 1
ATOM 2760 O O . VAL B 1 33 ? 0.708 -33.594 -11.633 1 98.56 33 VAL B O 1
ATOM 2763 N N . GLU B 1 34 ? 1.027 -34.469 -13.625 1 98.19 34 GLU B N 1
ATOM 2764 C CA . GLU B 1 34 ? -0.154 -35.312 -13.539 1 98.19 34 GLU B CA 1
ATOM 2765 C C . GLU B 1 34 ? -0.02 -36.344 -12.414 1 98.19 34 GLU B C 1
ATOM 2767 O O . GLU B 1 34 ? -0.993 -36.625 -11.711 1 98.19 34 GLU B O 1
ATOM 2772 N N . ARG B 1 35 ? 1.107 -36.875 -12.25 1 97.94 35 ARG B N 1
ATOM 2773 C CA . ARG B 1 35 ? 1.331 -37.812 -11.156 1 97.94 35 ARG B CA 1
ATOM 2774 C C . ARG B 1 35 ? 1.157 -37.125 -9.805 1 97.94 35 ARG B C 1
ATOM 2776 O O . ARG B 1 35 ? 0.593 -37.688 -8.875 1 97.94 35 ARG B O 1
ATOM 2783 N N . ALA B 1 36 ? 1.642 -35.938 -9.758 1 97.88 36 ALA B N 1
ATOM 2784 C CA . ALA B 1 36 ? 1.655 -35.219 -8.484 1 97.88 36 ALA B CA 1
ATOM 2785 C C . ALA B 1 36 ? 0.285 -34.625 -8.172 1 97.88 36 ALA B C 1
ATOM 2787 O O . ALA B 1 36 ? -0.148 -34.594 -7.016 1 97.88 36 ALA B O 1
ATOM 2788 N N . LEU B 1 37 ? -0.414 -34.062 -9.211 1 97.81 37 LEU B N 1
ATOM 2789 C CA . LEU B 1 37 ? -1.581 -33.25 -8.953 1 97.81 37 LEU B CA 1
ATOM 2790 C C . LEU B 1 37 ? -2.824 -33.812 -9.609 1 97.81 37 LEU B C 1
ATOM 2792 O O . LEU B 1 37 ? -3.928 -33.312 -9.438 1 97.81 37 LEU B O 1
ATOM 2796 N N . GLY B 1 38 ? -2.682 -34.875 -10.352 1 97.06 38 GLY B N 1
ATOM 2797 C CA . GLY B 1 38 ? -3.77 -35.406 -11.164 1 97.06 38 GLY B CA 1
ATOM 2798 C C . GLY B 1 38 ? -5.023 -35.688 -10.359 1 97.06 38 GLY B C 1
ATOM 2799 O O . GLY B 1 38 ? -6.125 -35.312 -10.758 1 97.06 38 GLY B O 1
ATOM 2800 N N . ALA B 1 39 ? -4.875 -36.344 -9.281 1 95 39 ALA B N 1
ATOM 2801 C CA . ALA B 1 39 ? -6.023 -36.719 -8.453 1 95 39 ALA B CA 1
ATOM 2802 C C . ALA B 1 39 ? -6.742 -35.469 -7.926 1 95 39 ALA B C 1
ATOM 2804 O O . ALA B 1 39 ? -7.973 -35.438 -7.922 1 95 39 ALA B O 1
ATOM 2805 N N . GLN B 1 40 ? -6 -34.531 -7.453 1 93.06 40 GLN B N 1
ATOM 2806 C CA . GLN B 1 40 ? -6.578 -33.312 -6.945 1 93.06 40 GLN B CA 1
ATOM 2807 C C . GLN B 1 40 ? -7.316 -32.562 -8.047 1 93.06 40 GLN B C 1
ATOM 2809 O O . GLN B 1 40 ? -8.43 -32.062 -7.84 1 93.06 40 GLN B O 1
ATOM 2814 N N . LEU B 1 41 ? -6.707 -32.469 -9.188 1 96.31 41 LEU B N 1
ATOM 2815 C CA . LEU B 1 41 ? -7.32 -31.766 -10.312 1 96.31 41 LEU B CA 1
ATOM 2816 C C . LEU B 1 41 ? -8.617 -32.469 -10.742 1 96.31 41 LEU B C 1
ATOM 2818 O O . LEU B 1 41 ? -9.625 -31.797 -10.977 1 96.31 41 LEU B O 1
ATOM 2822 N N . ASP B 1 42 ? -8.562 -33.719 -10.766 1 94.56 42 ASP B N 1
ATOM 2823 C CA . ASP B 1 42 ? -9.75 -34.5 -11.148 1 94.56 42 ASP B CA 1
ATOM 2824 C C . ASP B 1 42 ? -10.891 -34.25 -10.164 1 94.56 42 ASP B C 1
ATOM 2826 O O . ASP B 1 42 ? -12.039 -34.062 -10.57 1 94.56 42 ASP B O 1
ATOM 2830 N N . SER B 1 43 ? -10.562 -34.281 -8.938 1 92.19 43 SER B N 1
ATOM 2831 C CA . SER B 1 43 ? -11.578 -34.062 -7.906 1 92.19 43 SER B CA 1
ATOM 2832 C C . SER B 1 43 ? -12.203 -32.688 -8 1 92.19 43 SER B C 1
ATOM 2834 O O . SER B 1 43 ? -13.352 -32.5 -7.613 1 92.19 43 SER B O 1
ATOM 2836 N N . LEU B 1 44 ? -11.492 -31.734 -8.57 1 93.69 44 LEU B N 1
ATOM 2837 C CA . LEU B 1 44 ? -11.961 -30.359 -8.641 1 93.69 44 LEU B CA 1
ATOM 2838 C C . LEU B 1 44 ? -12.562 -30.062 -10.016 1 93.69 44 LEU B C 1
ATOM 2840 O O . LEU B 1 44 ? -13.039 -28.953 -10.258 1 93.69 44 LEU B O 1
ATOM 2844 N N . GLY B 1 45 ? -12.508 -31.016 -10.883 1 95.06 45 GLY B N 1
ATOM 2845 C CA . GLY B 1 45 ? -13.008 -30.812 -12.227 1 95.06 45 GLY B CA 1
ATOM 2846 C C . GLY B 1 45 ? -12.133 -29.891 -13.055 1 95.06 45 GLY B C 1
ATOM 2847 O O . GLY B 1 45 ? -12.625 -29.141 -13.898 1 95.06 45 GLY B O 1
ATOM 2848 N N . LEU B 1 46 ? -10.852 -29.922 -12.797 1 97.12 46 LEU B N 1
ATOM 2849 C CA . LEU B 1 46 ? -9.891 -29.078 -13.508 1 97.12 46 LEU B CA 1
ATOM 2850 C C . LEU B 1 46 ? -8.938 -29.938 -14.336 1 97.12 46 LEU B C 1
ATOM 2852 O O . LEU B 1 46 ? -8.758 -31.125 -14.062 1 97.12 46 LEU B O 1
ATOM 2856 N N . ALA B 1 47 ? -8.383 -29.297 -15.352 1 97.56 47 ALA B N 1
ATOM 2857 C CA . ALA B 1 47 ? -7.438 -29.984 -16.219 1 97.56 47 ALA B CA 1
ATOM 2858 C C . ALA B 1 47 ? -6.254 -29.078 -16.562 1 97.56 47 ALA B C 1
ATOM 2860 O O . ALA B 1 47 ? -6.355 -27.859 -16.484 1 97.56 47 ALA B O 1
ATOM 2861 N N . LEU B 1 48 ? -5.172 -29.734 -16.906 1 98.25 48 LEU B N 1
ATOM 2862 C CA . LEU B 1 48 ? -3.99 -29.016 -17.375 1 98.25 48 LEU B CA 1
ATOM 2863 C C . LEU B 1 48 ? -4.152 -28.594 -18.828 1 98.25 48 LEU B C 1
ATOM 2865 O O . LEU B 1 48 ? -4.555 -29.406 -19.672 1 98.25 48 LEU B O 1
ATOM 2869 N N . PRO B 1 49 ? -3.871 -27.344 -19.078 1 97.81 49 PRO B N 1
ATOM 2870 C CA . PRO B 1 49 ? -3.979 -26.922 -20.484 1 97.81 49 PRO B CA 1
ATOM 2871 C C . PRO B 1 49 ? -2.895 -27.547 -21.359 1 97.81 49 PRO B C 1
ATOM 2873 O O . PRO B 1 49 ? -1.826 -27.906 -20.875 1 97.81 49 PRO B O 1
ATOM 2876 N N . ARG B 1 50 ? -3.232 -27.641 -22.641 1 96.88 50 ARG B N 1
ATOM 2877 C CA . ARG B 1 50 ? -2.279 -28.062 -23.672 1 96.88 50 ARG B CA 1
ATOM 2878 C C . ARG B 1 50 ? -1.989 -26.922 -24.641 1 96.88 50 ARG B C 1
ATOM 2880 O O . ARG B 1 50 ? -2.9 -26.406 -25.297 1 96.88 50 ARG B O 1
ATOM 2887 N N . PHE B 1 51 ? -0.75 -26.609 -24.672 1 97 51 PHE B N 1
ATOM 2888 C CA . PHE B 1 51 ? -0.337 -25.578 -25.641 1 97 51 PHE B CA 1
ATOM 2889 C C . PHE B 1 51 ? 0.211 -26.219 -26.906 1 97 51 PHE B C 1
ATOM 2891 O O . PHE B 1 51 ? 0.922 -27.234 -26.844 1 97 51 PHE B O 1
ATOM 2898 N N . LYS B 1 52 ? -0.092 -25.672 -28 1 95.94 52 LYS B N 1
ATOM 2899 C CA . LYS B 1 52 ? 0.173 -26.266 -29.297 1 95.94 52 LYS B CA 1
ATOM 2900 C C . LYS B 1 52 ? 1.668 -26.484 -29.516 1 95.94 52 LYS B C 1
ATOM 2902 O O . LYS B 1 52 ? 2.074 -27.469 -30.125 1 95.94 52 LYS B O 1
ATOM 2907 N N . ASP B 1 53 ? 2.506 -25.625 -29.062 1 94.19 53 ASP B N 1
ATOM 2908 C CA . ASP B 1 53 ? 3.947 -25.672 -29.281 1 94.19 53 ASP B CA 1
ATOM 2909 C C . ASP B 1 53 ? 4.637 -26.531 -28.219 1 94.19 53 ASP B C 1
ATOM 2911 O O . ASP B 1 53 ? 5.816 -26.859 -28.359 1 94.19 53 ASP B O 1
ATOM 2915 N N . ASP B 1 54 ? 3.881 -26.922 -27.203 1 96.06 54 ASP B N 1
ATOM 2916 C CA . ASP B 1 54 ? 4.457 -27.672 -26.094 1 96.06 54 ASP B CA 1
ATOM 2917 C C . ASP B 1 54 ? 3.412 -28.578 -25.438 1 96.06 54 ASP B C 1
ATOM 2919 O O . ASP B 1 54 ? 3.084 -28.406 -24.266 1 96.06 54 ASP B O 1
ATOM 2923 N N . PRO B 1 55 ? 2.932 -29.578 -26.109 1 94.44 55 PRO B N 1
ATOM 2924 C CA . PRO B 1 55 ? 1.853 -30.422 -25.594 1 94.44 55 PRO B CA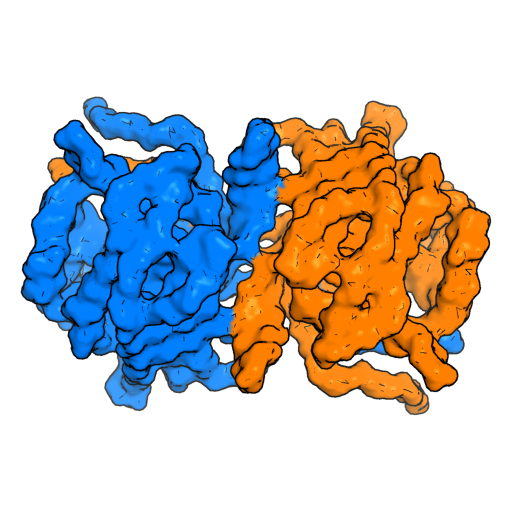 1
ATOM 2925 C C . PRO B 1 55 ? 2.271 -31.219 -24.359 1 94.44 55 PRO B C 1
ATOM 2927 O O . PRO B 1 55 ? 1.417 -31.672 -23.594 1 94.44 55 PRO B O 1
ATOM 2930 N N . ASP B 1 56 ? 3.559 -31.359 -24.172 1 97.06 56 ASP B N 1
ATOM 2931 C CA . ASP B 1 56 ? 4.047 -32.156 -23.047 1 97.06 56 ASP B CA 1
ATOM 2932 C C . ASP B 1 56 ? 4.461 -31.281 -21.875 1 97.06 56 ASP B C 1
ATOM 2934 O O . ASP B 1 56 ? 4.91 -31.797 -20.844 1 97.06 56 ASP B O 1
ATOM 2938 N N . GLY B 1 57 ? 4.281 -30 -22.094 1 97.69 57 GLY B N 1
ATOM 2939 C CA . GLY B 1 57 ? 4.656 -29.062 -21.047 1 97.69 57 GLY B CA 1
ATOM 2940 C C . GLY B 1 57 ? 3.479 -28.594 -20.203 1 97.69 57 GLY B C 1
ATOM 2941 O O . GLY B 1 57 ? 2.373 -28.422 -20.734 1 97.69 57 GLY B O 1
ATOM 2942 N N . VAL B 1 58 ? 3.719 -28.484 -18.938 1 98.44 58 VAL B N 1
ATOM 2943 C CA . VAL B 1 58 ? 2.822 -27.812 -17.984 1 98.44 58 VAL B CA 1
ATOM 2944 C C . VAL B 1 58 ? 3.531 -26.625 -17.359 1 98.44 58 VAL B C 1
ATOM 2946 O O . VAL B 1 58 ? 4.734 -26.688 -17.078 1 98.44 58 VAL B O 1
ATOM 2949 N N . TYR B 1 59 ? 2.789 -25.656 -17.156 1 98.38 59 TYR B N 1
ATOM 2950 C CA . TYR B 1 59 ? 3.391 -24.438 -16.625 1 98.38 59 TYR B CA 1
ATOM 2951 C C . TYR B 1 59 ? 2.902 -24.156 -15.211 1 98.38 59 TYR B C 1
ATOM 2953 O O . TYR B 1 59 ? 1.696 -24.109 -14.961 1 98.38 59 TYR B O 1
ATOM 2961 N N . LEU B 1 60 ? 3.869 -24.062 -14.352 1 98.12 60 LEU B N 1
ATOM 2962 C CA . LEU B 1 60 ? 3.68 -23.656 -12.961 1 98.12 60 LEU B CA 1
ATOM 2963 C C . LEU B 1 60 ? 4.129 -22.219 -12.742 1 98.12 60 LEU B C 1
ATOM 2965 O O . LEU B 1 60 ? 4.91 -21.672 -13.531 1 98.12 60 LEU B O 1
ATOM 2969 N N . ALA B 1 61 ? 3.578 -21.625 -11.695 1 96.56 61 ALA B N 1
ATOM 2970 C CA . ALA B 1 61 ? 3.92 -20.234 -11.438 1 96.56 61 ALA B CA 1
ATOM 2971 C C . ALA B 1 61 ? 4.215 -20 -9.961 1 96.56 61 ALA B C 1
ATOM 2973 O O . ALA B 1 61 ? 3.459 -20.453 -9.094 1 96.56 61 ALA B O 1
ATOM 2974 N N . LEU B 1 62 ? 5.312 -19.422 -9.703 1 92.88 62 LEU B N 1
ATOM 2975 C CA . LEU B 1 62 ? 5.59 -18.797 -8.414 1 92.88 62 LEU B CA 1
ATOM 2976 C C . LEU B 1 62 ? 5.34 -17.297 -8.469 1 92.88 62 LEU B C 1
ATOM 2978 O O . LEU B 1 62 ? 5.918 -16.594 -9.305 1 92.88 62 LEU B O 1
ATOM 2982 N N . VAL B 1 63 ? 4.465 -16.812 -7.547 1 92.12 63 VAL B N 1
ATOM 2983 C CA . VAL B 1 63 ? 3.973 -15.438 -7.668 1 92.12 63 VAL B CA 1
ATOM 2984 C C . VAL B 1 63 ? 4.176 -14.695 -6.352 1 92.12 63 VAL B C 1
ATOM 2986 O O . VAL B 1 63 ? 3.256 -14.609 -5.535 1 92.12 63 VAL B O 1
ATOM 2989 N N . PRO B 1 64 ? 5.312 -14.172 -6.145 1 88.12 64 PRO B N 1
ATOM 2990 C CA . PRO B 1 64 ? 5.461 -13.227 -5.039 1 88.12 64 PRO B CA 1
ATOM 2991 C C . PRO B 1 64 ? 4.766 -11.891 -5.309 1 88.12 64 PRO B C 1
ATOM 2993 O O . PRO B 1 64 ? 4.805 -11.391 -6.43 1 88.12 64 PRO B O 1
ATOM 2996 N N . SER B 1 65 ? 4.086 -11.422 -4.258 1 89.44 65 SER B N 1
ATOM 2997 C CA . SER B 1 65 ? 3.355 -10.164 -4.406 1 89.44 65 SER B CA 1
ATOM 2998 C C . SER B 1 65 ? 3.41 -9.344 -3.123 1 89.44 65 SER B C 1
ATOM 3000 O O . SER B 1 65 ? 3.389 -9.891 -2.021 1 89.44 65 SER B O 1
ATOM 3002 N N . PHE B 1 66 ? 3.555 -8.109 -3.295 1 87.31 66 PHE B N 1
ATOM 3003 C CA . PHE B 1 66 ? 3.234 -7.133 -2.26 1 87.31 66 PHE B CA 1
ATOM 3004 C C . PHE B 1 66 ? 2.055 -6.266 -2.682 1 87.31 66 PHE B C 1
ATOM 3006 O O . PHE B 1 66 ? 2.008 -5.785 -3.816 1 87.31 66 PHE B O 1
ATOM 3013 N N . TYR B 1 67 ? 1.1 -6.164 -1.745 1 90.06 67 TYR B N 1
ATOM 3014 C CA . TYR B 1 67 ? -0.051 -5.332 -2.076 1 90.06 67 TYR B CA 1
ATOM 3015 C C . TYR B 1 67 ? -0.593 -4.629 -0.837 1 90.06 67 TYR B C 1
ATOM 3017 O O . TYR B 1 67 ? -0.273 -5.016 0.291 1 90.06 67 TYR B O 1
ATOM 3025 N N . THR B 1 68 ? -1.282 -3.604 -1.097 1 88.19 68 THR B N 1
ATOM 3026 C CA . THR B 1 68 ? -1.996 -2.91 -0.031 1 88.19 68 THR B CA 1
ATOM 3027 C C . THR B 1 68 ? -3.506 -3.031 -0.224 1 88.19 68 THR B C 1
ATOM 3029 O O . THR B 1 68 ? -4.004 -2.934 -1.348 1 88.19 68 THR B O 1
ATOM 3032 N N . CYS B 1 69 ? -4.148 -3.264 0.929 1 80.31 69 CYS B N 1
ATOM 3033 C CA . CYS B 1 69 ? -5.598 -3.43 0.896 1 80.31 69 CYS B CA 1
ATOM 3034 C C . CYS B 1 69 ? -6.219 -3.059 2.236 1 80.31 69 CYS B C 1
ATOM 3036 O O . CYS B 1 69 ? -5.508 -2.865 3.223 1 80.31 69 CYS B O 1
ATOM 3038 N N . ALA B 1 70 ? -7.512 -2.779 2.1 1 69.44 70 ALA B N 1
ATOM 3039 C CA . ALA B 1 70 ? -8.258 -2.592 3.342 1 69.44 70 ALA B CA 1
ATOM 3040 C C . ALA B 1 70 ? -8.727 -3.928 3.904 1 69.44 70 ALA B C 1
ATOM 3042 O O . ALA B 1 70 ? -9.289 -4.75 3.178 1 69.44 70 ALA B O 1
ATOM 3043 N N . LEU B 1 71 ? -8.297 -4.199 5.016 1 62.09 71 LEU B N 1
ATOM 3044 C CA . LEU B 1 71 ? -8.719 -5.438 5.664 1 62.09 71 LEU B CA 1
ATOM 3045 C C . LEU B 1 71 ? -9.547 -5.148 6.91 1 62.09 71 LEU B C 1
ATOM 3047 O O . LEU B 1 71 ? -9.273 -4.18 7.629 1 62.09 71 LEU B O 1
ATOM 3051 N N . ASN B 1 72 ? -10.812 -5.707 6.898 1 56.69 72 ASN B N 1
ATOM 3052 C CA . ASN B 1 72 ? -11.641 -5.613 8.094 1 56.69 72 ASN B CA 1
ATOM 3053 C C . ASN B 1 72 ? -11.07 -6.445 9.242 1 56.69 72 ASN B C 1
ATOM 3055 O O . ASN B 1 72 ? -10.891 -7.656 9.109 1 56.69 72 ASN B O 1
ATOM 3059 N N . LEU B 1 73 ? -10.297 -5.777 10.109 1 47.72 73 LEU B N 1
ATOM 3060 C CA . LEU B 1 73 ? -9.867 -6.504 11.297 1 47.72 73 LEU B CA 1
ATOM 3061 C C . LEU B 1 73 ? -10.898 -6.391 12.414 1 47.72 73 LEU B C 1
ATOM 3063 O O . LEU B 1 73 ? -11.398 -5.297 12.695 1 47.72 73 LEU B O 1
ATOM 3067 N N . SER B 1 74 ? -11.797 -7.254 12.469 1 41.06 74 SER B N 1
ATOM 3068 C CA . SER B 1 74 ? -12.672 -7.27 13.641 1 41.06 74 SER B CA 1
ATOM 3069 C C . SER B 1 74 ? -11.898 -7.668 14.898 1 41.06 74 SER B C 1
ATOM 3071 O O . SER B 1 74 ? -11.25 -8.719 14.93 1 41.06 74 SER B O 1
ATOM 3073 N N . SER B 1 75 ? -11.172 -6.754 15.414 1 37.88 75 SER B N 1
ATOM 3074 C CA . SER B 1 75 ? -10.734 -7.121 16.75 1 37.88 75 SER B CA 1
ATOM 3075 C C . SER B 1 75 ? -11.672 -6.562 17.812 1 37.88 75 SER B C 1
ATOM 3077 O O . SER B 1 75 ? -12.039 -5.387 17.781 1 37.88 75 SER B O 1
ATOM 3079 N N . GLY B 1 76 ? -12.039 -7.477 18.844 1 35.25 76 GLY B N 1
ATOM 3080 C CA . GLY B 1 76 ? -12.766 -7.16 20.062 1 35.25 76 GLY B CA 1
ATOM 3081 C C . GLY B 1 76 ? -14.07 -6.434 19.812 1 35.25 76 GLY B C 1
ATOM 3082 O O . GLY B 1 76 ? -14.453 -5.543 20.562 1 35.25 76 GLY B O 1
ATOM 3083 N N . GLY B 1 77 ? -14.703 -6.68 18.562 1 36.97 77 GLY B N 1
ATOM 3084 C CA . GLY B 1 77 ? -15.984 -6.039 18.312 1 36.97 77 GLY B CA 1
ATOM 3085 C C . GLY B 1 77 ? -15.883 -4.82 17.406 1 36.97 77 GLY B C 1
ATOM 3086 O O . GLY B 1 77 ? -16.891 -4.258 17 1 36.97 77 GLY B O 1
ATOM 3087 N N . VAL B 1 78 ? -14.828 -4.238 17.453 1 36.84 78 VAL B N 1
ATOM 3088 C CA . VAL B 1 78 ? -14.648 -3.08 16.594 1 36.84 78 VAL B CA 1
ATOM 3089 C C . VAL B 1 78 ? -14.078 -3.529 15.242 1 36.84 78 VAL B C 1
ATOM 3091 O O . VAL B 1 78 ? -13.016 -4.152 15.188 1 36.84 78 VAL B O 1
ATOM 3094 N N . THR B 1 79 ? -14.938 -3.736 14.25 1 44.59 79 THR B N 1
ATOM 3095 C CA . THR B 1 79 ? -14.523 -3.977 12.875 1 44.59 79 THR B CA 1
ATOM 3096 C C . THR B 1 79 ? -13.789 -2.764 12.312 1 44.59 79 THR B C 1
ATOM 3098 O O . THR B 1 79 ? -14.344 -1.663 12.266 1 44.59 79 THR B O 1
ATOM 3101 N N . SER B 1 80 ? -12.453 -2.699 12.664 1 47.56 80 SER B N 1
ATOM 3102 C CA . SER B 1 80 ? -11.695 -1.601 12.07 1 47.56 80 SER B CA 1
ATOM 3103 C C . SER B 1 80 ? -11.094 -2.002 10.727 1 47.56 80 SER B C 1
ATOM 3105 O O . SER B 1 80 ? -10.586 -3.111 10.578 1 47.56 80 SER B O 1
ATOM 3107 N N . THR B 1 81 ? -11.625 -1.357 9.727 1 57.62 81 THR B N 1
ATOM 3108 C CA . THR B 1 81 ? -11 -1.509 8.414 1 57.62 81 THR B CA 1
ATOM 3109 C C . THR B 1 81 ? -9.75 -0.645 8.312 1 57.62 81 THR B C 1
ATOM 3111 O O . THR B 1 81 ? -9.797 0.564 8.547 1 57.62 81 THR B O 1
ATOM 3114 N N . THR B 1 82 ? -8.633 -1.319 8.359 1 65.44 82 THR B N 1
ATOM 3115 C CA . THR B 1 82 ? -7.371 -0.599 8.242 1 65.44 82 THR B CA 1
ATOM 3116 C C . THR B 1 82 ? -6.637 -1.001 6.965 1 65.44 82 THR B C 1
ATOM 3118 O O . THR B 1 82 ? -6.734 -2.148 6.523 1 65.44 82 THR B O 1
ATOM 3121 N N . MET B 1 83 ? -6.152 0.029 6.324 1 76.69 83 MET B N 1
ATOM 3122 C CA . MET B 1 83 ? -5.238 -0.26 5.223 1 76.69 83 MET B CA 1
ATOM 3123 C C . MET B 1 83 ? -3.982 -0.963 5.73 1 76.69 83 MET B C 1
ATOM 3125 O O . MET B 1 83 ? -3.439 -0.598 6.777 1 76.69 83 MET B O 1
ATOM 3129 N N . GLN B 1 84 ? -3.668 -2.025 5.027 1 78.69 84 GLN B N 1
ATOM 3130 C CA . GLN B 1 84 ? -2.484 -2.783 5.418 1 78.69 84 GLN B CA 1
ATOM 3131 C C . GLN B 1 84 ? -1.651 -3.168 4.199 1 78.69 84 GLN B C 1
ATOM 3133 O O . GLN B 1 84 ? -2.191 -3.375 3.111 1 78.69 84 GLN B O 1
ATOM 3138 N N . GLY B 1 85 ? -0.363 -3.148 4.453 1 83.06 85 GLY B N 1
ATOM 3139 C CA . GLY B 1 85 ? 0.521 -3.811 3.506 1 83.06 85 GLY B CA 1
ATOM 3140 C C . GLY B 1 85 ? 0.642 -5.305 3.744 1 83.06 85 GLY B C 1
ATOM 3141 O O . GLY B 1 85 ? 0.732 -5.75 4.891 1 83.06 85 GLY B O 1
ATOM 3142 N N . VAL B 1 86 ? 0.598 -6.074 2.619 1 85.88 86 VAL B N 1
ATOM 3143 C CA . VAL B 1 86 ? 0.597 -7.531 2.711 1 85.88 86 VAL B CA 1
ATOM 3144 C C . VAL B 1 86 ? 1.644 -8.109 1.76 1 85.88 86 VAL B C 1
ATOM 3146 O O . VAL B 1 86 ? 1.699 -7.734 0.586 1 85.88 86 VAL B O 1
ATOM 3149 N N . SER B 1 87 ? 2.465 -8.922 2.354 1 85.12 87 SER B N 1
ATOM 3150 C CA . SER B 1 87 ? 3.354 -9.742 1.536 1 85.12 87 SER B CA 1
ATOM 3151 C C . SER B 1 87 ? 2.787 -11.148 1.341 1 85.12 87 SER B C 1
ATOM 3153 O O . SER B 1 87 ? 2.336 -11.781 2.299 1 85.12 87 SER B O 1
ATOM 3155 N N . GLU B 1 88 ? 2.844 -11.547 0.048 1 90.19 88 GLU B N 1
ATOM 3156 C CA . GLU B 1 88 ? 2.26 -12.844 -0.276 1 90.19 88 GLU B CA 1
ATOM 3157 C C . GLU B 1 88 ? 3.062 -13.555 -1.364 1 90.19 88 GLU B C 1
ATOM 3159 O O . GLU B 1 88 ? 3.633 -12.906 -2.244 1 90.19 88 GLU B O 1
ATOM 3164 N N . ALA B 1 89 ? 3.133 -14.859 -1.229 1 90.56 89 ALA B N 1
ATOM 3165 C CA . ALA B 1 89 ? 3.666 -15.695 -2.303 1 90.56 89 ALA B CA 1
ATOM 3166 C C . ALA B 1 89 ? 2.732 -16.859 -2.605 1 90.56 89 ALA B C 1
ATOM 3168 O O . ALA B 1 89 ? 2.264 -17.547 -1.689 1 90.56 89 ALA B O 1
ATOM 3169 N N . GLU B 1 90 ? 2.518 -17.031 -3.869 1 95.12 90 GLU B N 1
ATOM 3170 C CA . GLU B 1 90 ? 1.668 -18.141 -4.316 1 95.12 90 GLU B CA 1
ATOM 3171 C C . GLU B 1 90 ? 2.449 -19.125 -5.18 1 95.12 90 GLU B C 1
ATOM 3173 O O . GLU B 1 90 ? 3.283 -18.719 -5.992 1 95.12 90 GLU B O 1
ATOM 3178 N N . PHE B 1 91 ? 2.23 -20.406 -4.91 1 95.5 91 PHE B N 1
ATOM 3179 C CA . PHE B 1 91 ? 2.621 -21.453 -5.836 1 95.5 91 PHE B CA 1
ATOM 3180 C C . PHE B 1 91 ? 1.405 -22.016 -6.562 1 95.5 91 PHE B C 1
ATOM 3182 O O . PHE B 1 91 ? 0.504 -22.578 -5.938 1 95.5 91 PHE B O 1
ATOM 3189 N N . ASN B 1 92 ? 1.459 -21.797 -7.891 1 98.25 92 ASN B N 1
ATOM 3190 C CA . ASN B 1 92 ? 0.271 -22.078 -8.688 1 98.25 92 ASN B CA 1
ATOM 3191 C C . ASN B 1 92 ? 0.587 -23.016 -9.852 1 98.25 92 ASN B C 1
ATOM 3193 O O . ASN B 1 92 ? 1.756 -23.25 -10.172 1 98.25 92 ASN B O 1
ATOM 3197 N N . VAL B 1 93 ? -0.457 -23.562 -10.43 1 98.75 93 VAL B N 1
ATOM 3198 C CA . VAL B 1 93 ? -0.382 -24.312 -11.688 1 98.75 93 VAL B CA 1
ATOM 3199 C C . VAL B 1 93 ? -1.464 -23.812 -12.641 1 98.75 93 VAL B C 1
ATOM 3201 O O . VAL B 1 93 ? -2.584 -23.516 -12.219 1 98.75 93 VAL B O 1
ATOM 3204 N N . LEU B 1 94 ? -1.139 -23.703 -13.938 1 98.56 94 LEU B N 1
ATOM 3205 C CA . LEU B 1 94 ? -2.145 -23.328 -14.922 1 98.56 94 LEU B CA 1
ATOM 3206 C C . LEU B 1 94 ? -3.139 -24.453 -15.148 1 98.56 94 LEU B C 1
ATOM 3208 O O . LEU B 1 94 ? -2.742 -25.609 -15.344 1 98.56 94 LEU B O 1
ATOM 3212 N N . VAL B 1 95 ? -4.387 -24.094 -15.133 1 98.31 95 VAL B N 1
ATOM 3213 C CA . VAL B 1 95 ? -5.453 -25.062 -15.32 1 98.31 95 VAL B CA 1
ATOM 3214 C C . VAL B 1 95 ? -6.625 -24.422 -16.062 1 98.31 95 VAL B C 1
ATOM 3216 O O . VAL B 1 95 ? -6.609 -23.219 -16.328 1 98.31 95 VAL B O 1
ATOM 3219 N N . HIS B 1 96 ? -7.543 -25.203 -16.438 1 97.12 96 HIS B N 1
ATOM 3220 C CA . HIS B 1 96 ? -8.844 -24.781 -16.922 1 97.12 96 HIS B CA 1
ATOM 3221 C C . HIS B 1 96 ? -9.938 -25.766 -16.516 1 97.12 96 HIS B C 1
ATOM 3223 O O . HIS B 1 96 ? -9.656 -26.922 -16.219 1 97.12 96 HIS B O 1
ATOM 3229 N N . PRO B 1 97 ? -11.172 -25.312 -16.438 1 96.12 97 PRO B N 1
ATOM 3230 C CA . PRO B 1 97 ? -12.266 -26.25 -16.172 1 96.12 97 PRO B CA 1
ATOM 3231 C C . PRO B 1 97 ? -12.406 -27.312 -17.25 1 96.12 97 PRO B C 1
ATOM 3233 O O . PRO B 1 97 ? -12.469 -27 -18.438 1 96.12 97 PRO B O 1
ATOM 3236 N N . LYS B 1 98 ? -12.539 -28.531 -16.859 1 95.75 98 LYS B N 1
ATOM 3237 C CA . LYS B 1 98 ? -12.695 -29.641 -17.797 1 95.75 98 LYS B CA 1
ATOM 3238 C C . LYS B 1 98 ? -13.945 -29.469 -18.656 1 95.75 98 LYS B C 1
ATOM 3240 O O . LYS B 1 98 ? -13.922 -29.766 -19.844 1 95.75 98 LYS B O 1
ATOM 3245 N N . SER B 1 99 ? -14.938 -29 -18.062 1 93.88 99 SER B N 1
ATOM 3246 C CA . SER B 1 99 ? -16.234 -28.875 -18.703 1 93.88 99 SER B CA 1
ATOM 3247 C C . SER B 1 99 ? -16.203 -27.859 -19.844 1 93.88 99 SER B C 1
ATOM 3249 O O . SER B 1 99 ? -17.094 -27.828 -20.688 1 93.88 99 SER B O 1
ATOM 3251 N N . GLN B 1 100 ? -15.188 -27.062 -19.875 1 93.62 100 GLN B N 1
ATOM 3252 C CA . GLN B 1 100 ? -15.133 -25.984 -20.875 1 93.62 100 GLN B CA 1
ATOM 3253 C C . GLN B 1 100 ? -13.961 -26.188 -21.828 1 93.62 100 GLN B C 1
ATOM 3255 O O . GLN B 1 100 ? -13.539 -25.25 -22.5 1 93.62 100 GLN B O 1
ATOM 3260 N N . ALA B 1 101 ? -13.438 -27.344 -21.844 1 93.94 101 ALA B N 1
ATOM 3261 C CA . ALA B 1 101 ? -12.25 -27.656 -22.641 1 93.94 101 ALA B CA 1
ATOM 3262 C C . ALA B 1 101 ? -12.477 -27.344 -24.109 1 93.94 101 ALA B C 1
ATOM 3264 O O . ALA B 1 101 ? -11.562 -26.891 -24.797 1 93.94 101 ALA B O 1
ATOM 3265 N N . ALA B 1 102 ? -13.641 -27.453 -24.562 1 93.12 102 ALA B N 1
ATOM 3266 C CA . ALA B 1 102 ? -13.938 -27.297 -25.984 1 93.12 102 ALA B CA 1
ATOM 3267 C C . ALA B 1 102 ? -13.875 -25.828 -26.406 1 93.12 102 ALA B C 1
ATOM 3269 O O . ALA B 1 102 ? -13.805 -25.516 -27.594 1 93.12 102 ALA B O 1
ATOM 3270 N N . ARG B 1 103 ? -13.891 -25 -25.453 1 92.44 103 ARG B N 1
ATOM 3271 C CA . ARG B 1 103 ? -13.914 -23.562 -25.75 1 92.44 103 ARG B CA 1
ATOM 3272 C C . ARG B 1 103 ? -12.508 -22.984 -25.766 1 92.44 103 ARG B C 1
ATOM 3274 O O . ARG B 1 103 ? -12.312 -21.812 -26.094 1 92.44 103 ARG B O 1
ATOM 3281 N N . LEU B 1 104 ? -11.531 -23.781 -25.438 1 93.94 104 LEU B N 1
ATOM 3282 C CA . LEU B 1 104 ? -10.164 -23.281 -25.391 1 93.94 104 LEU B CA 1
ATOM 3283 C C . LEU B 1 104 ? -9.594 -23.125 -26.797 1 93.94 104 LEU B C 1
ATOM 3285 O O . LEU B 1 104 ? -9.695 -24.047 -27.625 1 93.94 104 LEU B O 1
ATOM 3289 N N . PRO B 1 105 ? -9.086 -21.984 -27.062 1 92.81 105 PRO B N 1
ATOM 3290 C CA . PRO B 1 105 ? -8.391 -21.844 -28.344 1 92.81 105 PRO B CA 1
ATOM 3291 C C . PRO B 1 105 ? -7.082 -22.641 -28.391 1 92.81 105 PRO B C 1
ATOM 3293 O O . PRO B 1 105 ? -6.535 -22.984 -27.344 1 92.81 105 PRO B O 1
ATOM 3296 N N . ASP B 1 106 ? -6.672 -22.906 -29.594 1 94.69 106 ASP B N 1
ATOM 3297 C CA . ASP B 1 106 ? -5.371 -23.531 -29.828 1 94.69 106 ASP B CA 1
ATOM 3298 C C . ASP B 1 106 ? -4.258 -22.484 -29.844 1 94.69 106 ASP B C 1
ATOM 3300 O O . ASP B 1 106 ? -4.047 -21.797 -30.844 1 94.69 106 ASP B O 1
ATOM 3304 N N . LEU B 1 107 ? -3.533 -22.391 -28.656 1 95.81 107 LEU B N 1
ATOM 3305 C CA . LEU B 1 107 ? -2.561 -21.312 -28.469 1 95.81 107 LEU B CA 1
ATOM 3306 C C . LEU B 1 107 ? -1.191 -21.875 -28.109 1 95.81 107 LEU B C 1
ATOM 3308 O O . LEU B 1 107 ? -1.093 -23 -27.594 1 95.81 107 LEU B O 1
ATOM 3312 N N . THR B 1 108 ? -0.171 -21.078 -28.484 1 96.12 108 THR B N 1
ATOM 3313 C CA . THR B 1 108 ? 1.121 -21.297 -27.844 1 96.12 108 THR B CA 1
ATOM 3314 C C . THR B 1 108 ? 1.133 -20.688 -26.438 1 96.12 108 THR B C 1
ATOM 3316 O O . THR B 1 108 ? 0.272 -19.875 -26.109 1 96.12 108 THR B O 1
ATOM 3319 N N . PHE B 1 109 ? 2.084 -21.109 -25.688 1 96.44 109 PHE B N 1
ATOM 3320 C CA . PHE B 1 109 ? 2.234 -20.531 -24.344 1 96.44 109 PHE B CA 1
ATOM 3321 C C . PHE B 1 109 ? 2.508 -19.047 -24.438 1 96.44 109 PHE B C 1
ATOM 3323 O O . PHE B 1 109 ? 1.949 -18.25 -23.672 1 96.44 109 PHE B O 1
ATOM 3330 N N . GLN B 1 110 ? 3.281 -18.688 -25.406 1 94.12 110 GLN B N 1
ATOM 3331 C CA . GLN B 1 110 ? 3.598 -17.266 -25.594 1 94.12 110 GLN B CA 1
ATOM 3332 C C . GLN B 1 110 ? 2.344 -16.469 -25.938 1 94.12 110 GLN B C 1
ATOM 3334 O O . GLN B 1 110 ? 2.148 -15.367 -25.422 1 94.12 110 GLN B O 1
ATOM 3339 N N . GLU B 1 111 ? 1.572 -17 -26.766 1 94.31 111 GLU B N 1
ATOM 3340 C CA . GLU B 1 111 ? 0.328 -16.328 -27.141 1 94.31 111 GLU B CA 1
ATOM 3341 C C . GLU B 1 111 ? -0.6 -16.188 -25.938 1 94.31 111 GLU B C 1
ATOM 3343 O O . GLU B 1 111 ? -1.281 -15.164 -25.797 1 94.31 111 GLU B O 1
ATOM 3348 N N . PHE B 1 112 ? -0.61 -17.156 -25.125 1 95.62 112 PHE B N 1
ATOM 3349 C CA . PHE B 1 112 ? -1.362 -17.078 -23.891 1 95.62 112 PHE B CA 1
ATOM 3350 C C . PHE B 1 112 ? -0.86 -15.922 -23.016 1 95.62 112 PHE B C 1
ATOM 3352 O O . PHE B 1 112 ? -1.651 -15.102 -22.547 1 95.62 112 PHE B O 1
ATOM 3359 N N . LEU B 1 113 ? 0.423 -15.805 -22.828 1 95.44 113 LEU B N 1
ATOM 3360 C CA . LEU B 1 113 ? 1.014 -14.758 -22 1 95.44 113 LEU B CA 1
ATOM 3361 C C . LEU B 1 113 ? 0.715 -13.375 -22.594 1 95.44 113 LEU B C 1
ATOM 3363 O O . LEU B 1 113 ? 0.617 -12.391 -21.844 1 95.44 113 LEU B O 1
ATOM 3367 N N . LEU B 1 114 ? 0.52 -13.352 -23.875 1 93.38 114 LEU B N 1
ATOM 3368 C CA . LEU B 1 114 ? 0.255 -12.094 -24.562 1 93.38 114 LEU B CA 1
ATOM 3369 C C . LEU B 1 114 ? -1.22 -11.719 -24.453 1 93.38 114 LEU B C 1
ATOM 3371 O O . LEU B 1 114 ? -1.626 -10.648 -24.922 1 93.38 114 LEU B O 1
ATOM 3375 N N . GLY B 1 115 ? -2.008 -12.562 -23.859 1 90.69 115 GLY B N 1
ATOM 3376 C CA . GLY B 1 115 ? -3.402 -12.234 -23.609 1 90.69 115 GLY B CA 1
ATOM 3377 C C . GLY B 1 115 ? -4.332 -12.695 -24.719 1 90.69 115 GLY B C 1
ATOM 3378 O O . GLY B 1 115 ? -5.453 -12.203 -24.844 1 90.69 115 GLY B O 1
ATOM 3379 N N . TRP B 1 116 ? -3.938 -13.688 -25.453 1 90.81 116 TRP B N 1
ATOM 3380 C CA . TRP B 1 116 ? -4.738 -14.078 -26.609 1 90.81 116 TRP B CA 1
ATOM 3381 C C . TRP B 1 116 ? -5.875 -15.008 -26.203 1 90.81 116 TRP B C 1
ATOM 3383 O O . TRP B 1 116 ? -6.809 -15.242 -26.969 1 90.81 116 TRP B O 1
ATOM 3393 N N . GLU B 1 117 ? -5.746 -15.555 -25.094 1 91.81 117 GLU B N 1
ATOM 3394 C CA . GLU B 1 117 ? -6.855 -16.359 -24.594 1 91.81 117 GLU B CA 1
ATOM 3395 C C . GLU B 1 117 ? -8.008 -15.484 -24.125 1 91.81 117 GLU B C 1
ATOM 3397 O O . GLU B 1 117 ? -8.102 -15.164 -22.938 1 91.81 117 GLU B O 1
ATOM 3402 N N . GLN B 1 118 ? -9.023 -15.273 -24.875 1 88.25 118 GLN B N 1
ATOM 3403 C CA . GLN B 1 118 ? -10.031 -14.242 -24.625 1 88.25 118 GLN B CA 1
ATOM 3404 C C . GLN B 1 118 ? -11.219 -14.812 -23.859 1 88.25 118 GLN B C 1
ATOM 3406 O O . GLN B 1 118 ? -12.031 -14.07 -23.312 1 88.25 118 GLN B O 1
ATOM 3411 N N . HIS B 1 119 ? -11.289 -16.141 -23.781 1 89.81 119 HIS B N 1
ATOM 3412 C CA . HIS B 1 119 ? -12.375 -16.719 -23 1 89.81 119 HIS B CA 1
ATOM 3413 C C . HIS B 1 119 ? -12.07 -16.672 -21.5 1 89.81 119 HIS B C 1
ATOM 3415 O O . HIS B 1 119 ? -12.969 -16.828 -20.672 1 89.81 119 HIS B O 1
ATOM 3421 N N . LYS B 1 120 ? -10.805 -16.562 -21.156 1 92.25 120 LYS B N 1
ATOM 3422 C CA . LYS B 1 120 ? -10.336 -16.453 -19.781 1 92.25 120 LYS B CA 1
ATOM 3423 C C . LYS B 1 120 ? -10.734 -17.688 -18.969 1 92.25 120 LYS B C 1
ATOM 3425 O O . LYS B 1 120 ? -11.297 -17.562 -17.875 1 92.25 120 LYS B O 1
ATOM 3430 N N . LEU B 1 121 ? -10.391 -18.797 -19.578 1 94.44 121 LEU B N 1
ATOM 3431 C CA . LEU B 1 121 ? -10.641 -20.062 -18.922 1 94.44 121 LEU B CA 1
ATOM 3432 C C . LEU B 1 121 ? -9.359 -20.641 -18.328 1 94.44 121 LEU B C 1
ATOM 3434 O O . LEU B 1 121 ? -9.391 -21.328 -17.312 1 94.44 121 LEU B O 1
ATOM 3438 N N . ILE B 1 122 ? -8.242 -20.375 -19.031 1 97 122 ILE B N 1
ATOM 3439 C CA . ILE B 1 122 ? -6.965 -20.797 -18.469 1 97 122 ILE B CA 1
ATOM 3440 C C . ILE B 1 122 ? -6.57 -19.859 -17.328 1 97 122 ILE B C 1
ATOM 3442 O O . ILE B 1 122 ? -6.445 -18.641 -17.516 1 97 122 ILE B O 1
ATOM 3446 N N . GLY B 1 123 ? -6.512 -20.391 -16.172 1 97.12 123 GLY B N 1
ATOM 3447 C CA . GLY B 1 123 ? -6.133 -19.641 -14.984 1 97.12 123 GLY B CA 1
ATOM 3448 C C . GLY B 1 123 ? -5.148 -20.391 -14.102 1 97.12 123 GLY B C 1
ATOM 3449 O O . GLY B 1 123 ? -4.566 -21.391 -14.516 1 97.12 123 GLY B O 1
ATOM 3450 N N . GLN B 1 124 ? -4.91 -19.797 -12.977 1 98.06 124 GLN B N 1
ATOM 3451 C CA . GLN B 1 124 ? -3.959 -20.359 -12.031 1 98.06 124 GLN B CA 1
ATOM 3452 C C . GLN B 1 124 ? -4.676 -20.984 -10.828 1 98.06 124 GLN B C 1
ATOM 3454 O O . GLN B 1 124 ? -5.395 -20.281 -10.109 1 98.06 124 GLN B O 1
ATOM 3459 N N . LEU B 1 125 ? -4.555 -22.25 -10.68 1 98.12 125 LEU B N 1
ATOM 3460 C CA . LEU B 1 125 ? -4.973 -22.859 -9.422 1 98.12 125 LEU B CA 1
ATOM 3461 C C . LEU B 1 125 ? -3.947 -22.594 -8.328 1 98.12 125 LEU B C 1
ATOM 3463 O O . LEU B 1 125 ? -2.781 -22.984 -8.461 1 98.12 125 LEU B O 1
ATOM 3467 N N . ARG B 1 126 ? -4.418 -22 -7.273 1 96.81 126 ARG B N 1
ATOM 3468 C CA . ARG B 1 126 ? -3.541 -21.719 -6.145 1 96.81 126 ARG B CA 1
ATOM 3469 C C . ARG B 1 126 ? -3.328 -22.953 -5.285 1 96.81 126 ARG B C 1
ATOM 3471 O O . ARG B 1 126 ? -4.18 -23.297 -4.461 1 96.81 126 ARG B O 1
ATOM 3478 N N . LEU B 1 127 ? -2.158 -23.547 -5.453 1 96.56 127 LEU B N 1
ATOM 3479 C CA . LEU B 1 127 ? -1.834 -24.75 -4.703 1 96.56 127 LEU B CA 1
ATOM 3480 C C . LEU B 1 127 ? -1.483 -24.422 -3.258 1 96.56 127 LEU B C 1
ATOM 3482 O O . LEU B 1 127 ? -1.968 -25.078 -2.33 1 96.56 127 LEU B O 1
ATOM 3486 N N . ASP B 1 128 ? -0.662 -23.438 -3.113 1 93.31 128 ASP B N 1
ATOM 3487 C CA . ASP B 1 128 ? -0.237 -22.969 -1.799 1 93.31 128 ASP B CA 1
ATOM 3488 C C . ASP B 1 128 ? -0.034 -21.453 -1.802 1 93.31 128 ASP B C 1
ATOM 3490 O O . ASP B 1 128 ? 0.556 -20.906 -2.734 1 93.31 128 ASP B O 1
ATOM 3494 N N . VAL B 1 129 ? -0.563 -20.875 -0.752 1 93 129 VAL B N 1
ATOM 3495 C CA . VAL B 1 129 ? -0.382 -19.438 -0.59 1 93 129 VAL B CA 1
ATOM 3496 C C . VAL B 1 129 ? 0.158 -19.141 0.807 1 93 129 VAL B C 1
ATOM 3498 O O . VAL B 1 129 ? -0.38 -19.625 1.805 1 93 129 VAL B O 1
ATOM 3501 N N . ILE B 1 130 ? 1.212 -18.391 0.852 1 87 130 ILE B N 1
ATOM 3502 C CA . ILE B 1 130 ? 1.785 -17.969 2.121 1 87 130 ILE B CA 1
ATOM 3503 C C . ILE B 1 130 ? 1.756 -16.438 2.211 1 87 130 ILE B C 1
ATOM 3505 O O . ILE B 1 130 ? 2.021 -15.75 1.225 1 87 130 ILE B O 1
ATOM 3509 N N . THR B 1 131 ? 1.323 -15.914 3.352 1 87.31 131 THR B N 1
ATOM 3510 C CA . THR B 1 131 ? 1.258 -14.469 3.533 1 87.31 131 THR B CA 1
ATOM 3511 C C . THR B 1 131 ? 1.61 -14.086 4.969 1 87.31 131 THR B C 1
ATOM 3513 O O . THR B 1 131 ? 1.495 -14.906 5.879 1 87.31 131 THR B O 1
ATOM 3516 N N . ASP B 1 132 ? 1.948 -12.836 5.152 1 79.12 132 ASP B N 1
ATOM 3517 C CA . ASP B 1 132 ? 2.357 -12.375 6.477 1 79.12 132 ASP B CA 1
ATOM 3518 C C . ASP B 1 132 ? 1.183 -11.75 7.23 1 79.12 132 ASP B C 1
ATOM 3520 O O . ASP B 1 132 ? 1.326 -11.336 8.383 1 79.12 132 ASP B O 1
ATOM 3524 N N . ASN B 1 133 ? 0.065 -11.766 6.684 1 80.56 133 ASN B N 1
ATOM 3525 C CA . ASN B 1 133 ? -1.063 -11.039 7.254 1 80.56 133 ASN B CA 1
ATOM 3526 C C . ASN B 1 133 ? -2.217 -11.977 7.605 1 80.56 133 ASN B C 1
ATOM 3528 O O . ASN B 1 133 ? -2.746 -12.664 6.734 1 80.56 133 ASN B O 1
ATOM 3532 N N . VAL B 1 134 ? -2.637 -11.906 8.82 1 77.75 134 VAL B N 1
ATOM 3533 C CA . VAL B 1 134 ? -3.66 -12.812 9.32 1 77.75 134 VAL B CA 1
ATOM 3534 C C . VAL B 1 134 ? -5 -12.508 8.656 1 77.75 134 VAL B C 1
ATOM 3536 O O . VAL B 1 134 ? -5.762 -13.422 8.328 1 77.75 134 VAL B O 1
ATOM 3539 N N . GLY B 1 135 ? -5.305 -11.266 8.492 1 77.5 135 GLY B N 1
ATOM 3540 C CA . GLY B 1 135 ? -6.531 -10.898 7.801 1 77.5 135 GLY B CA 1
ATOM 3541 C C . GLY B 1 135 ? -6.594 -11.43 6.383 1 77.5 135 GLY B C 1
ATOM 3542 O O . GLY B 1 135 ? -7.648 -11.883 5.93 1 77.5 135 GLY B O 1
ATOM 3543 N N . ALA B 1 136 ? -5.48 -11.359 5.766 1 84.69 136 ALA B N 1
ATOM 3544 C CA . ALA B 1 136 ? -5.406 -11.883 4.402 1 84.69 136 ALA B CA 1
ATOM 3545 C C . ALA B 1 136 ? -5.594 -13.398 4.387 1 84.69 136 ALA B C 1
ATOM 3547 O O . ALA B 1 136 ? -6.191 -13.945 3.457 1 84.69 136 ALA B O 1
ATOM 3548 N N . VAL B 1 137 ? -5.027 -14.055 5.395 1 83.94 137 VAL B N 1
ATOM 3549 C CA . VAL B 1 137 ? -5.211 -15.5 5.48 1 83.94 137 VAL B CA 1
ATOM 3550 C C . VAL B 1 137 ? -6.695 -15.828 5.59 1 83.94 137 VAL B C 1
ATOM 3552 O O . VAL B 1 137 ? -7.215 -16.656 4.832 1 83.94 137 VAL B O 1
ATOM 3555 N N . ILE B 1 138 ? -7.348 -15.148 6.438 1 79.5 138 ILE B N 1
ATOM 3556 C CA . ILE B 1 138 ? -8.766 -15.398 6.688 1 79.5 138 ILE B CA 1
ATOM 3557 C C . ILE B 1 138 ? -9.57 -15.102 5.426 1 79.5 138 ILE B C 1
ATOM 3559 O O . ILE B 1 138 ? -10.367 -15.938 4.98 1 79.5 138 ILE B O 1
ATOM 3563 N N . GLY B 1 139 ? -9.367 -14.008 4.859 1 81.25 139 GLY B N 1
ATOM 3564 C CA . GLY B 1 139 ? -10.086 -13.633 3.652 1 81.25 139 GLY B CA 1
ATOM 3565 C C . GLY B 1 139 ? -9.836 -14.578 2.492 1 81.25 139 GLY B C 1
ATOM 3566 O O . GLY B 1 139 ? -10.766 -14.969 1.789 1 81.25 139 GLY B O 1
ATOM 3567 N N . GLY B 1 140 ? -8.594 -14.883 2.27 1 87.88 140 GLY B N 1
ATOM 3568 C CA . GLY B 1 140 ? -8.242 -15.781 1.184 1 87.88 140 GLY B CA 1
ATOM 3569 C C . GLY B 1 140 ? -8.875 -17.156 1.317 1 87.88 140 GLY B C 1
ATOM 3570 O O . GLY B 1 140 ? -9.359 -17.719 0.334 1 87.88 140 GLY B O 1
ATOM 3571 N N . ARG B 1 141 ? -8.844 -17.688 2.494 1 86.75 141 ARG B N 1
ATOM 3572 C CA . ARG B 1 141 ? -9.391 -19.016 2.719 1 86.75 141 ARG B CA 1
ATOM 3573 C C . ARG B 1 141 ? -10.914 -19 2.607 1 86.75 141 ARG B C 1
ATOM 3575 O O . ARG B 1 141 ? -11.492 -19.828 1.885 1 86.75 141 ARG B O 1
ATOM 3582 N N . GLU B 1 142 ? -11.531 -18.078 3.262 1 81.25 142 GLU B N 1
ATOM 3583 C CA . GLU B 1 142 ? -12.984 -18.094 3.387 1 81.25 142 GLU B CA 1
ATOM 3584 C C . GLU B 1 142 ? -13.656 -17.578 2.115 1 81.25 142 GLU B C 1
ATOM 3586 O O . GLU B 1 142 ? -14.711 -18.078 1.719 1 81.25 142 GLU B O 1
ATOM 3591 N N . LYS B 1 143 ? -13.023 -16.688 1.512 1 82.12 143 LYS B N 1
ATOM 3592 C CA . LYS B 1 143 ? -13.695 -16.031 0.396 1 82.12 143 LYS B CA 1
ATOM 3593 C C . LYS B 1 143 ? -13.203 -16.578 -0.942 1 82.12 143 LYS B C 1
ATOM 3595 O O . LYS B 1 143 ? -13.977 -16.703 -1.892 1 82.12 143 LYS B O 1
ATOM 3600 N N . TYR B 1 144 ? -11.992 -16.969 -1.014 1 89.19 144 TYR B N 1
ATOM 3601 C CA . TYR B 1 144 ? -11.438 -17.281 -2.322 1 89.19 144 TYR B CA 1
ATOM 3602 C C . TYR B 1 144 ? -10.93 -18.719 -2.367 1 89.19 144 TYR B C 1
ATOM 3604 O O . TYR B 1 144 ? -10.344 -19.156 -3.363 1 89.19 144 TYR B O 1
ATOM 3612 N N . GLY B 1 145 ? -11.164 -19.469 -1.271 1 89.5 145 GLY B N 1
ATOM 3613 C CA . GLY B 1 145 ? -10.883 -20.906 -1.267 1 89.5 145 GLY B CA 1
ATOM 3614 C C . GLY B 1 145 ? -9.398 -21.219 -1.374 1 89.5 145 GLY B C 1
ATOM 3615 O O . GLY B 1 145 ? -9.016 -22.25 -1.927 1 89.5 145 GLY B O 1
ATOM 3616 N N . GLU B 1 146 ? -8.555 -20.344 -0.932 1 92.5 146 GLU B N 1
ATOM 3617 C CA . GLU B 1 146 ? -7.105 -20.531 -1.01 1 92.5 146 GLU B CA 1
ATOM 3618 C C . GLU B 1 146 ? -6.605 -21.469 0.088 1 92.5 146 GLU B C 1
ATOM 3620 O O . GLU B 1 146 ? -7.086 -21.406 1.224 1 92.5 146 GLU B O 1
ATOM 3625 N N . HIS B 1 147 ? -5.73 -22.375 -0.284 1 91.44 147 HIS B N 1
ATOM 3626 C CA . HIS B 1 147 ? -4.906 -23 0.742 1 91.44 147 HIS B CA 1
ATOM 3627 C C . HIS B 1 147 ? -3.852 -22.031 1.267 1 91.44 147 HIS B C 1
ATOM 3629 O O . HIS B 1 147 ? -2.678 -22.109 0.895 1 91.44 147 HIS B O 1
ATOM 3635 N N . LYS B 1 148 ? -4.262 -21.234 2.127 1 90.19 148 LYS B N 1
ATOM 3636 C CA . LYS B 1 148 ? -3.48 -20.078 2.559 1 90.19 148 LYS B CA 1
ATOM 3637 C C . LYS B 1 148 ? -3.104 -20.188 4.035 1 90.19 148 LYS B C 1
ATOM 3639 O O . LYS B 1 148 ? -3.936 -20.547 4.867 1 90.19 148 LYS B O 1
ATOM 3644 N N . PHE B 1 149 ? -1.854 -19.797 4.336 1 83.94 149 PHE B N 1
ATOM 3645 C CA . PHE B 1 149 ? -1.362 -19.859 5.707 1 83.94 149 PHE B CA 1
ATOM 3646 C C . PHE B 1 149 ? -0.358 -18.75 5.977 1 83.94 149 PHE B C 1
ATOM 3648 O O . PHE B 1 149 ? 0.105 -18.078 5.051 1 83.94 149 PHE B O 1
ATOM 3655 N N . ARG B 1 150 ? -0.154 -18.547 7.223 1 79.56 150 ARG B N 1
ATOM 3656 C CA . ARG B 1 150 ? 0.668 -17.406 7.633 1 79.56 150 ARG B CA 1
ATOM 3657 C C . ARG B 1 150 ? 2.152 -17.75 7.551 1 79.56 150 ARG B C 1
ATOM 3659 O O . ARG B 1 150 ? 2.561 -18.859 7.91 1 79.56 150 ARG B O 1
ATOM 3666 N N . GLY B 1 151 ? 2.869 -16.781 7.023 1 77.25 151 GLY B N 1
ATOM 3667 C CA . GLY B 1 151 ? 4.324 -16.812 7.004 1 77.25 151 GLY B CA 1
ATOM 3668 C C . GLY B 1 151 ? 4.941 -15.43 6.855 1 77.25 151 GLY B C 1
ATOM 3669 O O . GLY B 1 151 ? 4.234 -14.422 6.867 1 77.25 151 GLY B O 1
ATOM 3670 N N . PHE B 1 152 ? 6.219 -15.344 6.879 1 71.62 152 PHE B N 1
ATOM 3671 C CA . PHE B 1 152 ? 6.918 -14.078 6.676 1 71.62 152 PHE B CA 1
ATOM 3672 C C . PHE B 1 152 ? 7.637 -14.07 5.332 1 71.62 152 PHE B C 1
ATOM 3674 O O . PHE B 1 152 ? 8.273 -15.055 4.953 1 71.62 152 PHE B O 1
ATOM 3681 N N . ILE B 1 153 ? 7.441 -13.078 4.723 1 73.94 153 ILE B N 1
ATOM 3682 C CA . ILE B 1 153 ? 8.008 -12.906 3.389 1 73.94 153 ILE B CA 1
ATOM 3683 C C . ILE B 1 153 ? 8.75 -11.578 3.307 1 73.94 153 ILE B C 1
ATOM 3685 O O . ILE B 1 153 ? 8.266 -10.555 3.793 1 73.94 153 ILE B O 1
ATOM 3689 N N . ARG B 1 154 ? 9.945 -11.703 2.836 1 67.81 154 ARG B N 1
ATOM 3690 C CA . ARG B 1 154 ? 10.711 -10.5 2.529 1 67.81 154 ARG B CA 1
ATOM 3691 C C . ARG B 1 154 ? 10.984 -10.398 1.033 1 67.81 154 ARG B C 1
ATOM 3693 O O . ARG B 1 154 ? 11.398 -11.375 0.401 1 67.81 154 ARG B O 1
ATOM 3700 N N . TYR B 1 155 ? 10.516 -9.297 0.455 1 67.25 155 TYR B N 1
ATOM 3701 C CA . TYR B 1 155 ? 10.695 -9.07 -0.975 1 67.25 155 TYR B CA 1
ATOM 3702 C C . TYR B 1 155 ? 11.578 -7.855 -1.227 1 67.25 155 TYR B C 1
ATOM 3704 O O . TYR B 1 155 ? 11.562 -6.895 -0.451 1 67.25 155 TYR B O 1
ATOM 3712 N N . CYS B 1 156 ? 12.43 -8.047 -2.201 1 62.41 156 CYS B N 1
ATOM 3713 C CA . CYS B 1 156 ? 13.094 -6.875 -2.752 1 62.41 156 CYS B CA 1
ATOM 3714 C C . CYS B 1 156 ? 12.586 -6.57 -4.156 1 62.41 156 CYS B C 1
ATOM 3716 O O . CYS B 1 156 ? 12.758 -7.379 -5.07 1 62.41 156 CYS B O 1
ATOM 3718 N N . PHE B 1 157 ? 11.672 -5.559 -4.254 1 61.44 157 PHE B N 1
ATOM 3719 C CA . PHE B 1 157 ? 11.188 -5.16 -5.57 1 61.44 157 PHE B CA 1
ATOM 3720 C C . PHE B 1 157 ? 11.938 -3.93 -6.07 1 61.44 157 PHE B C 1
ATOM 3722 O O . PHE B 1 157 ? 12.383 -3.098 -5.273 1 61.44 157 PHE B O 1
ATOM 3729 N N . PRO B 1 158 ? 12.094 -3.859 -7.449 1 58.56 158 PRO B N 1
ATOM 3730 C CA . PRO B 1 158 ? 12.711 -2.633 -7.961 1 58.56 158 PRO B CA 1
ATOM 3731 C C . PRO B 1 158 ? 11.891 -1.385 -7.648 1 58.56 158 PRO B C 1
ATOM 3733 O O . PRO B 1 158 ? 10.656 -1.434 -7.66 1 58.56 158 PRO B O 1
ATOM 3736 N N . LEU B 1 159 ? 12.625 -0.407 -7.195 1 59.22 159 LEU B N 1
ATOM 3737 C CA . LEU B 1 159 ? 12 0.896 -7 1 59.22 159 LEU B CA 1
ATOM 3738 C C . LEU B 1 159 ? 12.125 1.755 -8.25 1 59.22 159 LEU B C 1
ATOM 3740 O O . LEU B 1 159 ? 13.07 1.587 -9.031 1 59.22 159 LEU B O 1
ATOM 3744 N N . PRO B 1 160 ? 11.008 2.58 -8.438 1 58.91 160 PRO B N 1
ATOM 3745 C CA . PRO B 1 160 ? 11.125 3.461 -9.602 1 58.91 160 PRO B CA 1
ATOM 3746 C C . PRO B 1 160 ? 12.43 4.25 -9.617 1 58.91 160 PRO B C 1
ATOM 3748 O O . PRO B 1 160 ? 12.93 4.609 -10.68 1 58.91 160 PRO B O 1
ATOM 3751 N N . ASN B 1 161 ? 12.852 4.738 -8.5 1 54.41 161 ASN B N 1
ATOM 3752 C CA . ASN B 1 161 ? 14.039 5.59 -8.461 1 54.41 161 ASN B CA 1
ATOM 3753 C C . ASN B 1 161 ? 15.32 4.766 -8.477 1 54.41 161 ASN B C 1
ATOM 3755 O O . ASN B 1 161 ? 16.422 5.312 -8.336 1 54.41 161 ASN B O 1
ATOM 3759 N N . ASP B 1 162 ? 15.07 3.559 -8.289 1 53.34 162 ASP B N 1
ATOM 3760 C CA . ASP B 1 162 ? 16.297 2.775 -8.391 1 53.34 162 ASP B CA 1
ATOM 3761 C C . ASP B 1 162 ? 16.875 2.842 -9.805 1 53.34 162 ASP B C 1
ATOM 3763 O O . ASP B 1 162 ? 16.234 2.416 -10.766 1 53.34 162 ASP B O 1
ATOM 3767 N N . ASN B 1 163 ? 17.328 4.109 -10.133 1 45.38 163 ASN B N 1
ATOM 3768 C CA . ASN B 1 163 ? 17.984 4.309 -11.422 1 45.38 163 ASN B CA 1
ATOM 3769 C C . ASN B 1 163 ? 18.703 3.045 -11.891 1 45.38 163 ASN B C 1
ATOM 3771 O O . ASN B 1 163 ? 19.234 3.002 -13 1 45.38 163 ASN B O 1
ATOM 3775 N N . ALA B 1 164 ? 19.438 2.473 -11 1 41.53 164 ALA B N 1
ATOM 3776 C CA . ALA B 1 164 ? 20.328 1.488 -11.602 1 41.53 164 ALA B CA 1
ATOM 3777 C C . ALA B 1 164 ? 19.578 0.54 -12.523 1 41.53 164 ALA B C 1
ATOM 3779 O O . ALA B 1 164 ? 18.5 0.04 -12.164 1 41.53 164 ALA B O 1
ATOM 3780 N N . ARG B 1 165 ? 19.656 0.815 -13.828 1 41.97 165 ARG B N 1
ATOM 3781 C CA . ARG B 1 165 ? 19.219 0.068 -15 1 41.97 165 ARG B CA 1
ATOM 3782 C C . ARG B 1 165 ? 19.062 -1.414 -14.68 1 41.97 165 ARG B C 1
ATOM 3784 O O . ARG B 1 165 ? 18.734 -2.213 -15.562 1 41.97 165 ARG B O 1
ATOM 3791 N N . THR B 1 166 ? 20.156 -1.979 -14.062 1 40.5 166 THR B N 1
ATOM 3792 C CA . THR B 1 166 ? 20.422 -3.396 -14.289 1 40.5 166 THR B CA 1
ATOM 3793 C C . THR B 1 166 ? 19.219 -4.242 -13.883 1 40.5 166 THR B C 1
ATOM 3795 O O . THR B 1 166 ? 18.391 -3.811 -13.078 1 40.5 166 THR B O 1
ATOM 3798 N N . PRO B 1 167 ? 19.234 -5.344 -14.359 1 42.78 167 PRO B N 1
ATOM 3799 C CA . PRO B 1 167 ? 18.344 -6.457 -14.023 1 42.78 167 PRO B CA 1
ATOM 3800 C C . PRO B 1 167 ? 18 -6.512 -12.539 1 42.78 167 PRO B C 1
ATOM 3802 O O . PRO B 1 167 ? 18.906 -6.57 -11.695 1 42.78 167 PRO B O 1
ATOM 3805 N N . VAL B 1 168 ? 17.406 -5.598 -12.031 1 45.5 168 VAL B N 1
ATOM 3806 C CA . VAL B 1 168 ? 17.125 -5.676 -10.602 1 45.5 168 VAL B CA 1
ATOM 3807 C C . VAL B 1 168 ? 16.828 -7.121 -10.211 1 45.5 168 VAL B C 1
ATOM 3809 O O . VAL B 1 168 ? 15.836 -7.703 -10.641 1 45.5 168 VAL B O 1
ATOM 3812 N N . PRO B 1 169 ? 17.906 -7.762 -9.758 1 49.59 169 PRO B N 1
ATOM 3813 C CA . PRO B 1 169 ? 17.656 -9.055 -9.117 1 49.59 169 PRO B CA 1
ATOM 3814 C C . PRO B 1 169 ? 16.5 -9 -8.125 1 49.59 169 PRO B C 1
ATOM 3816 O O . PRO B 1 169 ? 16.281 -7.965 -7.484 1 49.59 169 PRO B O 1
ATOM 3819 N N . PHE B 1 170 ? 15.445 -9.57 -8.445 1 54.09 170 PHE B N 1
ATOM 3820 C CA . PHE B 1 170 ? 14.406 -9.719 -7.43 1 54.09 170 PHE B CA 1
ATOM 3821 C C . PHE B 1 170 ? 14.688 -10.914 -6.531 1 54.09 170 PHE B C 1
ATOM 3823 O O . PHE B 1 170 ? 15.094 -11.977 -7.016 1 54.09 170 PHE B O 1
ATOM 3830 N N . HIS B 1 171 ? 15.086 -10.547 -5.316 1 57.56 171 HIS B N 1
ATOM 3831 C CA . HIS B 1 171 ? 15.312 -11.586 -4.32 1 57.56 171 HIS B CA 1
ATOM 3832 C C . HIS B 1 171 ? 14.094 -11.766 -3.424 1 57.56 171 HIS B C 1
ATOM 3834 O O . HIS B 1 171 ? 13.531 -10.789 -2.93 1 57.56 171 HIS B O 1
ATOM 3840 N N . VAL B 1 172 ? 13.445 -12.93 -3.463 1 59.16 172 VAL B N 1
ATOM 3841 C CA . VAL B 1 172 ? 12.305 -13.266 -2.615 1 59.16 172 VAL B CA 1
ATOM 3842 C C . VAL B 1 172 ? 12.742 -14.219 -1.511 1 59.16 172 VAL B C 1
ATOM 3844 O O . VAL B 1 172 ? 13.211 -15.328 -1.79 1 59.16 172 VAL B O 1
ATOM 3847 N N . GLU B 1 173 ? 12.953 -13.641 -0.266 1 58.34 173 GLU B N 1
ATOM 3848 C CA . GLU B 1 173 ? 13.25 -14.5 0.877 1 58.34 173 GLU B CA 1
ATOM 3849 C C . GLU B 1 173 ? 11.992 -14.75 1.714 1 58.34 173 GLU B C 1
ATOM 3851 O O . GLU B 1 173 ? 11.164 -13.852 1.883 1 58.34 173 GLU B O 1
ATOM 3856 N N . PHE B 1 174 ? 11.578 -15.984 1.965 1 56.62 174 PHE B N 1
ATOM 3857 C CA . PHE B 1 174 ? 10.453 -16.359 2.814 1 56.62 174 PHE B CA 1
ATOM 3858 C C . PHE B 1 174 ? 10.945 -16.922 4.145 1 56.62 174 PHE B C 1
ATOM 3860 O O . PHE B 1 174 ? 11.914 -17.672 4.188 1 56.62 174 PHE B O 1
ATOM 3867 N N . SER B 1 175 ? 10.648 -16.203 5.348 1 51.44 175 SER B N 1
ATOM 3868 C CA . SER B 1 175 ? 10.953 -16.875 6.605 1 51.44 175 SER B CA 1
ATOM 3869 C C . SER B 1 175 ? 9.68 -17.297 7.332 1 51.44 175 SER B C 1
ATOM 3871 O O . SER B 1 175 ? 8.672 -16.578 7.293 1 51.44 175 SER B O 1
ATOM 3873 N N . ALA B 1 176 ? 9.5 -18.547 7.785 1 46.22 176 ALA B N 1
ATOM 3874 C CA . ALA B 1 176 ? 8.391 -19.125 8.539 1 46.22 176 ALA B CA 1
ATOM 3875 C C . ALA B 1 176 ? 8.289 -18.516 9.93 1 46.22 176 ALA B C 1
ATOM 3877 O O . ALA B 1 176 ? 9.297 -18.141 10.531 1 46.22 176 ALA B O 1
ATOM 3878 N N . TYR B 1 177 ? 7.027 -17.859 10.391 1 43.69 177 TYR B N 1
ATOM 3879 C CA . TYR B 1 177 ? 6.75 -17.266 11.695 1 43.69 177 TYR B CA 1
ATOM 3880 C C . TYR B 1 177 ? 6.094 -18.281 12.625 1 43.69 177 TYR B C 1
ATOM 3882 O O . TYR B 1 177 ? 5.379 -19.172 12.164 1 43.69 177 TYR B O 1
ATOM 3890 N N . THR B 1 178 ? 6.695 -18.391 13.867 1 39.16 178 THR B N 1
ATOM 3891 C CA . THR B 1 178 ? 5.797 -18.922 14.891 1 39.16 178 THR B CA 1
ATOM 3892 C C . THR B 1 178 ? 5.109 -17.781 15.641 1 39.16 178 THR B C 1
ATOM 3894 O O . THR B 1 178 ? 5.543 -16.625 15.57 1 39.16 178 THR B O 1
ATOM 3897 N N . THR B 1 179 ? 3.859 -17.922 16.297 1 39.16 179 THR B N 1
ATOM 3898 C CA . THR B 1 179 ? 2.939 -17.016 16.969 1 39.16 179 THR B CA 1
ATOM 3899 C C . THR B 1 179 ? 3.693 -16.094 17.922 1 39.16 179 THR B C 1
ATOM 3901 O O . THR B 1 179 ? 3.256 -14.961 18.188 1 39.16 179 THR B O 1
ATOM 3904 N N . GLU B 1 180 ? 4.504 -16.516 18.891 1 38.09 180 GLU B N 1
ATOM 3905 C CA . GLU B 1 180 ? 4.984 -15.898 20.109 1 38.09 180 GLU B CA 1
ATOM 3906 C C . GLU B 1 180 ? 6.223 -15.047 19.859 1 38.09 180 GLU B C 1
ATOM 3908 O O . GLU B 1 180 ? 6.469 -14.07 20.562 1 38.09 180 GLU B O 1
ATOM 3913 N N . ARG B 1 181 ? 7.105 -15.766 19.234 1 38.03 181 ARG B N 1
ATOM 3914 C CA . ARG B 1 181 ? 8.445 -15.258 18.953 1 38.03 181 ARG B CA 1
ATOM 3915 C C . ARG B 1 181 ? 8.773 -15.352 17.469 1 38.03 181 ARG B C 1
ATOM 3917 O O . ARG B 1 181 ? 8.289 -16.25 16.766 1 38.03 181 ARG B O 1
ATOM 3924 N N . MET B 1 182 ? 9.117 -14.219 16.891 1 42.41 182 MET B N 1
ATOM 3925 C CA . MET B 1 182 ? 9.883 -14.453 15.664 1 42.41 182 MET B CA 1
ATOM 3926 C C . MET B 1 182 ? 10.758 -15.695 15.789 1 42.41 182 MET B C 1
ATOM 3928 O O . MET B 1 182 ? 11.695 -15.727 16.578 1 42.41 182 MET B O 1
ATOM 3932 N N . LEU B 1 183 ? 10.195 -16.859 15.938 1 41.97 183 LEU B N 1
ATOM 3933 C CA . LEU B 1 183 ? 11.125 -17.984 15.977 1 41.97 183 LEU B CA 1
ATOM 3934 C C . LEU B 1 183 ? 12.188 -17.859 14.891 1 41.97 183 LEU B C 1
ATOM 3936 O O . LEU B 1 183 ? 11.961 -17.188 13.883 1 41.97 183 LEU B O 1
ATOM 3940 N N . HIS B 1 184 ? 13.266 -18.406 15.305 1 44.5 184 HIS B N 1
ATOM 3941 C CA . HIS B 1 184 ? 14.328 -18.578 14.32 1 44.5 184 HIS B CA 1
ATOM 3942 C C . HIS B 1 184 ? 13.758 -19.078 12.992 1 44.5 184 HIS B C 1
ATOM 3944 O O . HIS B 1 184 ? 12.836 -19.891 12.969 1 44.5 184 HIS B O 1
ATOM 3950 N N . GLU B 1 185 ? 13.812 -18.266 11.883 1 52.56 185 GLU B N 1
ATOM 3951 C CA . GLU B 1 185 ? 13.578 -18.172 10.445 1 52.56 185 GLU B CA 1
ATOM 3952 C C . GLU B 1 185 ? 13.82 -19.516 9.758 1 52.56 185 GLU B C 1
ATOM 3954 O O . GLU B 1 185 ? 14.945 -20.031 9.766 1 52.56 185 GLU B O 1
ATOM 3959 N N . GLU B 1 186 ? 12.945 -20.547 9.992 1 62.97 186 GLU B N 1
ATOM 3960 C CA . GLU B 1 186 ? 13.312 -21.609 9.047 1 62.97 186 GLU B CA 1
ATOM 3961 C C . GLU B 1 186 ? 12.906 -21.234 7.625 1 62.97 186 GLU B C 1
ATOM 3963 O O . GLU B 1 186 ? 11.781 -20.781 7.395 1 62.97 186 GLU B O 1
ATOM 3968 N N . LEU B 1 187 ? 13.719 -21.422 6.852 1 72.31 187 LEU B N 1
ATOM 3969 C CA . LEU B 1 187 ? 13.57 -21.125 5.43 1 72.31 187 LEU B CA 1
ATOM 3970 C C . LEU B 1 187 ? 12.633 -22.125 4.762 1 72.31 187 LEU B C 1
ATOM 3972 O O . LEU B 1 187 ? 12.805 -23.344 4.918 1 72.31 187 LEU B O 1
ATOM 3976 N N . VAL B 1 188 ? 11.508 -21.719 4.27 1 77.75 188 VAL B N 1
ATOM 3977 C CA . VAL B 1 188 ? 10.727 -22.578 3.385 1 77.75 188 VAL B CA 1
ATOM 3978 C C . VAL B 1 188 ? 11.414 -22.688 2.027 1 77.75 188 VAL B C 1
ATOM 3980 O O . VAL B 1 188 ? 11.805 -23.781 1.601 1 77.75 188 VAL B O 1
ATOM 3983 N N . PHE B 1 189 ? 11.523 -21.469 1.523 1 81.19 189 PHE B N 1
ATOM 3984 C CA . PHE B 1 189 ? 12.32 -21.391 0.304 1 81.19 189 PHE B CA 1
ATOM 3985 C C . PHE B 1 189 ? 12.852 -19.984 0.098 1 81.19 189 PHE B C 1
ATOM 3987 O O . PHE B 1 189 ? 12.352 -19.031 0.697 1 81.19 189 PHE B O 1
ATOM 3994 N N . SER B 1 190 ? 13.922 -19.938 -0.623 1 78.19 190 SER B N 1
ATOM 3995 C CA . SER B 1 190 ? 14.453 -18.656 -1.084 1 78.19 190 SER B CA 1
ATOM 3996 C C . SER B 1 190 ? 14.656 -18.656 -2.596 1 78.19 190 SER B C 1
ATOM 3998 O O . SER B 1 190 ? 15 -19.688 -3.182 1 78.19 190 SER B O 1
ATOM 4000 N N . LEU B 1 191 ? 14.25 -17.578 -3.066 1 76.56 191 LEU B N 1
ATOM 4001 C CA . LEU B 1 191 ? 14.391 -17.422 -4.512 1 76.56 191 LEU B CA 1
ATOM 4002 C C . LEU B 1 191 ? 15.164 -16.156 -4.852 1 76.56 191 LEU B C 1
ATOM 4004 O O . LEU B 1 191 ? 14.891 -15.086 -4.301 1 76.56 191 LEU B O 1
ATOM 4008 N N . ARG B 1 192 ? 16.219 -16.344 -5.562 1 72.94 192 ARG B N 1
ATOM 4009 C CA . ARG B 1 192 ? 16.906 -15.234 -6.215 1 72.94 192 ARG B CA 1
ATOM 4010 C C . ARG B 1 192 ? 16.719 -15.281 -7.727 1 72.94 192 ARG B C 1
ATOM 4012 O O . ARG B 1 192 ? 17 -16.297 -8.359 1 72.94 192 ARG B O 1
ATOM 4019 N N . SER B 1 193 ? 15.93 -14.32 -8.109 1 69.75 193 SER B N 1
ATOM 4020 C CA . SER B 1 193 ? 15.68 -14.273 -9.547 1 69.75 193 SER B CA 1
ATOM 4021 C C . SER B 1 193 ? 15.773 -12.844 -10.078 1 69.75 193 SER B C 1
ATOM 4023 O O . SER B 1 193 ? 15.672 -11.883 -9.312 1 69.75 193 SER B O 1
ATOM 4025 N N . GLY B 1 194 ? 16.172 -12.734 -11.336 1 69.5 194 GLY B N 1
ATOM 4026 C CA . GLY B 1 194 ? 16.188 -11.484 -12.086 1 69.5 194 GLY B CA 1
ATOM 4027 C C . GLY B 1 194 ? 15.93 -11.68 -13.57 1 69.5 194 GLY B C 1
ATOM 4028 O O . GLY B 1 194 ? 16.016 -12.805 -14.078 1 69.5 194 GLY B O 1
ATOM 4029 N N . VAL B 1 195 ? 15.469 -10.586 -14.125 1 73.81 195 VAL B N 1
ATOM 4030 C CA . VAL B 1 195 ? 15.148 -10.695 -15.547 1 73.81 195 VAL B CA 1
ATOM 4031 C C . VAL B 1 195 ? 16.4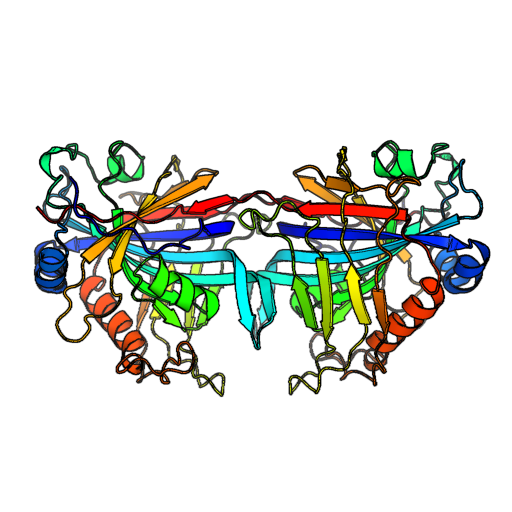06 -10.461 -16.375 1 73.81 195 VAL B C 1
ATOM 4033 O O . VAL B 1 195 ? 16.422 -10.75 -17.578 1 73.81 195 VAL B O 1
ATOM 4036 N N . GLY B 1 196 ? 17.391 -10.039 -15.742 1 69.25 196 GLY B N 1
ATOM 4037 C CA . GLY B 1 196 ? 18.641 -9.812 -16.438 1 69.25 196 GLY B CA 1
ATOM 4038 C C . GLY B 1 196 ? 18.516 -8.812 -17.578 1 69.25 196 GLY B C 1
ATOM 4039 O O . GLY B 1 196 ? 17.984 -7.711 -17.391 1 69.25 196 GLY B O 1
ATOM 4040 N N . ALA B 1 197 ? 19 -9.32 -18.734 1 71.38 197 ALA B N 1
ATOM 4041 C CA . ALA B 1 197 ? 19.062 -8.445 -19.906 1 71.38 197 ALA B CA 1
ATOM 4042 C C . ALA B 1 197 ? 17.797 -8.594 -20.75 1 71.38 197 ALA B C 1
ATOM 4044 O O . ALA B 1 197 ? 17.719 -8.039 -21.859 1 71.38 197 ALA B O 1
ATOM 4045 N N . LEU B 1 198 ? 16.906 -9.266 -20.219 1 78.69 198 LEU B N 1
ATOM 4046 C CA . LEU B 1 198 ? 15.68 -9.469 -20.984 1 78.69 198 LEU B CA 1
ATOM 4047 C C . LEU B 1 198 ? 14.93 -8.148 -21.172 1 78.69 198 LEU B C 1
ATOM 4049 O O . LEU B 1 198 ? 14.891 -7.324 -20.266 1 78.69 198 LEU B O 1
ATOM 4053 N N . GLN B 1 199 ? 14.391 -8.047 -22.375 1 79.69 199 GLN B N 1
ATOM 4054 C CA . GLN B 1 199 ? 13.578 -6.871 -22.656 1 79.69 199 GLN B CA 1
ATOM 4055 C C . GLN B 1 199 ? 12.094 -7.172 -22.484 1 79.69 199 GLN B C 1
ATOM 4057 O O . GLN B 1 199 ? 11.594 -8.18 -22.984 1 79.69 199 GLN B O 1
ATOM 4062 N N . PRO B 1 200 ? 11.516 -6.27 -21.781 1 85.38 200 PRO B N 1
ATOM 4063 C CA . PRO B 1 200 ? 10.094 -6.535 -21.531 1 85.38 200 PRO B CA 1
ATOM 4064 C C . PRO B 1 200 ? 9.203 -6.129 -22.703 1 85.38 200 PRO B C 1
ATOM 4066 O O . PRO B 1 200 ? 9.57 -5.242 -23.484 1 85.38 200 PRO B O 1
ATOM 4069 N N . VAL B 1 201 ? 8.148 -6.828 -22.859 1 89 201 VAL B N 1
ATOM 4070 C CA . VAL B 1 201 ? 7.023 -6.434 -23.703 1 89 201 VAL B CA 1
ATOM 4071 C C . VAL B 1 201 ? 5.809 -6.113 -22.828 1 89 201 VAL B C 1
ATOM 4073 O O . VAL B 1 201 ? 5.488 -6.855 -21.906 1 89 201 VAL B O 1
ATOM 4076 N N . SER B 1 202 ? 5.141 -4.977 -23.078 1 91.62 202 SER B N 1
ATOM 4077 C CA . SER B 1 202 ? 3.945 -4.605 -22.328 1 91.62 202 SER B CA 1
ATOM 4078 C C . SER B 1 202 ? 2.738 -5.43 -22.781 1 91.62 202 SER B C 1
ATOM 4080 O O . SER B 1 202 ? 2.438 -5.508 -23.969 1 91.62 202 SER B O 1
ATOM 4082 N N . VAL B 1 203 ? 2.09 -6.012 -21.766 1 93.88 203 VAL B N 1
ATOM 4083 C CA . VAL B 1 203 ? 0.959 -6.859 -22.141 1 93.88 203 VAL B CA 1
ATOM 4084 C C . VAL B 1 203 ? -0.221 -6.574 -21.203 1 93.88 203 VAL B C 1
ATOM 4086 O O . VAL B 1 203 ? -0.033 -6.254 -20.031 1 93.88 203 VAL B O 1
ATOM 4089 N N . ASP B 1 204 ? -1.391 -6.691 -21.75 1 89.94 204 ASP B N 1
ATOM 4090 C CA . ASP B 1 204 ? -2.615 -6.703 -20.969 1 89.94 204 ASP B CA 1
ATOM 4091 C C . ASP B 1 204 ? -2.965 -8.117 -20.516 1 89.94 204 ASP B C 1
ATOM 4093 O O . ASP B 1 204 ? -3.482 -8.914 -21.297 1 89.94 204 ASP B O 1
ATOM 4097 N N . ALA B 1 205 ? -2.674 -8.375 -19.297 1 86 205 ALA B N 1
ATOM 4098 C CA . ALA B 1 205 ? -2.951 -9.703 -18.766 1 86 205 ALA B CA 1
ATOM 4099 C C . ALA B 1 205 ? -4.336 -9.766 -18.125 1 86 205 ALA B C 1
ATOM 4101 O O . ALA B 1 205 ? -4.84 -10.852 -17.828 1 86 205 ALA B O 1
ATOM 4102 N N . SER B 1 206 ? -4.977 -8.625 -17.922 1 87.5 206 SER B N 1
ATOM 4103 C CA . SER B 1 206 ? -6.289 -8.602 -17.297 1 87.5 206 SER B CA 1
ATOM 4104 C C . SER B 1 206 ? -7.371 -9.109 -18.234 1 87.5 206 SER B C 1
ATOM 4106 O O . SER B 1 206 ? -7.316 -8.852 -19.438 1 87.5 206 SER B O 1
ATOM 4108 N N . GLU B 1 207 ? -8.344 -9.875 -17.641 1 91.69 207 GLU B N 1
ATOM 4109 C CA . GLU B 1 207 ? -8.539 -10.398 -16.297 1 91.69 207 GLU B CA 1
ATOM 4110 C C . GLU B 1 207 ? -7.73 -11.672 -16.062 1 91.69 207 GLU B C 1
ATOM 4112 O O . GLU B 1 207 ? -7.668 -12.539 -16.938 1 91.69 207 GLU B O 1
ATOM 4117 N N . VAL B 1 208 ? -7.082 -11.75 -15.016 1 94.25 208 VAL B N 1
ATOM 4118 C CA . VAL B 1 208 ? -6.395 -12.977 -14.617 1 94.25 208 VAL B CA 1
ATOM 4119 C C . VAL B 1 208 ? -7.352 -13.867 -13.828 1 94.25 208 VAL B C 1
ATOM 4121 O O . VAL B 1 208 ? -7.938 -13.438 -12.836 1 94.25 208 VAL B O 1
ATOM 4124 N N . VAL B 1 209 ? -7.457 -15.039 -14.297 1 95.44 209 VAL B N 1
ATOM 4125 C CA . VAL B 1 209 ? -8.328 -15.984 -13.602 1 95.44 209 VAL B CA 1
ATOM 4126 C C . VAL B 1 209 ? -7.52 -16.781 -12.586 1 95.44 209 VAL B C 1
ATOM 4128 O O . VAL B 1 209 ? -6.453 -17.312 -12.906 1 95.44 209 VAL B O 1
ATOM 4131 N N . VAL B 1 210 ? -8.086 -16.828 -11.414 1 96.88 210 VAL B N 1
ATOM 4132 C CA . VAL B 1 210 ? -7.477 -17.641 -10.367 1 96.88 210 VAL B CA 1
ATOM 4133 C C . VAL B 1 210 ? -8.516 -18.609 -9.797 1 96.88 210 VAL B C 1
ATOM 4135 O O . VAL B 1 210 ? -9.68 -18.25 -9.633 1 96.88 210 VAL B O 1
ATOM 4138 N N . TYR B 1 211 ? -8.039 -19.797 -9.547 1 96.5 211 TYR B N 1
ATOM 4139 C CA . TYR B 1 211 ? -8.922 -20.844 -9.031 1 96.5 211 TYR B CA 1
ATOM 4140 C C . TYR B 1 211 ? -8.547 -21.203 -7.602 1 96.5 211 TYR B C 1
ATOM 4142 O O . TYR B 1 211 ? -7.387 -21.078 -7.199 1 96.5 211 TYR B O 1
ATOM 4150 N N . GLY B 1 212 ? -9.578 -21.609 -6.855 1 94.56 212 GLY B N 1
ATOM 4151 C CA . GLY B 1 212 ? -9.5 -22.172 -5.512 1 94.56 212 GLY B CA 1
ATOM 4152 C C . GLY B 1 212 ? -10.516 -23.266 -5.258 1 94.56 212 GLY B C 1
ATOM 4153 O O . GLY B 1 212 ? -11.133 -23.781 -6.195 1 94.56 212 GLY B O 1
ATOM 4154 N N . ALA B 1 213 ? -10.523 -23.703 -4.004 1 92.38 213 ALA B N 1
ATOM 4155 C CA . ALA B 1 213 ? -11.445 -24.781 -3.656 1 92.38 213 ALA B CA 1
ATOM 4156 C C . ALA B 1 213 ? -12.156 -24.484 -2.334 1 92.38 213 ALA B C 1
ATOM 4158 O O . ALA B 1 213 ? -11.523 -24.062 -1.366 1 92.38 213 ALA B O 1
ATOM 4159 N N . LEU B 1 214 ? -13.438 -24.703 -2.379 1 85.94 214 LEU B N 1
ATOM 4160 C CA . LEU B 1 214 ? -14.203 -24.562 -1.142 1 85.94 214 LEU B CA 1
ATOM 4161 C C . LEU B 1 214 ? -14.836 -25.891 -0.748 1 85.94 214 LEU B C 1
ATOM 4163 O O . LEU B 1 214 ? -15.391 -26.594 -1.595 1 85.94 214 LEU B O 1
ATOM 4167 N N . PRO B 1 215 ? -14.93 -26.266 0.527 1 83.38 215 PRO B N 1
ATOM 4168 C CA . PRO B 1 215 ? -14.125 -25.594 1.553 1 83.38 215 PRO B CA 1
ATOM 4169 C C . PRO B 1 215 ? -12.625 -25.719 1.296 1 83.38 215 PRO B C 1
ATOM 4171 O O . PRO B 1 215 ? -12.195 -26.531 0.48 1 83.38 215 PRO B O 1
ATOM 4174 N N . PRO B 1 216 ? -11.805 -24.812 1.954 1 77.94 216 PRO B N 1
ATOM 4175 C CA . PRO B 1 216 ? -10.375 -24.812 1.639 1 77.94 216 PRO B CA 1
ATOM 4176 C C . PRO B 1 216 ? -9.703 -26.156 1.95 1 77.94 216 PRO B C 1
ATOM 4178 O O . PRO B 1 216 ? -8.742 -26.531 1.274 1 77.94 216 PRO B O 1
ATOM 4181 N N . GLU B 1 217 ? -10.234 -26.812 3.066 1 73.75 217 GLU B N 1
ATOM 4182 C CA . GLU B 1 217 ? -9.797 -28.188 3.324 1 73.75 217 GLU B CA 1
ATOM 4183 C C . GLU B 1 217 ? -10.984 -29.156 3.332 1 73.75 217 GLU B C 1
ATOM 4185 O O . GLU B 1 217 ? -12.094 -28.766 3.701 1 73.75 217 GLU B O 1
ATOM 4190 N N . PRO B 1 218 ? -10.547 -30.391 2.801 1 68.44 218 PRO B N 1
ATOM 4191 C CA . PRO B 1 218 ? -11.625 -31.375 2.896 1 68.44 218 PRO B CA 1
ATOM 4192 C C . PRO B 1 218 ? -12.133 -31.562 4.328 1 68.44 218 PRO B C 1
ATOM 4194 O O . PRO B 1 218 ? -11.336 -31.562 5.27 1 68.44 218 PRO B O 1
ATOM 4197 N N . GLN B 1 219 ? -13.289 -31.188 4.594 1 63.72 219 GLN B N 1
ATOM 4198 C CA . GLN B 1 219 ? -13.93 -31.438 5.879 1 63.72 219 GLN B CA 1
ATOM 4199 C C . GLN B 1 219 ? -14.781 -32.719 5.824 1 63.72 219 GLN B C 1
ATOM 4201 O O . GLN B 1 219 ? -15.102 -33.219 4.738 1 63.72 219 GLN B O 1
ATOM 4206 N N . ASP B 1 220 ? -15.016 -33.25 7.047 1 64.62 220 ASP B N 1
ATOM 4207 C CA . ASP B 1 220 ? -15.742 -34.5 7.254 1 64.62 220 ASP B CA 1
ATOM 4208 C C . ASP B 1 220 ? -16.844 -34.656 6.211 1 64.62 220 ASP B C 1
ATOM 4210 O O . ASP B 1 220 ? -17.969 -34.188 6.402 1 64.62 220 ASP B O 1
ATOM 4214 N N . GLY B 1 221 ? -16.422 -35.406 5.117 1 65.44 221 GLY B N 1
ATOM 4215 C CA . GLY B 1 221 ? -17.422 -35.906 4.188 1 65.44 221 GLY B CA 1
ATOM 4216 C C . GLY B 1 221 ? -17.797 -34.906 3.115 1 65.44 221 GLY B C 1
ATOM 4217 O O . GLY B 1 221 ? -18.609 -35.219 2.238 1 65.44 221 GLY B O 1
ATOM 4218 N N . THR B 1 222 ? -17.375 -33.625 3.23 1 71.62 222 THR B N 1
ATOM 4219 C CA . THR B 1 222 ? -17.75 -32.656 2.211 1 71.62 222 THR B CA 1
ATOM 4220 C C . THR B 1 222 ? -16.656 -32.531 1.15 1 71.62 222 THR B C 1
ATOM 4222 O O . THR B 1 222 ? -15.492 -32.312 1.475 1 71.62 222 THR B O 1
ATOM 4225 N N . ARG B 1 223 ? -17.125 -32.844 -0.009 1 78.81 223 ARG B N 1
ATOM 4226 C CA . ARG B 1 223 ? -16.219 -32.719 -1.142 1 78.81 223 ARG B CA 1
ATOM 4227 C C . ARG B 1 223 ? -15.938 -31.25 -1.443 1 78.81 223 ARG B C 1
ATOM 4229 O O . ARG B 1 223 ? -16.844 -30.406 -1.365 1 78.81 223 ARG B O 1
ATOM 4236 N N . GLN B 1 224 ? -14.695 -30.938 -1.831 1 87.69 224 GLN B N 1
ATOM 4237 C CA . GLN B 1 224 ? -14.336 -29.594 -2.256 1 87.69 224 GLN B CA 1
ATOM 4238 C C . GLN B 1 224 ? -14.852 -29.297 -3.662 1 87.69 224 GLN B C 1
ATOM 4240 O O . GLN B 1 224 ? -14.93 -30.203 -4.5 1 87.69 224 GLN B O 1
ATOM 4245 N N . ARG B 1 225 ? -15.234 -28.109 -3.828 1 88.44 225 ARG B N 1
ATOM 4246 C CA . ARG B 1 225 ? -15.625 -27.641 -5.148 1 88.44 225 ARG B CA 1
ATOM 4247 C C . ARG B 1 225 ? -14.711 -26.5 -5.609 1 88.44 225 ARG B C 1
ATOM 4249 O O . ARG B 1 225 ? -14.359 -25.625 -4.82 1 88.44 225 ARG B O 1
ATOM 4256 N N . ALA B 1 226 ? -14.438 -26.594 -6.871 1 92.88 226 ALA B N 1
ATOM 4257 C CA . ALA B 1 226 ? -13.586 -25.547 -7.438 1 92.88 226 ALA B CA 1
ATOM 4258 C C . ALA B 1 226 ? -14.352 -24.234 -7.582 1 92.88 226 ALA B C 1
ATOM 4260 O O . ALA B 1 226 ? -15.523 -24.234 -7.965 1 92.88 226 ALA B O 1
ATOM 4261 N N . ILE B 1 227 ? -13.734 -23.172 -7.27 1 92 227 ILE B N 1
ATOM 4262 C CA . ILE B 1 227 ? -14.242 -21.828 -7.52 1 92 227 ILE B CA 1
ATOM 4263 C C . I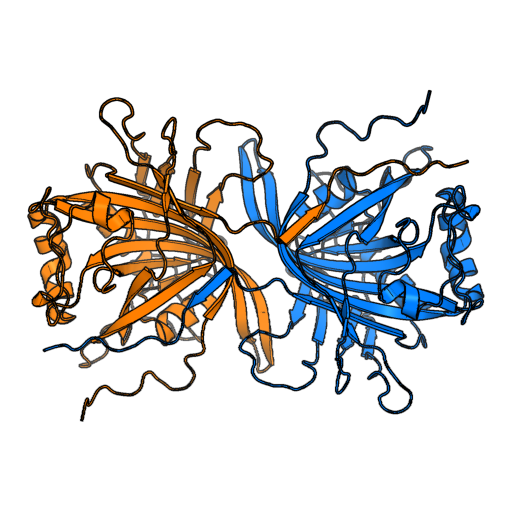LE B 1 227 ? -13.227 -21.047 -8.344 1 92 227 ILE B C 1
ATOM 4265 O O . ILE B 1 227 ? -12.039 -21.375 -8.359 1 92 227 ILE B O 1
ATOM 4269 N N . GLY B 1 228 ? -13.734 -20.062 -9.094 1 93 228 GLY B N 1
ATOM 4270 C CA . GLY B 1 228 ? -12.906 -19.125 -9.836 1 93 228 GLY B CA 1
ATOM 4271 C C . GLY B 1 228 ? -13.156 -17.688 -9.453 1 93 228 GLY B C 1
ATOM 4272 O O . GLY B 1 228 ? -14.25 -17.328 -9 1 93 228 GLY B O 1
ATOM 4273 N N . SER B 1 229 ? -12.156 -16.906 -9.539 1 91.75 229 SER B N 1
ATOM 4274 C CA . SER B 1 229 ? -12.266 -15.453 -9.438 1 91.75 229 SER B CA 1
ATOM 4275 C C . SER B 1 229 ? -11.422 -14.758 -10.5 1 91.75 229 SER B C 1
ATOM 4277 O O . SER B 1 229 ? -10.547 -15.375 -11.102 1 91.75 229 SER B O 1
ATOM 4279 N N . ARG B 1 230 ? -11.82 -13.523 -10.75 1 92.94 230 ARG B N 1
ATOM 4280 C CA . ARG B 1 230 ? -11.148 -12.742 -11.773 1 92.94 230 ARG B CA 1
ATOM 4281 C C . ARG B 1 230 ? -10.453 -11.523 -11.172 1 92.94 230 ARG B C 1
ATOM 4283 O O . ARG B 1 230 ? -11.102 -10.703 -10.508 1 92.94 230 ARG B O 1
ATOM 4290 N N . ARG B 1 231 ? -9.211 -11.5 -11.406 1 94.31 231 ARG B N 1
ATOM 4291 C CA . ARG B 1 231 ? -8.445 -10.336 -10.969 1 94.31 231 ARG B CA 1
ATOM 4292 C C . ARG B 1 231 ? -8.281 -9.328 -12.102 1 94.31 231 ARG B C 1
ATOM 4294 O O . ARG B 1 231 ? -7.676 -9.633 -13.133 1 94.31 231 ARG B O 1
ATOM 4301 N N . ASN B 1 232 ? -8.828 -8.164 -11.852 1 93.25 232 ASN B N 1
ATOM 4302 C CA . ASN B 1 232 ? -8.727 -7.066 -12.812 1 93.25 232 ASN B CA 1
ATOM 4303 C C . ASN B 1 232 ? -7.641 -6.07 -12.422 1 93.25 232 ASN B C 1
ATOM 4305 O O . ASN B 1 232 ? -7.82 -5.289 -11.484 1 93.25 232 ASN B O 1
ATOM 4309 N N . HIS B 1 233 ? -6.543 -6.105 -13.156 1 94.06 233 HIS B N 1
ATOM 4310 C CA . HIS B 1 233 ? -5.441 -5.176 -12.93 1 94.06 233 HIS B CA 1
ATOM 4311 C C . HIS B 1 233 ? -5.594 -3.92 -13.781 1 94.06 233 HIS B C 1
ATOM 4313 O O . HIS B 1 233 ? -5.875 -4.008 -14.984 1 94.06 233 HIS B O 1
ATOM 4319 N N . PHE B 1 234 ? -5.441 -2.793 -13.234 1 90.88 234 PHE B N 1
ATOM 4320 C CA . PHE B 1 234 ? -5.488 -1.534 -13.969 1 90.88 234 PHE B CA 1
ATOM 4321 C C . PHE B 1 234 ? -4.086 -1.091 -14.367 1 90.88 234 PHE B C 1
ATOM 4323 O O . PHE B 1 234 ? -3.502 -0.21 -13.727 1 90.88 234 PHE B O 1
ATOM 4330 N N . GLY B 1 235 ? -3.623 -1.572 -15.445 1 90.31 235 GLY B N 1
ATOM 4331 C CA . GLY B 1 235 ? -2.289 -1.358 -15.984 1 90.31 235 GLY B CA 1
ATOM 4332 C C . GLY B 1 235 ? -1.773 -2.535 -16.781 1 90.31 235 GLY B C 1
ATOM 4333 O O . GLY B 1 235 ? -2.498 -3.508 -17.016 1 90.31 235 GLY B O 1
ATOM 4334 N N . THR B 1 236 ? -0.5 -2.416 -17.203 1 91.62 236 THR B N 1
ATOM 4335 C CA . THR B 1 236 ? 0.086 -3.463 -18.031 1 91.62 236 THR B CA 1
ATOM 4336 C C . THR B 1 236 ? 1.159 -4.227 -17.266 1 91.62 236 THR B C 1
ATOM 4338 O O . THR B 1 236 ? 1.758 -3.689 -16.328 1 91.62 236 THR B O 1
ATOM 4341 N N . PHE B 1 237 ? 1.288 -5.465 -17.641 1 92 237 PHE B N 1
ATOM 4342 C CA . PHE B 1 237 ? 2.4 -6.277 -17.172 1 92 237 PHE B CA 1
ATOM 4343 C C . PHE B 1 237 ? 3.6 -6.148 -18.109 1 92 237 PHE B C 1
ATOM 4345 O O . PHE B 1 237 ? 3.438 -6.016 -19.328 1 92 237 PHE B O 1
ATOM 4352 N N . SER B 1 238 ? 4.754 -6.141 -17.5 1 88.38 238 SER B N 1
ATOM 4353 C CA . SER B 1 238 ? 5.973 -6.363 -18.281 1 88.38 238 SER B CA 1
ATOM 4354 C C . SER B 1 238 ? 6.266 -7.852 -18.422 1 88.38 238 SER B C 1
ATOM 4356 O O . SER B 1 238 ? 6.516 -8.547 -17.438 1 88.38 238 SER B O 1
ATOM 4358 N N . LEU B 1 239 ? 6.227 -8.328 -19.641 1 91.62 239 LEU B N 1
ATOM 4359 C CA . LEU B 1 239 ? 6.516 -9.727 -19.953 1 91.62 239 LEU B CA 1
ATOM 4360 C C . LEU B 1 239 ? 7.953 -9.898 -20.422 1 91.62 239 LEU B C 1
ATOM 4362 O O . LEU B 1 239 ? 8.383 -9.211 -21.359 1 91.62 239 LEU B O 1
ATOM 4366 N N . TYR B 1 240 ? 8.648 -10.773 -19.719 1 87.31 240 TYR B N 1
ATOM 4367 C CA . TYR B 1 240 ? 10.008 -11.141 -20.094 1 87.31 240 TYR B CA 1
ATOM 4368 C C . TYR B 1 240 ? 10.086 -12.594 -20.531 1 87.31 240 TYR B C 1
ATOM 4370 O O . TYR B 1 240 ? 9.797 -13.5 -19.75 1 87.31 240 TYR B O 1
ATOM 4378 N N . THR B 1 241 ? 10.453 -12.773 -21.75 1 89.06 241 THR B N 1
ATOM 4379 C CA . THR B 1 241 ? 10.578 -14.125 -22.281 1 89.06 241 THR B CA 1
ATOM 4380 C C . THR B 1 241 ? 12.031 -14.438 -22.609 1 89.06 241 THR B C 1
ATOM 4382 O O . THR B 1 241 ? 12.648 -13.758 -23.438 1 89.06 241 THR B O 1
ATOM 4385 N N . PRO B 1 242 ? 12.43 -15.461 -21.938 1 84.75 242 PRO B N 1
ATOM 4386 C CA . PRO B 1 242 ? 13.789 -15.883 -22.281 1 84.75 242 PRO B CA 1
ATOM 4387 C C . PRO B 1 242 ? 13.906 -16.359 -23.734 1 84.75 242 PRO B C 1
ATOM 4389 O O . PRO B 1 242 ? 12.945 -16.891 -24.281 1 84.75 242 PRO B O 1
ATOM 4392 N N . THR B 1 243 ? 15.07 -16.031 -24.266 1 77.69 243 THR B N 1
ATOM 4393 C CA . THR B 1 243 ? 15.406 -16.484 -25.609 1 77.69 243 THR B CA 1
ATOM 4394 C C . THR B 1 243 ? 16.734 -17.234 -25.609 1 77.69 243 THR B C 1
ATOM 4396 O O . THR B 1 243 ? 17.422 -17.297 -24.578 1 77.69 243 THR B O 1
ATOM 4399 N N . GLU B 1 244 ? 16.969 -17.859 -26.75 1 73.62 244 GLU B N 1
ATOM 4400 C CA . GLU B 1 244 ? 18.25 -18.516 -26.906 1 73.62 244 GLU B CA 1
ATOM 4401 C C . GLU B 1 244 ? 19.406 -17.531 -26.734 1 73.62 244 GLU B C 1
ATOM 4403 O O . GLU B 1 244 ? 20.438 -17.859 -26.141 1 73.62 244 GLU B O 1
ATOM 4408 N N . VAL B 1 245 ? 19.25 -16.375 -27.203 1 66.38 245 VAL B N 1
ATOM 4409 C CA . VAL B 1 245 ? 20.266 -15.336 -27.156 1 66.38 245 VAL B CA 1
ATOM 4410 C C . VAL B 1 245 ? 20.344 -14.75 -25.75 1 66.38 245 VAL B C 1
ATOM 4412 O O . VAL B 1 245 ? 21.438 -14.414 -25.266 1 66.38 245 VAL B O 1
ATOM 4415 N N . HIS B 1 246 ? 19.203 -14.703 -25.156 1 69.5 246 HIS B N 1
ATOM 4416 C CA . HIS B 1 246 ? 19.109 -14.188 -23.781 1 69.5 246 HIS B CA 1
ATOM 4417 C C . HIS B 1 246 ? 18.359 -15.172 -22.875 1 69.5 246 HIS B C 1
ATOM 4419 O O . HIS B 1 246 ? 17.156 -15.039 -22.688 1 69.5 246 HIS B O 1
ATOM 4425 N N . PRO B 1 247 ? 19.203 -16.062 -22.5 1 68.69 247 PRO B N 1
ATOM 4426 C CA . PRO B 1 247 ? 18.516 -17.031 -21.625 1 68.69 247 PRO B CA 1
ATOM 4427 C C . PRO B 1 247 ? 18.141 -16.438 -20.281 1 68.69 247 PRO B C 1
ATOM 4429 O O . PRO B 1 247 ? 18.719 -15.43 -19.859 1 68.69 247 PRO B O 1
ATOM 4432 N N . ALA B 1 248 ? 17.047 -17 -19.859 1 63.09 248 ALA B N 1
ATOM 4433 C CA . ALA B 1 248 ? 16.688 -16.578 -18.516 1 63.09 248 ALA B CA 1
ATOM 4434 C C . ALA B 1 248 ? 17.828 -16.875 -17.531 1 63.09 248 ALA B C 1
ATOM 4436 O O . ALA B 1 248 ? 18.516 -17.891 -17.672 1 63.09 248 ALA B O 1
ATOM 4437 N N . GLN B 1 249 ? 18.047 -15.82 -16.719 1 66.25 249 GLN B N 1
ATOM 4438 C CA . GLN B 1 249 ? 18.859 -16.219 -15.57 1 66.25 249 GLN B CA 1
ATOM 4439 C C . GLN B 1 249 ? 18.125 -17.25 -14.719 1 66.25 249 GLN B C 1
ATOM 4441 O O . GLN B 1 249 ? 16.938 -17.078 -14.406 1 66.25 249 GLN B O 1
ATOM 4446 N N . VAL B 1 250 ? 18.641 -18.344 -14.633 1 61.84 250 VAL B N 1
ATOM 4447 C CA . VAL B 1 250 ? 18.047 -19.406 -13.82 1 61.84 250 VAL B CA 1
ATOM 4448 C C . VAL B 1 250 ? 17.875 -18.906 -12.383 1 61.84 250 VAL B C 1
ATOM 4450 O O . VAL B 1 250 ? 18.844 -18.531 -11.734 1 61.84 250 VAL B O 1
ATOM 4453 N N . PRO B 1 251 ? 16.531 -18.859 -12.055 1 72.38 251 PRO B N 1
ATOM 4454 C CA . PRO B 1 251 ? 16.359 -18.531 -10.641 1 72.38 251 PRO B CA 1
ATOM 4455 C C . PRO B 1 251 ? 17 -19.562 -9.711 1 72.38 251 PRO B C 1
ATOM 4457 O O . PRO B 1 251 ? 17.031 -20.75 -10.023 1 72.38 251 PRO B O 1
ATOM 4460 N N . SER B 1 252 ? 17.688 -19.062 -8.82 1 75.81 252 SER B N 1
ATOM 4461 C CA . SER B 1 252 ? 18.203 -19.938 -7.77 1 75.81 252 SER B CA 1
ATOM 4462 C C . SER B 1 252 ? 17.172 -20.125 -6.664 1 75.81 252 SER B C 1
ATOM 4464 O O . SER B 1 252 ? 16.812 -19.188 -5.965 1 75.81 252 SER B O 1
ATOM 4466 N N . LEU B 1 253 ? 16.609 -21.375 -6.742 1 81 253 LEU B N 1
ATOM 4467 C CA . LEU B 1 253 ? 15.656 -21.75 -5.707 1 81 253 LEU B CA 1
ATOM 4468 C C . LEU B 1 253 ? 16.312 -22.625 -4.652 1 81 253 LEU B C 1
ATOM 4470 O O . LEU B 1 253 ? 16.922 -23.641 -4.984 1 81 253 LEU B O 1
ATOM 4474 N N . GLN B 1 254 ? 16.328 -22.078 -3.424 1 82.38 254 GLN B N 1
ATOM 4475 C CA . GLN B 1 254 ? 16.812 -22.844 -2.281 1 82.38 254 GLN B CA 1
ATOM 4476 C C . GLN B 1 254 ? 15.68 -23.219 -1.338 1 82.38 254 GLN B C 1
ATOM 4478 O O . GLN B 1 254 ? 14.805 -22.406 -1.053 1 82.38 254 GLN B O 1
ATOM 4483 N N . TYR B 1 255 ? 15.734 -24.5 -0.944 1 84.5 255 TYR B N 1
ATOM 4484 C CA . TYR B 1 255 ? 14.703 -25 -0.041 1 84.5 255 TYR B CA 1
ATOM 4485 C C . TYR B 1 255 ? 15.258 -25.203 1.365 1 84.5 255 TYR B C 1
ATOM 4487 O O . TYR B 1 255 ? 16.359 -25.734 1.538 1 84.5 255 TYR B O 1
ATOM 4495 N N . GLY B 1 256 ? 14.531 -24.656 2.301 1 78.38 256 GLY B N 1
ATOM 4496 C CA . GLY B 1 256 ? 14.93 -24.844 3.688 1 78.38 256 GLY B CA 1
ATOM 4497 C C . GLY B 1 256 ? 14.492 -26.172 4.273 1 78.38 256 GLY B C 1
ATOM 4498 O O . GLY B 1 256 ? 13.742 -26.906 3.639 1 78.38 256 GLY B O 1
ATOM 4499 N N . PRO B 1 257 ? 15.094 -26.438 5.449 1 73.12 257 PRO B N 1
ATOM 4500 C CA . PRO B 1 257 ? 14.703 -27.703 6.098 1 73.12 257 PRO B CA 1
ATOM 4501 C C . PRO B 1 257 ? 13.242 -27.703 6.527 1 73.12 257 PRO B C 1
ATOM 4503 O O . PRO B 1 257 ? 12.562 -28.734 6.414 1 73.12 257 PRO B O 1
ATOM 4506 N N . CYS B 1 258 ? 12.562 -26.578 6.645 1 64.31 258 CYS B N 1
ATOM 4507 C CA . CYS B 1 258 ? 11.188 -26.281 7.02 1 64.31 258 CYS B CA 1
ATOM 4508 C C . CYS B 1 258 ? 10.68 -27.266 8.062 1 64.31 258 CYS B C 1
ATOM 4510 O O . CYS B 1 258 ? 10.188 -28.344 7.715 1 64.31 258 CYS B O 1
ATOM 4512 N N . HIS B 1 259 ? 10.93 -26.953 9.328 1 60.31 259 HIS B N 1
ATOM 4513 C CA . HIS B 1 259 ? 10.383 -27.781 10.398 1 60.31 259 HIS B CA 1
ATOM 4514 C C . HIS B 1 259 ? 8.953 -27.359 10.742 1 60.31 259 HIS B C 1
ATOM 4516 O O . HIS B 1 259 ? 8.523 -26.266 10.398 1 60.31 259 HIS B O 1
ATOM 4522 N N . ASN B 1 260 ? 8.109 -28.281 11.188 1 54.47 260 ASN B N 1
ATOM 4523 C CA . ASN B 1 260 ? 6.699 -28.078 11.492 1 54.47 260 ASN B CA 1
ATOM 4524 C C . ASN B 1 260 ? 6.457 -26.719 12.156 1 54.47 260 ASN B C 1
ATOM 4526 O O . ASN B 1 260 ? 7.188 -26.328 13.07 1 54.47 260 ASN B O 1
ATOM 4530 N N . ALA B 1 261 ? 5.781 -25.844 11.312 1 55.03 261 ALA B N 1
ATOM 4531 C CA . ALA B 1 261 ? 5.41 -24.516 11.758 1 55.03 261 ALA B CA 1
ATOM 4532 C C . ALA B 1 261 ? 4.453 -24.578 12.945 1 55.03 261 ALA B C 1
ATOM 4534 O O . ALA B 1 261 ? 3.879 -25.625 13.234 1 55.03 261 ALA B O 1
ATOM 4535 N N . ALA B 1 262 ? 4.469 -23.547 13.758 1 51.72 262 ALA B N 1
ATOM 4536 C CA . ALA B 1 262 ? 3.49 -23.344 14.828 1 51.72 262 ALA B CA 1
ATOM 4537 C C . ALA B 1 262 ? 2.064 -23.438 14.289 1 51.72 262 ALA B C 1
ATOM 4539 O O . ALA B 1 262 ? 1.814 -23.141 13.125 1 51.72 262 ALA B O 1
ATOM 4540 N N . PRO B 1 263 ? 1.292 -24.031 15.172 1 51.66 263 PRO B N 1
ATOM 4541 C CA . PRO B 1 263 ? -0.121 -24.125 14.797 1 51.66 263 PRO B CA 1
ATOM 4542 C C . PRO B 1 263 ? -0.697 -22.797 14.32 1 51.66 263 PRO B C 1
ATOM 4544 O O . PRO B 1 263 ? -0.409 -21.75 14.914 1 51.66 263 PRO B O 1
ATOM 4547 N N . LEU B 1 264 ? -1.079 -22.797 13.102 1 55.25 264 LEU B N 1
ATOM 4548 C CA . LEU B 1 264 ? -1.844 -21.656 12.633 1 55.25 264 LEU B CA 1
ATOM 4549 C C . LEU B 1 264 ? -3.168 -21.531 13.383 1 55.25 264 LEU B C 1
ATOM 4551 O O . LEU B 1 264 ? -3.885 -22.531 13.539 1 55.25 264 LEU B O 1
ATOM 4555 N N . HIS B 1 265 ? -3.24 -20.547 14.227 1 50.94 265 HIS B N 1
ATOM 4556 C CA . HIS B 1 265 ? -4.535 -20.266 14.836 1 50.94 265 HIS B CA 1
ATOM 4557 C C . HIS B 1 265 ? -5.371 -19.344 13.961 1 50.94 265 HIS B C 1
ATOM 4559 O O . HIS B 1 265 ? -4.84 -18.406 13.359 1 50.94 265 HIS B O 1
ATOM 4565 N N . TYR B 1 266 ? -6.453 -19.953 13.531 1 50.44 266 TYR B N 1
ATOM 4566 C CA . TYR B 1 266 ? -7.473 -19.188 12.828 1 50.44 266 TYR B CA 1
ATOM 4567 C C . TYR B 1 266 ? -8.703 -18.984 13.703 1 50.44 266 TYR B C 1
ATOM 4569 O O . TYR B 1 266 ? -9.312 -19.969 14.148 1 50.44 266 TYR B O 1
ATOM 4577 N N . ASN B 1 267 ? -9.117 -17.656 13.812 1 49.94 267 ASN B N 1
ATOM 4578 C CA . ASN B 1 267 ? -10.297 -17.328 14.609 1 49.94 267 ASN B CA 1
ATOM 4579 C C . ASN B 1 267 ? -10.328 -18.109 15.914 1 49.94 267 ASN B C 1
ATOM 4581 O O . ASN B 1 267 ? -11.367 -18.672 16.281 1 49.94 267 ASN B O 1
ATOM 4585 N N . GLY B 1 268 ? -9.133 -18.156 16.531 1 52.47 268 GLY B N 1
ATOM 4586 C CA . GLY B 1 268 ? -9.055 -18.844 17.812 1 52.47 268 GLY B CA 1
ATOM 4587 C C . GLY B 1 268 ? -9.039 -20.359 17.688 1 52.47 268 GLY B C 1
ATOM 4588 O O . GLY B 1 268 ? -8.938 -21.078 18.688 1 52.47 268 GLY B O 1
ATOM 4589 N N . LYS B 1 269 ? -9.297 -20.75 16.5 1 56.19 269 LYS B N 1
ATOM 4590 C CA . LYS B 1 269 ? -9.328 -22.203 16.328 1 56.19 269 LYS B CA 1
ATOM 4591 C C . LYS B 1 269 ? -8.086 -22.703 15.594 1 56.19 269 LYS B C 1
ATOM 4593 O O . LYS B 1 269 ? -7.625 -22.062 14.641 1 56.19 269 LYS B O 1
ATOM 4598 N N . SER B 1 270 ? -7.566 -23.641 16.141 1 62.34 270 SER B N 1
ATOM 4599 C CA . SER B 1 270 ? -6.453 -24.312 15.484 1 62.34 270 SER B CA 1
ATOM 4600 C C . SER B 1 270 ? -6.938 -25.156 14.297 1 62.34 270 SER B C 1
ATOM 4602 O O . SER B 1 270 ? -8.008 -25.766 14.359 1 62.34 270 SER B O 1
ATOM 4604 N N . ILE B 1 271 ? -6.391 -25 13.117 1 67.38 271 ILE B N 1
ATOM 4605 C CA . ILE B 1 271 ? -6.645 -25.859 11.969 1 67.38 271 ILE B CA 1
ATOM 4606 C C . ILE B 1 271 ? -5.73 -27.078 12.031 1 67.38 271 ILE B C 1
ATOM 4608 O O . ILE B 1 271 ? -4.508 -26.953 11.906 1 67.38 271 ILE B O 1
ATOM 4612 N N . PRO B 1 272 ? -6.398 -28.156 12.344 1 67.56 272 PRO B N 1
ATOM 4613 C CA . PRO B 1 272 ? -5.562 -29.359 12.438 1 67.56 272 PRO B CA 1
ATOM 4614 C C . PRO B 1 272 ? -4.676 -29.547 11.211 1 67.56 272 PRO B C 1
ATOM 4616 O O . PRO B 1 272 ? -5.152 -29.438 10.078 1 67.56 272 PRO B O 1
ATOM 4619 N N . GLY B 1 273 ? -3.434 -29.844 11.445 1 72.12 273 GLY B N 1
ATOM 4620 C CA . GLY B 1 273 ? -2.504 -30.172 10.375 1 72.12 273 GLY B CA 1
ATOM 4621 C C . GLY B 1 273 ? -1.885 -28.953 9.727 1 72.12 273 GLY B C 1
ATOM 4622 O O . GLY B 1 273 ? -0.994 -29.078 8.883 1 72.12 273 GLY B O 1
ATOM 4623 N N . ALA B 1 274 ? -2.404 -27.875 10.07 1 75.25 274 ALA B N 1
ATOM 4624 C CA . ALA B 1 274 ? -1.948 -26.625 9.445 1 75.25 274 ALA B CA 1
ATOM 4625 C C . ALA B 1 274 ? -0.472 -26.375 9.734 1 75.25 274 ALA B C 1
ATOM 4627 O O . ALA B 1 274 ? 0.188 -25.625 9.023 1 75.25 274 ALA B O 1
ATOM 4628 N N . GLU B 1 275 ? 0.029 -27.031 10.742 1 74.56 275 GLU B N 1
ATOM 4629 C CA . GLU B 1 275 ? 1.434 -26.859 11.109 1 74.56 275 GLU B CA 1
ATOM 4630 C C . GLU B 1 275 ? 2.354 -27.438 10.031 1 74.56 275 GLU B C 1
ATOM 4632 O O . GLU B 1 275 ? 3.529 -27.078 9.961 1 74.56 275 GLU B O 1
ATOM 4637 N N . GLU B 1 276 ? 1.784 -28.297 9.211 1 80.5 276 GLU B N 1
ATOM 4638 C CA . GLU B 1 276 ? 2.596 -28.969 8.195 1 80.5 276 GLU B CA 1
ATOM 4639 C C . GLU B 1 276 ? 2.549 -28.219 6.867 1 80.5 276 GLU B C 1
ATOM 4641 O O . GLU B 1 276 ? 3.316 -28.516 5.949 1 80.5 276 GLU B O 1
ATOM 4646 N N . TRP B 1 277 ? 1.753 -27.234 6.758 1 84.19 277 TRP B N 1
ATOM 4647 C CA . TRP B 1 277 ? 1.454 -26.625 5.469 1 84.19 277 TRP B CA 1
ATOM 4648 C C . TRP B 1 277 ? 2.699 -25.984 4.875 1 84.19 277 TRP B C 1
ATOM 4650 O O . TRP B 1 277 ? 2.963 -26.109 3.676 1 84.19 277 TRP B O 1
ATOM 4660 N N . PRO B 1 278 ? 3.545 -25.344 5.672 1 82.19 278 PRO B N 1
ATOM 4661 C CA . PRO B 1 278 ? 4.773 -24.797 5.09 1 82.19 278 PRO B CA 1
ATOM 4662 C C . PRO B 1 278 ? 5.684 -25.875 4.512 1 82.19 278 PRO B C 1
ATOM 4664 O O . PRO B 1 278 ? 6.258 -25.688 3.436 1 82.19 278 PRO B O 1
ATOM 4667 N N . LYS B 1 279 ? 5.742 -26.922 5.23 1 83.75 279 LYS B N 1
ATOM 4668 C CA . LYS B 1 279 ? 6.539 -28.031 4.723 1 83.75 279 LYS B CA 1
ATOM 4669 C C . LYS B 1 279 ? 5.914 -28.625 3.461 1 83.75 279 LYS B C 1
ATOM 4671 O O . LYS B 1 279 ? 6.625 -29.016 2.533 1 83.75 279 LYS B O 1
ATOM 4676 N N . GLN B 1 280 ? 4.688 -28.781 3.49 1 87.69 280 GLN B N 1
ATOM 4677 C CA . GLN B 1 280 ? 3.99 -29.297 2.314 1 87.69 280 GLN B CA 1
ATOM 4678 C C . GLN B 1 280 ? 4.246 -28.406 1.095 1 87.69 280 GLN B C 1
ATOM 4680 O O . GLN B 1 280 ? 4.492 -28.922 -0.002 1 87.69 280 GLN B O 1
ATOM 4685 N N . MET B 1 281 ? 4.152 -27.125 1.256 1 89.94 281 MET B N 1
ATOM 4686 C CA . MET B 1 281 ? 4.461 -26.203 0.162 1 89.94 281 MET B CA 1
ATOM 4687 C C . MET B 1 281 ? 5.891 -26.406 -0.328 1 89.94 281 MET B C 1
ATOM 4689 O O . MET B 1 281 ? 6.129 -26.516 -1.531 1 89.94 281 MET B O 1
ATOM 4693 N N . ARG B 1 282 ? 6.762 -26.422 0.619 1 87.5 282 ARG B N 1
ATOM 4694 C CA . ARG B 1 282 ? 8.172 -26.625 0.305 1 87.5 282 ARG B CA 1
ATOM 4695 C C . ARG B 1 282 ? 8.383 -27.891 -0.504 1 87.5 282 ARG B C 1
ATOM 4697 O O . ARG B 1 282 ? 9.047 -27.875 -1.541 1 87.5 282 ARG B O 1
ATOM 4704 N N . ASP B 1 283 ? 7.875 -28.984 -0.027 1 91.56 283 ASP B N 1
ATOM 4705 C CA . ASP B 1 283 ? 8.055 -30.281 -0.673 1 91.56 283 ASP B CA 1
ATOM 4706 C C . ASP B 1 283 ? 7.414 -30.312 -2.061 1 91.56 283 ASP B C 1
ATOM 4708 O O . ASP B 1 283 ? 7.98 -30.859 -3.004 1 91.56 283 ASP B O 1
ATOM 4712 N N . ARG B 1 284 ? 6.285 -29.75 -2.131 1 94.75 284 ARG B N 1
ATOM 4713 C CA . ARG B 1 284 ? 5.605 -29.672 -3.42 1 94.75 284 ARG B CA 1
ATOM 4714 C C . ARG B 1 284 ? 6.426 -28.875 -4.426 1 94.75 284 ARG B C 1
ATOM 4716 O O . ARG B 1 284 ? 6.594 -29.297 -5.574 1 94.75 284 ARG B O 1
ATOM 4723 N N . MET B 1 285 ? 6.922 -27.781 -4.027 1 93.31 285 MET B N 1
ATOM 4724 C CA . MET B 1 285 ? 7.746 -26.953 -4.902 1 93.31 285 MET B CA 1
ATOM 4725 C C . MET B 1 285 ? 9.008 -27.688 -5.332 1 93.31 285 MET B C 1
ATOM 4727 O O . MET B 1 285 ? 9.375 -27.672 -6.508 1 93.31 285 MET B O 1
ATOM 4731 N N . GLN B 1 286 ? 9.602 -28.297 -4.355 1 92.69 286 GLN B N 1
ATOM 4732 C CA . GLN B 1 286 ? 10.805 -29.047 -4.68 1 92.69 286 GLN B CA 1
ATOM 4733 C C . GLN B 1 286 ? 10.516 -30.156 -5.688 1 92.69 286 GLN B C 1
ATOM 4735 O O . GLN B 1 286 ? 11.273 -30.359 -6.637 1 92.69 286 GLN B O 1
ATOM 4740 N N . GLN B 1 287 ? 9.5 -30.812 -5.449 1 96.19 287 GLN B N 1
ATOM 4741 C CA . GLN B 1 287 ? 9.109 -31.906 -6.336 1 96.19 287 GLN B CA 1
ATOM 4742 C C . GLN B 1 287 ? 8.82 -31.391 -7.746 1 96.19 287 GLN B C 1
ATOM 4744 O O . GLN B 1 287 ? 9.234 -32 -8.727 1 96.19 287 GLN B O 1
ATOM 4749 N N . LEU B 1 288 ? 8.219 -30.266 -7.828 1 97.44 288 LEU B N 1
ATOM 4750 C CA . LEU B 1 288 ? 7.664 -29.859 -9.117 1 97.44 288 LEU B CA 1
ATOM 4751 C C . LEU B 1 288 ? 8.578 -28.859 -9.812 1 97.44 288 LEU B C 1
ATOM 4753 O O . LEU B 1 288 ? 8.492 -28.672 -11.031 1 97.44 288 LEU B O 1
ATOM 4757 N N . LEU B 1 289 ? 9.453 -28.25 -9.062 1 94.44 289 LEU B N 1
ATOM 4758 C CA . LEU B 1 289 ? 10.242 -27.188 -9.688 1 94.44 289 LEU B CA 1
ATOM 4759 C C . LEU B 1 289 ? 11.695 -27.625 -9.859 1 94.44 289 LEU B C 1
ATOM 4761 O O . LEU B 1 289 ? 12.477 -26.922 -10.5 1 94.44 289 LEU B O 1
ATOM 4765 N N . THR B 1 290 ? 11.977 -28.719 -9.258 1 90.69 290 THR B N 1
ATOM 4766 C CA . THR B 1 290 ? 13.328 -29.219 -9.492 1 90.69 290 THR B CA 1
ATOM 4767 C C . THR B 1 290 ? 13.594 -29.406 -10.984 1 90.69 290 THR B C 1
ATOM 4769 O O . THR B 1 290 ? 12.781 -30 -11.688 1 90.69 290 THR B O 1
ATOM 4772 N N . ASP B 1 291 ? 14.617 -28.781 -11.523 1 88.62 291 ASP B N 1
ATOM 4773 C CA . ASP B 1 291 ? 15.094 -28.859 -12.898 1 88.62 291 ASP B CA 1
ATOM 4774 C C . ASP B 1 291 ? 14.078 -28.25 -13.867 1 88.62 291 ASP B C 1
ATOM 4776 O O . ASP B 1 291 ? 14.148 -28.484 -15.078 1 88.62 291 ASP B O 1
ATOM 4780 N N . ALA B 1 292 ? 13.102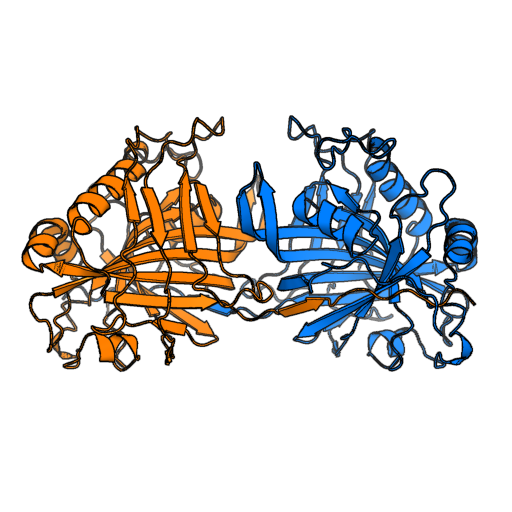 -27.609 -13.344 1 92.69 292 ALA B N 1
ATOM 4781 C CA . ALA B 1 292 ? 12.133 -26.953 -14.211 1 92.69 292 ALA B CA 1
ATOM 4782 C C . ALA B 1 292 ? 12.695 -25.641 -14.758 1 92.69 292 ALA B C 1
ATOM 4784 O O . ALA B 1 292 ? 13.008 -24.719 -13.984 1 92.69 292 ALA B O 1
ATOM 4785 N N . PRO B 1 293 ? 12.859 -25.562 -16 1 91.12 293 PRO B N 1
ATOM 4786 C CA . PRO B 1 293 ? 13.352 -24.281 -16.547 1 91.12 293 PRO B CA 1
ATOM 4787 C C . PRO B 1 293 ? 12.328 -23.156 -16.438 1 91.12 293 PRO B C 1
ATOM 4789 O O . PRO B 1 293 ? 11.125 -23.406 -16.5 1 91.12 293 PRO B O 1
ATOM 4792 N N . VAL B 1 294 ? 12.82 -21.922 -16.344 1 90.88 294 VAL B N 1
ATOM 4793 C CA . VAL B 1 294 ? 11.961 -20.734 -16.375 1 90.88 294 VAL B CA 1
ATOM 4794 C C . VAL B 1 294 ? 11.484 -20.484 -17.797 1 90.88 294 VAL B C 1
ATOM 4796 O O . VAL B 1 294 ? 12.289 -20.453 -18.734 1 90.88 294 VAL B O 1
ATOM 4799 N N . ALA B 1 295 ? 10.234 -20.344 -17.922 1 93.06 295 ALA B N 1
ATOM 4800 C CA . ALA B 1 295 ? 9.641 -20.125 -19.234 1 93.06 295 ALA B CA 1
ATOM 4801 C C . ALA B 1 295 ? 9.398 -18.641 -19.5 1 93.06 295 ALA B C 1
ATOM 4803 O O . ALA B 1 295 ? 9.445 -18.188 -20.641 1 93.06 295 ALA B O 1
ATOM 4804 N N . ALA B 1 296 ? 9.109 -17.906 -18.453 1 92.5 296 ALA B N 1
ATOM 4805 C CA . ALA B 1 296 ? 8.82 -16.484 -18.609 1 92.5 296 ALA B CA 1
ATOM 4806 C C . ALA B 1 296 ? 8.734 -15.797 -17.25 1 92.5 296 ALA B C 1
ATOM 4808 O O . ALA B 1 296 ? 8.594 -16.469 -16.219 1 92.5 296 ALA B O 1
ATOM 4809 N N . PHE B 1 297 ? 8.844 -14.477 -17.297 1 88.12 297 PHE B N 1
ATOM 4810 C CA . PHE B 1 297 ? 8.562 -13.609 -16.172 1 88.12 297 PHE B CA 1
ATOM 4811 C C . PHE B 1 297 ? 7.496 -12.578 -16.516 1 88.12 297 PHE B C 1
ATOM 4813 O O . PHE B 1 297 ? 7.453 -12.086 -17.656 1 88.12 297 PHE B O 1
ATOM 4820 N N . MET B 1 298 ? 6.699 -12.297 -15.586 1 91.06 298 MET B N 1
ATOM 4821 C CA . MET B 1 298 ? 5.785 -11.156 -15.695 1 91.06 298 MET B CA 1
ATOM 4822 C C . MET B 1 298 ? 5.852 -10.289 -14.445 1 91.06 298 MET B C 1
ATOM 4824 O O . MET B 1 298 ? 5.812 -10.797 -13.328 1 91.06 298 MET B O 1
ATOM 4828 N N . LEU B 1 299 ? 5.973 -9.016 -14.688 1 86.88 299 LEU B N 1
ATOM 4829 C CA . LEU B 1 299 ? 6.023 -8.055 -13.586 1 86.88 299 LEU B CA 1
ATOM 4830 C C . LEU B 1 299 ? 4.906 -7.023 -13.711 1 86.88 299 LEU B C 1
ATOM 4832 O O . LEU B 1 299 ? 4.703 -6.449 -14.789 1 86.88 299 LEU B O 1
ATOM 4836 N N . PHE B 1 300 ? 4.207 -6.887 -12.734 1 89.88 300 PHE B N 1
ATOM 4837 C CA . PHE B 1 300 ? 3.277 -5.773 -12.594 1 89.88 300 PHE B CA 1
ATOM 4838 C C . PHE B 1 300 ? 3.637 -4.918 -11.383 1 89.88 300 PHE B C 1
ATOM 4840 O O . PHE B 1 300 ? 3.764 -5.43 -10.273 1 89.88 300 PHE B O 1
ATOM 4847 N N . ALA B 1 301 ? 3.818 -3.719 -11.578 1 86.12 301 ALA B N 1
ATOM 4848 C CA . ALA B 1 301 ? 4.023 -2.717 -10.539 1 86.12 301 ALA B CA 1
ATOM 4849 C C . ALA B 1 301 ? 3.107 -1.513 -10.75 1 86.12 301 ALA B C 1
ATOM 4851 O O . ALA B 1 301 ? 3.166 -0.855 -11.789 1 86.12 301 ALA B O 1
ATOM 4852 N N . SER B 1 302 ? 2.254 -1.295 -9.758 1 88.19 302 SER B N 1
ATOM 4853 C CA . SER B 1 302 ? 1.347 -0.161 -9.906 1 88.19 302 SER B CA 1
ATOM 4854 C C . SER B 1 302 ? 2.113 1.156 -9.953 1 88.19 302 SER B C 1
ATOM 4856 O O . SER B 1 302 ? 3.123 1.32 -9.266 1 88.19 302 SER B O 1
ATOM 4858 N N . PRO B 1 303 ? 1.62 2.07 -10.766 1 86 303 PRO B N 1
ATOM 4859 C CA . PRO B 1 303 ? 2.283 3.375 -10.805 1 86 303 PRO B CA 1
ATOM 4860 C C . PRO B 1 303 ? 2.17 4.137 -9.484 1 86 303 PRO B C 1
ATOM 4862 O O . PRO B 1 303 ? 1.249 3.889 -8.703 1 86 303 PRO B O 1
ATOM 4865 N N . PRO B 1 304 ? 3.17 5.016 -9.281 1 88.75 304 PRO B N 1
ATOM 4866 C CA . PRO B 1 304 ? 3.041 5.832 -8.07 1 88.75 304 PRO B CA 1
ATOM 4867 C C . PRO B 1 304 ? 1.809 6.734 -8.094 1 88.75 304 PRO B C 1
ATOM 4869 O O . PRO B 1 304 ? 1.408 7.211 -9.156 1 88.75 304 PRO B O 1
ATOM 4872 N N . VAL B 1 305 ? 1.272 6.984 -6.922 1 91.81 305 VAL B N 1
ATOM 4873 C CA . VAL B 1 305 ? 0.098 7.84 -6.801 1 91.81 305 VAL B CA 1
ATOM 4874 C C . VAL B 1 305 ? 0.508 9.203 -6.25 1 91.81 305 VAL B C 1
ATOM 4876 O O . VAL B 1 305 ? -0.272 10.156 -6.293 1 91.81 305 VAL B O 1
ATOM 4879 N N . GLU B 1 306 ? 1.625 9.312 -5.703 1 92.81 306 GLU B N 1
ATOM 4880 C CA . GLU B 1 306 ? 2.238 10.539 -5.215 1 92.81 306 GLU B CA 1
ATOM 4881 C C . GLU B 1 306 ? 3.752 10.516 -5.402 1 92.81 306 GLU B C 1
ATOM 4883 O O . GLU B 1 306 ? 4.383 9.469 -5.254 1 92.81 306 GLU B O 1
ATOM 4888 N N . ILE B 1 307 ? 4.297 11.641 -5.773 1 88.31 307 ILE B N 1
ATOM 4889 C CA . ILE B 1 307 ? 5.742 11.805 -5.898 1 88.31 307 ILE B CA 1
ATOM 4890 C C . ILE B 1 307 ? 6.188 13.039 -5.117 1 88.31 307 ILE B C 1
ATOM 4892 O O . ILE B 1 307 ? 5.59 14.109 -5.246 1 88.31 307 ILE B O 1
ATOM 4896 N N . GLU B 1 308 ? 7.137 12.852 -4.316 1 88.69 308 GLU B N 1
ATOM 4897 C CA . GLU B 1 308 ? 7.77 13.969 -3.623 1 88.69 308 GLU B CA 1
ATOM 4898 C C . GLU B 1 308 ? 9.227 14.117 -4.039 1 88.69 308 GLU B C 1
ATOM 4900 O O . GLU B 1 308 ? 10.094 13.375 -3.568 1 88.69 308 GLU B O 1
ATOM 4905 N N . PRO B 1 309 ? 9.453 15.094 -4.863 1 84.25 309 PRO B N 1
ATOM 4906 C CA . PRO B 1 309 ? 10.82 15.305 -5.344 1 84.25 309 PRO B CA 1
ATOM 4907 C C . PRO B 1 309 ? 11.758 15.812 -4.25 1 84.25 309 PRO B C 1
ATOM 4909 O O . PRO B 1 309 ? 11.32 16.078 -3.129 1 84.25 309 PRO B O 1
ATOM 4912 N N . ARG B 1 310 ? 12.93 15.953 -4.594 1 82.25 310 ARG B N 1
ATOM 4913 C CA . ARG B 1 310 ? 13.953 16.5 -3.711 1 82.25 310 ARG B CA 1
ATOM 4914 C C . ARG B 1 310 ? 13.555 17.859 -3.176 1 82.25 310 ARG B C 1
ATOM 4916 O O . ARG B 1 310 ? 13.008 18.688 -3.914 1 82.25 310 ARG B O 1
ATOM 4923 N N . PRO B 1 311 ? 13.852 18.078 -1.819 1 87.44 311 PRO B N 1
ATOM 4924 C CA . PRO B 1 311 ? 13.516 19.391 -1.248 1 87.44 311 PRO B CA 1
ATOM 4925 C C . PRO B 1 311 ? 14.422 20.5 -1.753 1 87.44 311 PRO B C 1
ATOM 4927 O O . PRO B 1 311 ? 15.43 20.234 -2.414 1 87.44 311 PRO B O 1
ATOM 4930 N N . PHE B 1 312 ? 14 21.734 -1.494 1 86.06 312 PHE B N 1
ATOM 4931 C CA . PHE B 1 312 ? 14.758 22.938 -1.797 1 86.06 312 PHE B CA 1
ATOM 4932 C C . PHE B 1 312 ? 14.828 23.859 -0.582 1 86.06 312 PHE B C 1
ATOM 4934 O O . PHE B 1 312 ? 13.945 23.828 0.277 1 86.06 312 PHE B O 1
ATOM 4941 N N . TYR B 1 313 ? 15.883 24.625 -0.477 1 87 313 TYR B N 1
ATOM 4942 C CA . TYR B 1 313 ? 16.016 25.578 0.611 1 87 313 TYR B CA 1
ATOM 4943 C C . TYR B 1 313 ? 15.164 26.828 0.342 1 87 313 TYR B C 1
ATOM 4945 O O . TYR B 1 313 ? 15.086 27.297 -0.796 1 87 313 TYR B O 1
ATOM 4953 N N . ILE B 1 314 ? 14.586 27.297 1.436 1 86.44 314 ILE B N 1
ATOM 4954 C CA . ILE B 1 314 ? 13.828 28.547 1.389 1 86.44 314 ILE B CA 1
ATOM 4955 C C . ILE B 1 314 ? 14.781 29.734 1.554 1 86.44 314 ILE B C 1
ATOM 4957 O O . ILE B 1 314 ? 15.703 29.688 2.365 1 86.44 314 ILE B O 1
ATOM 4961 N N . ASP B 1 315 ? 14.633 30.703 0.689 1 75.81 315 ASP B N 1
ATOM 4962 C CA . ASP B 1 315 ? 15.445 31.906 0.799 1 75.81 315 ASP B CA 1
ATOM 4963 C C . ASP B 1 315 ? 15.141 32.656 2.094 1 75.81 315 ASP B C 1
ATOM 4965 O O . ASP B 1 315 ? 13.984 33 2.369 1 75.81 315 ASP B O 1
ATOM 4969 N N . PRO B 1 316 ? 16.172 32.75 3.051 1 63.12 316 PRO B N 1
ATOM 4970 C CA . PRO B 1 316 ? 15.906 33.438 4.332 1 63.12 316 PRO B CA 1
ATOM 4971 C C . PRO B 1 316 ? 15.562 34.906 4.172 1 63.12 316 PRO B C 1
ATOM 4973 O O . PRO B 1 316 ? 15.008 35.5 5.09 1 63.12 316 PRO B O 1
ATOM 4976 N N . GLN B 1 317 ? 16.188 35.625 3.197 1 59.59 317 GLN B N 1
ATOM 4977 C CA . GLN B 1 317 ? 16.062 37.062 3.076 1 59.59 317 GLN B CA 1
ATOM 4978 C C . GLN B 1 317 ? 15.328 37.469 1.793 1 59.59 317 GLN B C 1
ATOM 4980 O O . GLN B 1 317 ? 15.469 36.781 0.769 1 59.59 317 GLN B O 1
#